Protein AF-0000000072339204 (afdb_homodimer)

Secondary structure (DSSP, 8-state):
---PPPHHHHHHS-HHHHHHHHHHS-EEEEEEEGGG-S-HHHHHHHHHHHSPSSSPPPHHHHHHHH---S--S-HHHHHHHTHHHHHHHTT-HHHHHHHHHHHHHHHHHTTEEEEEEEE-HHHHHHHHT--HHHHHHHHHHHHHHHHHH--SS-EEEEEEEEEES-TTT--HHHHHHHHHHTGGG-SEEEEEES---SGGGHHHHHHHHHTT--EEEEESSSTTS-HHHHHHHHHHT-SEEEE-GGGGG-HHHHHHHHHTTPEEEE-HHHHHHH-TT--GGG-THHHHHHTT--EEE--B-HHHH---HHHHHHHHHHHH---HHHHHHHHHHHHHH--S-HHHHHHHHHHH-TT---/---PPPHHHHHHS-HHHHHHHHHHS-EEEEEEEGGG-S-HHHHHHHHHHHSPSSSPPPHHHHHHHH---S--S-HHHHHHHTHHHHHHHTT-HHHHHHHHHHHHHHHHHTTEEEEEEEE-HHHHHHHHT--HHHHHHHHHHHHHHHHHH--SS-EEEEEEEEEES-TTT--HHHHHHHHHHTGGG-SEEEEEES---SGGGHHHHHHHHHTT--EEEEESSSTTS-HHHHHHHHHHT-SEEEE-GGGGG-HHHHHHHHHTTPEEEE-HHHHHHH-TT--GGG-THHHHHHTT--EEE--B-HHHH---HHHHHHHHHHHH---HHHHHHHHHHHHHH--S-HHHHHHHHHHH-TT---

Sequence (716 aa):
MTHHPTDEALRKMGQWERKSIWKKMPKMELHLHGDIACPINKLIDAYYEFSPEGDLFTEQDIIQNIVCNHKLKNLVEFIENCHMICKVYAGSPKILERCSMEAVLAKHREGVVGLEFRFSPSFVADGCGYSFDEVVERVFEGLDQAKRLISTPFEVGAIYIGSVGIDAKFPFEKSVDHFLENRDKFIGFDNAGYPASFAPHVEQFKRLVDAGVNLTLHAGETPPDNIERLAMALDIGAKRIGHGIECIKSPEIMKRLIEQDVILEVCPKSNWITNPSITMDNHPIRKIYDAGVKVCINTDDPMMMTNSLHEEYDLLFTHLGFGYEDFVKMNTWALEKSFLSREAKLRLKHAYFPNAKIMTHHPTDEALRKMGQWERKSIWKKMPKMELHLHGDIACPINKLIDAYYEFSPEGDLFTEQDIIQNIVCNHKLKNLVEFIENCHMICKVYAGSPKILERCSMEAVLAKHREGVVGLEFRFSPSFVADGCGYSFDEVVERVFEGLDQAKRLISTPFEVGAIYIGSVGIDAKFPFEKSVDHFLENRDKFIGFDNAGYPASFAPHVEQFKRLVDAGVNLTLHAGETPPDNIERLAMALDIGAKRIGHGIECIKSPEIMKRLIEQDVILEVCPKSNWITNPSITMDNHPIRKIYDAGVKVCINTDDPMMMTNSLHEEYDLLFTHLGFGYEDFVKMNTWALEKSFLSREAKLRLKHAYFPNAKI

Radius of gyration: 27.37 Å; Cα contacts (8 Å, |Δi|>4): 1352; chains: 2; bounding box: 55×79×63 Å

pLDDT: mean 95.31, std 7.37, range [38.44, 98.94]

InterPro domains:
  IPR001365 Adenosine deaminase domain [PF00962] (26-349)
  IPR006330 Adenosine/adenine deaminase [PTHR11409] (18-349)
  IPR032466 Metal-dependent hydrolase [SSF51556] (21-350)

Organism: Babesia divergens (NCBI:txid32595)

Structure (mmCIF, N/CA/C/O backbone):
data_AF-0000000072339204-model_v1
#
loop_
_entity.id
_entity.type
_entity.pdbx_description
1 polymer 'adenosine deaminase'
#
loop_
_atom_site.group_PDB
_atom_site.id
_atom_site.type_symbol
_atom_site.label_atom_id
_atom_site.label_alt_id
_atom_site.label_comp_id
_atom_site.label_asym_id
_atom_site.label_entity_id
_atom_site.label_seq_id
_atom_site.pdbx_PDB_ins_code
_atom_site.Cartn_x
_atom_site.Cartn_y
_atom_site.Cartn_z
_atom_site.occupancy
_atom_site.B_iso_or_equiv
_atom_site.auth_seq_id
_atom_site.auth_comp_id
_atom_site.auth_asym_id
_atom_site.auth_atom_id
_atom_site.pdbx_PDB_model_num
ATOM 1 N N . MET A 1 1 ? -25.156 -31.859 -5.102 1 38.44 1 MET A N 1
ATOM 2 C CA . MET A 1 1 ? -24.859 -30.875 -6.129 1 38.44 1 MET A CA 1
ATOM 3 C C . MET A 1 1 ? -24.547 -29.516 -5.504 1 38.44 1 MET A C 1
ATOM 5 O O . MET A 1 1 ? -25.391 -28.938 -4.82 1 38.44 1 MET A O 1
ATOM 9 N N . THR A 1 2 ? -23.344 -29.188 -4.992 1 51.94 2 THR A N 1
ATOM 10 C CA . THR A 1 2 ? -23.047 -28.031 -4.152 1 51.94 2 THR A CA 1
ATOM 11 C C . THR A 1 2 ? -23.578 -26.75 -4.789 1 51.94 2 THR A C 1
ATOM 13 O O . THR A 1 2 ? -23.281 -26.469 -5.953 1 51.94 2 THR A O 1
ATOM 16 N N . HIS A 1 3 ? -24.672 -26.234 -4.418 1 69.75 3 HIS A N 1
ATOM 17 C CA . HIS A 1 3 ? -25.469 -25.125 -4.914 1 69.75 3 HIS A CA 1
ATOM 18 C C . HIS A 1 3 ? -24.688 -23.828 -4.91 1 69.75 3 HIS A C 1
ATOM 20 O O . HIS A 1 3 ? -24.219 -23.375 -3.859 1 69.75 3 HIS A O 1
ATOM 26 N N . HIS A 1 4 ? -24 -23.578 -6.113 1 82.62 4 HIS A N 1
ATOM 27 C CA . HIS A 1 4 ? -23.391 -22.266 -6.246 1 82.62 4 HIS A CA 1
ATOM 28 C C . HIS A 1 4 ? -24.344 -21.266 -6.867 1 82.62 4 HIS A C 1
ATOM 30 O O . HIS A 1 4 ? -25.281 -21.641 -7.582 1 82.62 4 HIS A O 1
ATOM 36 N N . PRO A 1 5 ? -24.141 -20 -6.508 1 89.12 5 PRO A N 1
ATOM 37 C CA . PRO A 1 5 ? -25.031 -19 -7.082 1 89.12 5 PRO A CA 1
ATOM 38 C C . PRO A 1 5 ? -24.922 -18.906 -8.602 1 89.12 5 PRO A C 1
ATOM 40 O O . PRO A 1 5 ? -23.859 -19.172 -9.156 1 89.12 5 PRO A O 1
ATOM 43 N N . THR A 1 6 ? -26.062 -18.609 -9.211 1 93.19 6 THR A N 1
ATOM 44 C CA . THR A 1 6 ? -26.031 -18.359 -10.648 1 93.19 6 THR A CA 1
ATOM 45 C C . THR A 1 6 ? -25.312 -17.047 -10.961 1 93.19 6 THR A C 1
ATOM 47 O O . THR A 1 6 ? -25.203 -16.172 -10.102 1 93.19 6 THR A O 1
ATOM 50 N N . ASP A 1 7 ? -24.828 -16.969 -12.164 1 93.62 7 ASP A N 1
ATOM 51 C CA . ASP A 1 7 ? -24.172 -15.727 -12.578 1 93.62 7 ASP A CA 1
ATOM 52 C C . ASP A 1 7 ? -25.141 -14.547 -12.516 1 93.62 7 ASP A C 1
ATOM 54 O O . ASP A 1 7 ? -24.734 -13.422 -12.219 1 93.62 7 ASP A O 1
ATOM 58 N N . GLU A 1 8 ? -26.391 -14.859 -12.812 1 94.69 8 GLU A N 1
ATOM 59 C CA . GLU A 1 8 ? -27.422 -13.82 -12.711 1 94.69 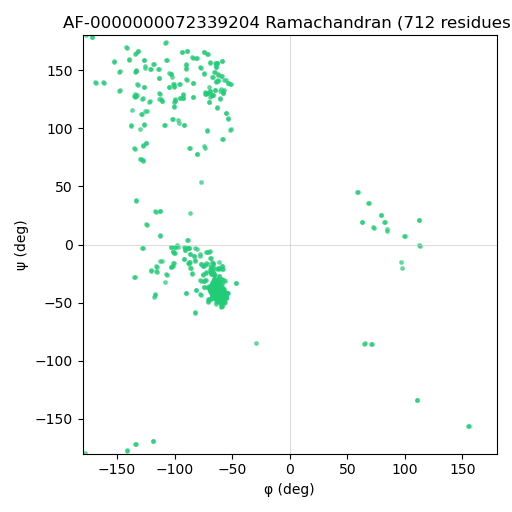8 GLU A CA 1
ATOM 60 C C . GLU A 1 8 ? -27.562 -13.32 -11.281 1 94.69 8 GLU A C 1
ATOM 62 O O . GLU A 1 8 ? -27.672 -12.109 -11.047 1 94.69 8 GLU A O 1
ATOM 67 N N . ALA A 1 9 ? -27.531 -14.203 -10.367 1 95.81 9 ALA A N 1
ATOM 68 C CA . ALA A 1 9 ? -27.609 -13.844 -8.953 1 95.81 9 ALA A CA 1
ATOM 69 C C . ALA A 1 9 ? -26.391 -13.055 -8.516 1 95.81 9 ALA A C 1
ATOM 71 O O . ALA A 1 9 ? -26.5 -12.078 -7.773 1 95.81 9 ALA A O 1
ATOM 72 N N . LEU A 1 10 ? -25.234 -13.477 -8.984 1 97 10 LEU A N 1
ATOM 73 C CA . LEU A 1 10 ? -23.969 -12.812 -8.656 1 97 10 LEU A CA 1
ATOM 74 C C . LEU A 1 10 ? -23.953 -11.383 -9.172 1 97 10 LEU A C 1
ATOM 76 O O . LEU A 1 10 ? -23.438 -10.484 -8.508 1 97 10 LEU A O 1
ATOM 80 N N . ARG A 1 11 ? -24.547 -11.125 -10.289 1 95.88 11 ARG A N 1
ATOM 81 C CA . ARG A 1 11 ? -24.547 -9.805 -10.906 1 95.88 11 ARG A CA 1
ATOM 82 C C . ARG A 1 11 ? -25.391 -8.828 -10.086 1 95.88 11 ARG A C 1
ATOM 84 O O . ARG A 1 11 ? -25.188 -7.613 -10.148 1 95.88 11 ARG A O 1
ATOM 91 N N . LYS A 1 12 ? -26.359 -9.328 -9.25 1 96 12 LYS A N 1
ATOM 92 C CA . LYS A 1 12 ? -27.234 -8.492 -8.43 1 96 12 LYS A CA 1
ATOM 93 C C . LYS A 1 12 ? -26.594 -8.164 -7.09 1 96 12 LYS A C 1
ATOM 95 O O . LYS A 1 12 ? -27.047 -7.27 -6.375 1 96 12 LYS A O 1
ATOM 100 N N . MET A 1 13 ? -25.469 -8.836 -6.859 1 96.56 13 MET A N 1
ATOM 101 C CA . MET A 1 13 ? -24.797 -8.672 -5.57 1 96.56 13 MET A CA 1
ATOM 102 C C . MET A 1 13 ? -23.797 -7.527 -5.617 1 96.56 13 MET A C 1
ATOM 104 O O . MET A 1 13 ? -23.266 -7.191 -6.68 1 96.56 13 MET A O 1
ATOM 108 N N . GLY A 1 14 ? -23.547 -6.965 -4.367 1 95.62 14 GLY A N 1
ATOM 109 C CA . GLY A 1 14 ? -22.438 -6.027 -4.238 1 95.62 14 GLY A CA 1
ATOM 110 C C . GLY A 1 14 ? -21.078 -6.691 -4.34 1 95.62 14 GLY A C 1
ATOM 111 O O . GLY A 1 14 ? -20.969 -7.91 -4.203 1 95.62 14 GLY A O 1
ATOM 112 N N . GLN A 1 15 ? -20.125 -5.934 -4.539 1 95.19 15 GLN A N 1
ATOM 113 C CA . GLN A 1 15 ? -18.766 -6.426 -4.766 1 95.19 15 GLN A CA 1
ATOM 114 C C . GLN A 1 15 ? -18.281 -7.273 -3.588 1 95.19 15 GLN A C 1
ATOM 116 O O . GLN A 1 15 ? -17.688 -8.328 -3.781 1 95.19 15 GLN A O 1
ATOM 121 N N . TRP A 1 16 ? -18.516 -6.82 -2.387 1 95.06 16 TRP A N 1
ATOM 122 C CA . TRP A 1 16 ? -17.984 -7.508 -1.212 1 95.06 16 TRP A CA 1
ATOM 123 C C . TRP A 1 16 ? -18.75 -8.812 -0.959 1 95.06 16 TRP A C 1
ATOM 125 O O . TRP A 1 16 ? -18.172 -9.781 -0.463 1 95.06 16 TRP A O 1
ATOM 135 N N . GLU A 1 17 ? -20.016 -8.828 -1.318 1 95.56 17 GLU A N 1
ATOM 136 C CA . GLU A 1 17 ? -20.781 -10.07 -1.247 1 95.56 17 GLU A CA 1
ATOM 137 C C . GLU A 1 17 ? -20.234 -11.102 -2.23 1 95.56 17 GLU A C 1
ATOM 139 O O . GLU A 1 17 ? -20.062 -12.273 -1.878 1 95.56 17 GLU A O 1
ATOM 144 N N . ARG A 1 18 ? -19.906 -10.672 -3.414 1 96.81 18 ARG A N 1
ATOM 145 C CA . ARG A 1 18 ? -19.344 -11.57 -4.41 1 96.81 18 ARG A CA 1
ATOM 146 C C . ARG A 1 18 ? -17.969 -12.078 -3.971 1 96.81 18 ARG A C 1
ATOM 148 O O . ARG A 1 18 ? -17.688 -13.273 -4.059 1 96.81 18 ARG A O 1
ATOM 155 N N . LYS A 1 19 ? -17.172 -11.188 -3.482 1 96.81 19 LYS A N 1
ATOM 156 C CA . LYS A 1 19 ? -15.828 -11.555 -3.064 1 96.81 19 LYS A CA 1
ATOM 157 C C . LYS A 1 19 ? -15.859 -12.586 -1.938 1 96.81 19 LYS A C 1
ATOM 159 O O . LYS A 1 19 ? -15.008 -13.477 -1.88 1 96.81 19 LYS A O 1
ATOM 164 N N . SER A 1 20 ? -16.859 -12.445 -1.084 1 96.25 20 SER A N 1
ATOM 165 C CA . SER A 1 20 ? -17.031 -13.414 -0.01 1 96.25 20 SER A CA 1
ATOM 166 C C . SER A 1 20 ? -17.312 -14.812 -0.564 1 96.25 20 SER A C 1
ATOM 168 O O . SER A 1 20 ? -16.844 -15.812 -0.013 1 96.25 20 SER A O 1
ATOM 170 N N . ILE A 1 21 ? -18.047 -14.836 -1.625 1 96.38 21 ILE A N 1
ATOM 171 C CA . ILE A 1 21 ? -18.375 -16.109 -2.27 1 96.38 21 ILE A CA 1
ATOM 172 C C . ILE A 1 21 ? -17.125 -16.672 -2.943 1 96.38 21 ILE A C 1
ATOM 174 O O . ILE A 1 21 ? -16.797 -17.859 -2.77 1 96.38 21 ILE A O 1
ATOM 178 N N . TRP A 1 22 ? -16.344 -15.805 -3.725 1 97.38 22 TRP A N 1
ATOM 179 C CA . TRP A 1 22 ? -15.117 -16.25 -4.379 1 97.38 22 TRP A CA 1
ATOM 180 C C . TRP A 1 22 ? -14.109 -16.766 -3.355 1 97.38 22 TRP A C 1
ATOM 182 O O . TRP A 1 22 ? -13.406 -17.75 -3.605 1 97.38 22 TRP A O 1
ATOM 192 N N . LYS A 1 23 ? -14.062 -16.125 -2.213 1 96.81 23 LYS A N 1
ATOM 193 C CA . LYS A 1 23 ? -13.102 -16.438 -1.164 1 96.81 23 LYS A CA 1
ATOM 194 C C . LYS A 1 23 ? -13.305 -17.859 -0.632 1 96.81 23 LYS A C 1
ATOM 196 O O . LYS A 1 23 ? -12.336 -18.531 -0.282 1 96.81 23 LYS A O 1
ATOM 201 N N . LYS A 1 24 ? -14.438 -18.344 -0.632 1 95.12 24 LYS A N 1
ATOM 202 C CA . LYS A 1 24 ? -14.789 -19.625 -0.036 1 95.12 24 LYS A CA 1
ATOM 203 C C . LYS A 1 24 ? -14.586 -20.766 -1.032 1 95.12 24 LYS A C 1
ATOM 205 O O . LYS A 1 24 ? -14.539 -21.938 -0.644 1 95.12 24 LYS A O 1
ATOM 210 N N . MET A 1 25 ? -14.477 -20.438 -2.281 1 96.5 25 MET A N 1
ATOM 211 C CA . MET A 1 25 ? -14.25 -21.438 -3.314 1 96.5 25 MET A CA 1
ATOM 212 C C . MET A 1 25 ? -12.875 -22.078 -3.158 1 96.5 25 MET A C 1
ATOM 214 O O . MET A 1 25 ? -11.875 -21.375 -2.998 1 96.5 25 MET A O 1
ATOM 218 N N . PRO A 1 26 ? -12.828 -23.484 -3.129 1 98.06 26 PRO A N 1
ATOM 219 C CA . PRO A 1 26 ? -11.492 -24.094 -3.16 1 98.06 26 PRO A CA 1
ATOM 220 C C . PRO A 1 26 ? -10.711 -23.734 -4.422 1 98.06 26 PRO A C 1
ATOM 222 O O . PRO A 1 26 ? -11.25 -23.781 -5.527 1 98.06 26 PRO A O 1
ATOM 225 N N . LYS A 1 27 ? -9.461 -23.328 -4.258 1 98.69 27 LYS A N 1
ATOM 226 C CA . LYS A 1 27 ? -8.688 -22.812 -5.387 1 98.69 27 LYS A CA 1
ATOM 227 C C . LYS A 1 27 ? -7.293 -23.438 -5.426 1 98.69 27 LYS A C 1
ATOM 229 O O . LYS A 1 27 ? -6.75 -23.828 -4.387 1 98.69 27 LYS A O 1
ATOM 234 N N . MET A 1 28 ? -6.82 -23.547 -6.594 1 98.94 28 MET A N 1
ATOM 235 C CA . MET A 1 28 ? -5.414 -23.828 -6.863 1 98.94 28 MET A CA 1
ATOM 236 C C . MET A 1 28 ? -4.668 -22.562 -7.25 1 98.94 28 MET A C 1
ATOM 238 O O . MET A 1 28 ? -5.195 -21.719 -7.984 1 98.94 28 MET A O 1
ATOM 242 N N . GLU A 1 29 ? -3.461 -22.375 -6.754 1 98.94 29 GLU A N 1
ATOM 243 C CA . GLU A 1 29 ? -2.594 -21.312 -7.25 1 98.94 29 GLU A CA 1
ATOM 244 C C . GLU A 1 29 ? -1.243 -21.859 -7.695 1 98.94 29 GLU A C 1
ATOM 246 O O . GLU A 1 29 ? -0.445 -22.312 -6.871 1 98.94 29 GLU A O 1
ATOM 251 N N . LEU A 1 30 ? -1.006 -21.734 -8.977 1 98.94 30 LEU A N 1
ATOM 252 C CA . LEU A 1 30 ? 0.175 -22.344 -9.578 1 98.94 30 LEU A CA 1
ATOM 253 C C . LEU A 1 30 ? 1.277 -21.312 -9.789 1 98.94 30 LEU A C 1
ATOM 255 O O . LEU A 1 30 ? 2.436 -21.672 -10.008 1 98.94 30 LEU A O 1
ATOM 259 N N . HIS A 1 31 ? 0.95 -20 -9.734 1 98.94 31 HIS A N 1
ATOM 260 C CA . HIS A 1 31 ? 1.897 -18.922 -10 1 98.94 31 HIS A CA 1
ATOM 261 C C . HIS A 1 31 ? 1.91 -17.906 -8.867 1 98.94 31 HIS A C 1
ATOM 263 O O . HIS A 1 31 ? 1.236 -16.875 -8.945 1 98.94 31 HIS A O 1
ATOM 269 N N . LEU A 1 32 ? 2.709 -18.234 -7.879 1 98.81 32 LEU A N 1
ATOM 270 C CA . LEU A 1 32 ? 2.938 -17.359 -6.738 1 98.81 32 LEU A CA 1
ATOM 271 C C . LEU A 1 32 ? 4.43 -17.156 -6.488 1 98.81 32 LEU A C 1
ATOM 273 O O . LEU A 1 32 ? 5.137 -18.109 -6.16 1 98.81 32 LEU A O 1
ATOM 277 N N . HIS A 1 33 ? 4.863 -15.969 -6.711 1 98.56 33 HIS A N 1
ATOM 278 C CA . HIS A 1 33 ? 6.199 -15.664 -6.223 1 98.56 33 HIS A CA 1
ATOM 279 C C . HIS A 1 33 ? 6.219 -15.555 -4.699 1 98.56 33 HIS A C 1
ATOM 2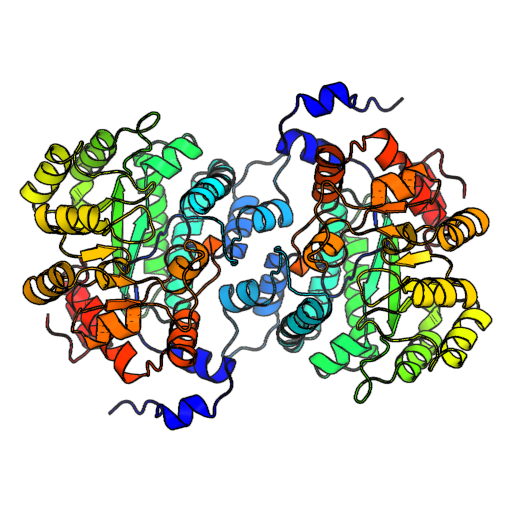81 O O . HIS A 1 33 ? 5.965 -14.477 -4.148 1 98.56 33 HIS A O 1
ATOM 287 N N . GLY A 1 34 ? 6.605 -16.609 -4.098 1 98.12 34 GLY A N 1
ATOM 288 C CA . GLY A 1 34 ? 6.477 -16.734 -2.656 1 98.12 34 GLY A CA 1
ATOM 289 C C . GLY A 1 34 ? 7.355 -15.773 -1.887 1 98.12 34 GLY A C 1
ATOM 290 O O . GLY A 1 34 ? 7 -15.352 -0.784 1 98.12 34 GLY A O 1
ATOM 291 N N . ASP A 1 35 ? 8.523 -15.422 -2.424 1 95.12 35 ASP A N 1
ATOM 292 C CA . ASP A 1 35 ? 9.438 -14.5 -1.761 1 95.12 35 ASP A CA 1
ATOM 293 C C . ASP A 1 35 ? 8.906 -13.07 -1.807 1 95.12 35 ASP A C 1
ATOM 295 O O . ASP A 1 35 ? 9.422 -12.188 -1.126 1 95.12 35 ASP A O 1
ATOM 299 N N . ILE A 1 36 ? 7.801 -12.867 -2.533 1 97.19 36 ILE A N 1
ATOM 300 C CA . ILE A 1 36 ? 7.148 -11.562 -2.633 1 97.19 36 ILE A CA 1
ATOM 301 C C . ILE A 1 36 ? 5.645 -11.719 -2.436 1 97.19 36 ILE A C 1
ATOM 303 O O . ILE A 1 36 ? 4.852 -11.078 -3.127 1 97.19 36 ILE A O 1
ATOM 307 N N . ALA A 1 37 ? 5.266 -12.594 -1.545 1 98.31 37 ALA A N 1
ATOM 308 C CA . ALA A 1 37 ? 3.846 -12.93 -1.459 1 98.31 37 ALA A CA 1
ATOM 309 C C . ALA A 1 37 ? 3.289 -12.617 -0.074 1 98.31 37 ALA A C 1
ATOM 311 O O . ALA A 1 37 ? 2.074 -12.508 0.103 1 98.31 37 ALA A O 1
ATOM 312 N N . CYS A 1 38 ? 4.133 -12.531 0.946 1 98.19 38 CYS A N 1
ATOM 313 C CA . CYS A 1 38 ? 3.699 -12.25 2.311 1 98.19 38 CYS A CA 1
ATOM 314 C C . CYS A 1 38 ? 2.949 -10.93 2.387 1 98.19 38 CYS A C 1
ATOM 316 O O . CYS A 1 38 ? 3.398 -9.922 1.834 1 98.19 38 CYS A O 1
ATOM 318 N N . PRO A 1 39 ? 1.734 -10.938 3.043 1 98.25 39 PRO A N 1
ATOM 319 C CA . PRO A 1 39 ? 1.096 -9.633 3.229 1 98.25 39 PRO A CA 1
ATOM 320 C C . PRO A 1 39 ? 2.016 -8.617 3.902 1 98.25 39 PRO A C 1
ATOM 322 O O . PRO A 1 39 ? 2.736 -8.961 4.844 1 98.25 39 PRO A O 1
ATOM 325 N N . ILE A 1 40 ? 1.995 -7.426 3.461 1 98.19 40 ILE A N 1
ATOM 326 C CA . ILE A 1 40 ? 2.996 -6.43 3.824 1 98.19 40 ILE A CA 1
ATOM 327 C C . ILE A 1 40 ? 2.941 -6.164 5.328 1 98.19 40 ILE A C 1
ATOM 329 O O . ILE A 1 40 ? 3.965 -5.887 5.953 1 98.19 40 ILE A O 1
ATOM 333 N N . ASN A 1 41 ? 1.717 -6.223 5.973 1 98.19 41 ASN A N 1
ATOM 334 C CA . ASN A 1 41 ? 1.623 -6.012 7.414 1 98.19 41 ASN A CA 1
ATOM 335 C C . ASN A 1 41 ? 2.4 -7.07 8.188 1 98.19 41 ASN A C 1
ATOM 337 O O . ASN A 1 41 ? 3.014 -6.77 9.211 1 98.19 41 ASN A O 1
ATOM 341 N N . LYS A 1 42 ? 2.398 -8.289 7.672 1 98.38 42 LYS A N 1
ATOM 342 C CA . LYS A 1 42 ? 3.143 -9.375 8.32 1 98.38 42 LYS A CA 1
ATOM 343 C C . LYS A 1 42 ? 4.641 -9.227 8.078 1 98.38 42 LYS A C 1
ATOM 345 O O . LYS A 1 42 ? 5.453 -9.586 8.93 1 98.38 42 LYS A O 1
ATOM 350 N N . LEU A 1 43 ? 5.027 -8.766 6.875 1 98.56 43 LEU A N 1
ATOM 351 C CA . LEU A 1 43 ? 6.422 -8.438 6.617 1 98.56 43 LEU A CA 1
ATOM 352 C C . LEU A 1 43 ? 6.938 -7.422 7.633 1 98.56 43 LEU A C 1
ATOM 354 O O . LEU A 1 43 ? 8.039 -7.574 8.172 1 98.56 43 LEU A O 1
ATOM 358 N N . ILE A 1 44 ? 6.164 -6.398 7.906 1 98.12 44 ILE A N 1
ATOM 359 C CA . ILE A 1 44 ? 6.539 -5.344 8.844 1 98.12 44 ILE A CA 1
ATOM 360 C C . ILE A 1 44 ? 6.68 -5.93 10.25 1 98.12 44 ILE A C 1
ATOM 362 O O . ILE A 1 44 ? 7.645 -5.633 10.953 1 98.12 44 ILE A O 1
ATOM 366 N N . ASP A 1 45 ? 5.742 -6.812 10.648 1 97.75 45 ASP A N 1
ATOM 367 C CA . ASP A 1 45 ? 5.84 -7.488 11.938 1 97.75 45 ASP A CA 1
ATOM 368 C C . ASP A 1 45 ? 7.152 -8.258 12.062 1 97.75 45 ASP A C 1
ATOM 370 O O . ASP A 1 45 ? 7.852 -8.148 13.07 1 97.75 45 ASP A O 1
ATOM 374 N N . ALA A 1 46 ? 7.426 -9.031 11.055 1 98.44 46 ALA A N 1
ATOM 375 C CA . ALA A 1 46 ? 8.641 -9.836 11.062 1 98.44 46 ALA A CA 1
ATOM 376 C C . ALA A 1 46 ? 9.883 -8.945 11.094 1 98.44 46 ALA A C 1
ATOM 378 O O . ALA A 1 46 ? 10.844 -9.242 11.812 1 98.44 46 ALA A O 1
ATOM 379 N N . TYR A 1 47 ? 9.898 -7.836 10.32 1 98.12 47 TYR A N 1
ATOM 380 C CA . TYR A 1 47 ? 11.016 -6.906 10.25 1 98.12 47 TYR A CA 1
ATOM 381 C C . TYR A 1 47 ? 11.352 -6.352 11.633 1 98.12 47 TYR A C 1
ATOM 383 O O . TYR A 1 47 ? 12.516 -6.355 12.047 1 98.12 47 TYR A O 1
ATOM 391 N N . TYR A 1 48 ? 10.312 -5.945 12.352 1 96.81 48 TYR A N 1
ATOM 392 C CA . TYR A 1 48 ? 10.531 -5.348 13.664 1 96.81 48 TYR A CA 1
ATOM 393 C C . TYR A 1 48 ? 10.898 -6.406 14.695 1 96.81 48 TYR A C 1
ATOM 395 O O . TYR A 1 48 ? 11.633 -6.133 15.641 1 96.81 48 TYR A O 1
ATOM 403 N N . GLU A 1 49 ? 10.398 -7.602 14.555 1 97.56 49 GLU A N 1
ATOM 404 C CA . GLU A 1 49 ? 10.648 -8.688 15.5 1 97.56 49 GLU A CA 1
ATOM 405 C C . GLU A 1 49 ? 12.086 -9.188 15.398 1 97.56 49 GLU A C 1
ATOM 407 O O . GLU A 1 49 ? 12.719 -9.492 16.422 1 97.56 49 GLU A O 1
ATOM 412 N N . PHE A 1 50 ? 12.633 -9.227 14.172 1 98 50 PHE A N 1
ATOM 413 C CA . PHE A 1 50 ? 13.844 -10.023 14.016 1 98 50 PHE A CA 1
ATOM 414 C C . PHE A 1 50 ? 15.023 -9.133 13.633 1 98 50 PHE A C 1
ATOM 416 O O . PHE A 1 50 ? 16.188 -9.555 13.719 1 98 50 PHE A O 1
ATOM 423 N N . SER A 1 51 ? 14.711 -7.875 13.125 1 96.31 51 SER A N 1
ATOM 424 C CA . SER A 1 51 ? 15.82 -7 12.758 1 96.31 51 SER A CA 1
ATOM 425 C C . SER A 1 51 ? 16.609 -6.566 13.984 1 96.31 51 SER A C 1
ATOM 427 O O . SER A 1 51 ? 16.031 -6.34 15.055 1 96.31 51 SER A O 1
ATOM 429 N N . PRO A 1 52 ? 17.906 -6.434 13.859 1 93.31 52 PRO A N 1
ATOM 430 C CA . PRO A 1 52 ? 18.688 -5.898 14.969 1 93.31 52 PRO A CA 1
ATOM 431 C C . PRO A 1 52 ? 18.328 -4.457 15.312 1 93.31 52 PRO A C 1
ATOM 433 O O . PRO A 1 52 ? 17.859 -3.709 14.445 1 93.31 52 PRO A O 1
ATOM 436 N N . GLU A 1 53 ? 18.547 -4.145 16.531 1 89.5 53 GLU A N 1
ATOM 437 C CA . GLU A 1 53 ? 18.281 -2.775 16.969 1 89.5 53 GLU A CA 1
ATOM 438 C C . GLU A 1 53 ? 19.109 -1.773 16.172 1 89.5 53 GLU A C 1
ATOM 440 O O . GLU A 1 53 ? 20.234 -2.082 15.75 1 89.5 53 GLU A O 1
ATOM 445 N N . GLY A 1 54 ? 18.562 -0.568 15.883 1 89.56 54 GLY A N 1
ATOM 446 C CA . GLY A 1 54 ? 19.234 0.485 15.133 1 89.56 54 GLY A CA 1
ATOM 447 C C . GLY A 1 54 ? 18.266 1.43 14.438 1 89.56 54 GLY A C 1
ATOM 448 O O . GLY A 1 54 ? 17.172 1.691 14.945 1 89.56 54 GLY A O 1
ATOM 449 N N . ASP A 1 55 ? 18.797 2.059 13.391 1 91.12 55 ASP A N 1
ATOM 450 C CA . ASP A 1 55 ? 17.984 2.973 12.594 1 91.12 55 ASP A CA 1
ATOM 451 C C . ASP A 1 55 ? 17.109 2.209 11.602 1 91.12 55 ASP A C 1
ATOM 453 O O . ASP A 1 55 ? 17.391 2.203 10.398 1 91.12 55 ASP A O 1
ATOM 457 N N . LEU A 1 56 ? 16.047 1.66 12.086 1 94.56 56 LEU A N 1
ATOM 458 C CA . LEU A 1 56 ? 15.164 0.812 11.305 1 94.56 56 LEU A CA 1
ATOM 459 C C . LEU A 1 56 ? 14.258 1.652 10.406 1 94.56 56 LEU A C 1
ATOM 461 O O . LEU A 1 56 ? 13.969 2.809 10.727 1 94.56 56 LEU A O 1
ATOM 465 N N . PHE A 1 57 ? 13.852 1.039 9.32 1 95.44 57 PHE A N 1
ATOM 466 C CA . PHE A 1 57 ? 12.82 1.644 8.477 1 95.44 57 PHE A CA 1
ATOM 467 C C . PHE A 1 57 ? 11.516 1.783 9.25 1 95.44 57 PHE A C 1
ATOM 469 O O . PHE A 1 57 ? 11.156 0.912 10.047 1 95.44 57 PHE A O 1
ATOM 476 N N . THR A 1 58 ? 10.844 2.902 9.016 1 96.25 58 THR A N 1
ATOM 477 C CA . THR A 1 58 ? 9.492 3.012 9.555 1 96.25 58 THR A CA 1
ATOM 478 C C . THR A 1 58 ? 8.516 2.154 8.758 1 96.25 58 THR A C 1
ATOM 480 O O . THR A 1 58 ? 8.852 1.675 7.668 1 96.25 58 THR A O 1
ATOM 483 N N . GLU A 1 59 ? 7.316 1.932 9.305 1 96.62 59 GLU A N 1
ATOM 484 C CA . GLU A 1 59 ? 6.262 1.242 8.562 1 96.62 59 GLU A CA 1
ATOM 485 C C . GLU A 1 59 ? 6 1.919 7.219 1 96.62 59 GLU A C 1
ATOM 487 O O . GLU A 1 59 ? 5.879 1.246 6.191 1 96.62 59 GLU A O 1
ATOM 492 N N . GLN A 1 60 ? 5.984 3.246 7.238 1 97 60 GLN A N 1
ATOM 493 C CA . GLN A 1 60 ? 5.691 4.02 6.035 1 97 60 GLN A CA 1
ATOM 494 C C . GLN A 1 60 ? 6.801 3.865 5 1 97 60 GLN A C 1
ATOM 496 O O . GLN A 1 60 ? 6.535 3.824 3.795 1 97 60 GLN A O 1
ATOM 501 N N . ASP A 1 61 ? 8.078 3.783 5.52 1 96.94 61 ASP A N 1
ATOM 502 C CA . ASP A 1 61 ? 9.195 3.518 4.621 1 96.94 61 ASP A CA 1
ATOM 503 C C . ASP A 1 61 ? 8.977 2.225 3.838 1 96.94 61 ASP A C 1
ATOM 505 O O . ASP A 1 61 ? 9.18 2.186 2.623 1 96.94 61 ASP A O 1
ATOM 509 N N . ILE A 1 62 ? 8.57 1.229 4.551 1 97.38 62 ILE A N 1
ATOM 510 C CA . ILE A 1 62 ? 8.422 -0.099 3.963 1 97.38 62 ILE A CA 1
ATOM 511 C C . ILE A 1 62 ? 7.223 -0.114 3.018 1 97.38 62 ILE A C 1
ATOM 513 O O . ILE A 1 62 ? 7.34 -0.525 1.861 1 97.38 62 ILE A O 1
ATOM 517 N N . ILE A 1 63 ? 6.094 0.352 3.416 1 97.5 63 ILE A N 1
ATOM 518 C CA . ILE A 1 63 ? 4.863 0.312 2.635 1 97.5 63 ILE A CA 1
ATOM 519 C C . ILE A 1 63 ? 5.031 1.142 1.363 1 97.5 63 ILE A C 1
ATOM 521 O O . ILE A 1 63 ? 4.727 0.673 0.264 1 97.5 63 ILE A O 1
ATOM 525 N N . GLN A 1 64 ? 5.574 2.348 1.475 1 96.12 64 GLN A N 1
ATOM 526 C CA . GLN A 1 64 ? 5.727 3.295 0.375 1 96.12 64 GLN A CA 1
ATOM 527 C C . GLN A 1 64 ? 6.617 2.723 -0.726 1 96.12 64 GLN A C 1
ATOM 529 O O . GLN A 1 64 ? 6.422 3.021 -1.906 1 96.12 64 GLN A O 1
ATOM 534 N N . ASN A 1 65 ? 7.562 1.936 -0.317 1 96.44 65 ASN A N 1
ATOM 535 C CA . ASN A 1 65 ? 8.586 1.527 -1.271 1 96.44 65 ASN A CA 1
ATOM 536 C C . ASN A 1 65 ? 8.367 0.097 -1.753 1 96.44 65 ASN A C 1
ATOM 538 O O . ASN A 1 65 ? 9.102 -0.393 -2.613 1 96.44 65 ASN A O 1
ATOM 542 N N . ILE A 1 66 ? 7.367 -0.573 -1.236 1 97.31 66 ILE A N 1
ATOM 543 C CA . ILE A 1 66 ? 7.152 -1.962 -1.633 1 97.31 66 ILE A CA 1
ATOM 544 C C . ILE A 1 66 ? 5.801 -2.1 -2.326 1 97.31 66 ILE A C 1
ATOM 546 O O . ILE A 1 66 ? 5.688 -2.771 -3.354 1 97.31 66 ILE A O 1
ATOM 550 N N . VAL A 1 67 ? 4.785 -1.474 -1.797 1 97.5 67 VAL A N 1
ATOM 551 C CA . VAL A 1 67 ? 3.441 -1.632 -2.344 1 97.5 67 VAL A CA 1
ATOM 552 C C . VAL A 1 67 ? 3.354 -0.944 -3.705 1 97.5 67 VAL A C 1
ATOM 554 O O . VAL A 1 67 ? 3.646 0.247 -3.826 1 97.5 67 VAL A O 1
ATOM 557 N N . CYS A 1 68 ? 3.008 -1.687 -4.664 1 95.94 68 CYS A N 1
ATOM 558 C CA . CYS A 1 68 ? 2.846 -1.255 -6.047 1 95.94 68 CYS A CA 1
ATOM 559 C C . CYS A 1 68 ? 1.557 -1.81 -6.645 1 95.94 68 CYS A C 1
ATOM 561 O O . CYS A 1 68 ? 1.59 -2.762 -7.426 1 95.94 68 CYS A O 1
ATOM 563 N N . ASN A 1 69 ? 0.444 -1.127 -6.363 1 95.69 69 ASN A N 1
ATOM 564 C CA . ASN A 1 69 ? -0.845 -1.655 -6.797 1 95.69 69 ASN A CA 1
ATOM 565 C C . ASN A 1 69 ? -1.481 -0.772 -7.867 1 95.69 69 ASN A C 1
ATOM 567 O O . ASN A 1 69 ? -2.707 -0.665 -7.941 1 95.69 69 ASN A O 1
ATOM 571 N N . HIS A 1 70 ? -0.665 -0.074 -8.68 1 95.19 70 HIS A N 1
ATOM 572 C CA . HIS A 1 70 ? -1.073 0.808 -9.766 1 95.19 70 HIS A CA 1
ATOM 573 C C . HIS A 1 70 ? -0.285 0.514 -11.039 1 95.19 70 HIS A C 1
ATOM 575 O O . HIS A 1 70 ? 0.734 -0.179 -10.992 1 95.19 70 HIS A O 1
ATOM 581 N N . LYS A 1 71 ? -0.787 1.07 -12.109 1 95 71 LYS A N 1
ATOM 582 C CA . LYS A 1 71 ? -0.159 0.822 -13.406 1 95 71 LYS A CA 1
ATOM 583 C C . LYS A 1 71 ? 1.249 1.408 -13.453 1 95 71 LYS A C 1
ATOM 585 O O . LYS A 1 71 ? 1.466 2.553 -13.055 1 95 71 LYS A O 1
ATOM 590 N N . LEU A 1 72 ? 2.186 0.639 -13.922 1 95.5 72 LEU A N 1
ATOM 591 C CA . LEU A 1 72 ? 3.574 1.053 -14.086 1 95.5 72 LEU A CA 1
ATOM 592 C C . LEU A 1 72 ? 3.916 1.241 -15.562 1 95.5 72 LEU A C 1
ATOM 594 O O . LEU A 1 72 ? 3.096 0.948 -16.438 1 95.5 72 LEU A O 1
ATOM 598 N N . LYS A 1 73 ? 5.152 1.747 -15.797 1 92.5 73 LYS A N 1
ATOM 599 C CA . LYS A 1 73 ? 5.625 1.952 -17.172 1 92.5 73 LYS A CA 1
ATOM 600 C C . LYS A 1 73 ? 5.871 0.619 -17.859 1 92.5 73 LYS A C 1
ATOM 602 O O . LYS A 1 73 ? 5.613 0.483 -19.062 1 92.5 73 LYS A O 1
ATOM 607 N N . ASN A 1 74 ? 6.445 -0.37 -17.109 1 91.94 74 ASN A N 1
ATOM 608 C CA . ASN A 1 74 ? 6.758 -1.683 -17.672 1 91.94 74 ASN A CA 1
ATOM 609 C C . ASN A 1 74 ? 7.195 -2.66 -16.578 1 91.94 74 ASN A C 1
ATOM 611 O O . ASN A 1 74 ? 7.277 -2.293 -15.406 1 91.94 74 ASN A O 1
ATOM 615 N N . LEU A 1 75 ? 7.457 -3.844 -16.984 1 91.5 75 LEU A N 1
ATOM 616 C CA . LEU A 1 75 ? 7.863 -4.926 -16.094 1 91.5 75 LEU A CA 1
ATOM 617 C C . LEU A 1 75 ? 9.203 -4.613 -15.43 1 91.5 75 LEU A C 1
ATOM 619 O O . LEU A 1 75 ? 9.414 -4.934 -14.258 1 91.5 75 LEU A O 1
ATOM 623 N N . VAL A 1 76 ? 10.117 -4.027 -16.109 1 89.31 76 VAL A N 1
ATOM 624 C CA . VAL A 1 76 ? 11.453 -3.729 -15.609 1 89.31 76 VAL A CA 1
ATOM 625 C C . VAL A 1 76 ? 11.352 -2.797 -14.406 1 89.31 76 VAL A C 1
ATOM 627 O O . VAL A 1 76 ? 12.047 -2.984 -13.406 1 89.31 76 VAL A O 1
ATOM 630 N N . GLU A 1 77 ? 10.5 -1.761 -14.539 1 92.19 77 GLU A N 1
ATOM 631 C CA . GLU A 1 77 ? 10.258 -0.875 -13.398 1 92.19 77 GLU A CA 1
ATOM 632 C C . GLU A 1 77 ? 9.781 -1.657 -12.18 1 92.19 77 GLU A C 1
ATOM 634 O O . GLU A 1 77 ? 10.219 -1.392 -11.055 1 92.19 77 GLU A O 1
ATOM 639 N N . PHE A 1 78 ? 8.906 -2.615 -12.383 1 94.38 78 PHE A N 1
ATOM 640 C CA . PHE A 1 78 ? 8.406 -3.451 -11.297 1 94.38 78 PHE A CA 1
ATOM 641 C C . PHE A 1 78 ? 9.547 -4.223 -10.633 1 94.38 78 PHE A C 1
ATOM 643 O O . PHE A 1 78 ? 9.664 -4.242 -9.406 1 94.38 78 PHE A O 1
ATOM 650 N N . ILE A 1 79 ? 10.359 -4.867 -11.406 1 90.5 79 ILE A N 1
ATOM 651 C CA . ILE A 1 79 ? 11.469 -5.688 -10.922 1 90.5 79 ILE A CA 1
ATOM 652 C C . ILE A 1 79 ? 12.43 -4.824 -10.109 1 90.5 79 ILE A C 1
ATOM 654 O O . ILE A 1 79 ? 12.93 -5.25 -9.07 1 90.5 79 ILE A O 1
ATOM 658 N N . GLU A 1 80 ? 12.688 -3.627 -10.547 1 89.31 80 GLU A N 1
ATOM 659 C CA . GLU A 1 80 ? 13.57 -2.715 -9.828 1 89.31 80 GLU A CA 1
ATOM 660 C C . GLU A 1 80 ? 13 -2.369 -8.453 1 89.31 80 GLU A C 1
ATOM 662 O O . GLU A 1 80 ? 13.75 -2.23 -7.484 1 89.31 80 GLU A O 1
ATOM 667 N N . ASN A 1 81 ? 11.742 -2.242 -8.406 1 90.88 81 ASN A N 1
ATOM 668 C CA . ASN A 1 81 ? 11.086 -1.937 -7.145 1 90.88 81 ASN A CA 1
ATOM 669 C C . ASN A 1 81 ? 11.203 -3.094 -6.156 1 90.88 81 ASN A C 1
ATOM 671 O O . ASN A 1 81 ? 11.164 -2.885 -4.941 1 90.88 81 ASN A O 1
ATOM 675 N N . CYS A 1 82 ? 11.391 -4.273 -6.637 1 92.25 82 CYS A N 1
ATOM 676 C CA . CYS A 1 82 ? 11.484 -5.457 -5.785 1 92.25 82 CYS A CA 1
ATOM 677 C C . CYS A 1 82 ? 12.734 -5.41 -4.914 1 92.25 82 CYS A C 1
ATOM 679 O O . CYS A 1 82 ? 12.805 -6.094 -3.893 1 92.25 82 CYS A O 1
ATOM 681 N N . HIS A 1 83 ? 13.656 -4.605 -5.234 1 90.38 83 HIS A N 1
ATOM 682 C CA . HIS A 1 83 ? 14.922 -4.574 -4.508 1 90.38 83 HIS A CA 1
ATOM 683 C C . HIS A 1 83 ? 14.719 -4.109 -3.07 1 90.38 83 HIS A C 1
ATOM 685 O O . HIS A 1 83 ? 15.453 -4.52 -2.172 1 90.38 83 HIS A O 1
ATOM 691 N N . MET A 1 84 ? 13.719 -3.275 -2.848 1 94.06 84 MET A N 1
ATOM 692 C CA . MET A 1 84 ? 13.422 -2.814 -1.495 1 94.06 84 MET A CA 1
ATOM 693 C C . MET A 1 84 ? 13.117 -3.99 -0.575 1 94.06 84 MET A C 1
ATOM 695 O O . MET A 1 84 ? 13.438 -3.953 0.615 1 94.06 84 MET A O 1
ATOM 699 N N . ILE A 1 85 ? 12.578 -5.039 -1.135 1 96.56 85 ILE A N 1
ATOM 700 C CA . ILE A 1 85 ? 12.211 -6.211 -0.345 1 96.56 85 ILE A CA 1
ATOM 701 C C . ILE A 1 85 ? 13.477 -6.859 0.225 1 96.56 85 ILE A C 1
ATOM 703 O O . ILE A 1 85 ? 13.492 -7.281 1.384 1 96.56 85 ILE A O 1
ATOM 707 N N . CYS A 1 86 ? 14.539 -6.891 -0.548 1 94.88 86 CYS A N 1
ATOM 708 C CA . CYS A 1 86 ? 15.797 -7.48 -0.1 1 94.88 86 CYS A CA 1
ATOM 709 C C . CYS A 1 86 ? 16.422 -6.656 1.021 1 94.88 86 CYS A C 1
ATOM 711 O O . CYS A 1 86 ? 17.047 -7.203 1.924 1 94.88 86 CYS A O 1
ATOM 713 N N . LYS A 1 87 ? 16.219 -5.332 0.963 1 94.19 87 LYS A N 1
ATOM 714 C CA . LYS A 1 87 ? 16.703 -4.488 2.057 1 94.19 87 LYS A CA 1
ATOM 715 C C . LYS A 1 87 ? 16.016 -4.863 3.373 1 94.19 87 LYS A C 1
ATOM 717 O O . LYS A 1 87 ? 16.625 -4.742 4.441 1 94.19 87 LYS A O 1
ATOM 722 N N . VAL A 1 88 ? 14.781 -5.258 3.283 1 97.12 88 VAL A N 1
ATOM 723 C CA . VAL A 1 88 ? 14.031 -5.645 4.473 1 97.12 88 VAL A CA 1
ATOM 724 C C . VAL A 1 88 ? 14.445 -7.043 4.914 1 97.12 88 VAL A C 1
ATOM 726 O O . VAL A 1 88 ? 14.758 -7.262 6.09 1 97.12 88 VAL A O 1
ATOM 729 N N . TYR A 1 89 ? 14.602 -7.992 3.959 1 97.56 89 TYR A N 1
ATOM 730 C CA . TYR A 1 89 ? 14.977 -9.375 4.25 1 97.56 89 TYR A CA 1
ATOM 731 C C . TYR A 1 89 ? 16.391 -9.445 4.812 1 97.56 89 TYR A C 1
ATOM 733 O O . TYR A 1 89 ? 16.734 -10.383 5.535 1 97.56 89 TYR A O 1
ATOM 741 N N . ALA A 1 90 ? 17.219 -8.461 4.469 1 96.19 90 ALA A N 1
ATOM 742 C CA . ALA A 1 90 ? 18.641 -8.484 4.832 1 96.19 90 ALA A CA 1
ATOM 743 C C . ALA A 1 90 ? 18.812 -8.359 6.34 1 96.19 90 ALA A C 1
ATOM 745 O O . ALA A 1 90 ? 19.875 -8.68 6.871 1 96.19 90 ALA A O 1
ATOM 746 N N . GLY A 1 91 ? 17.781 -7.934 7.023 1 93.69 91 GLY A N 1
ATOM 747 C CA . GLY A 1 91 ? 17.891 -7.73 8.461 1 93.69 91 GLY A CA 1
ATOM 748 C C . GLY A 1 91 ? 18.156 -9.016 9.227 1 93.69 91 GLY A C 1
ATOM 749 O O . GLY A 1 91 ? 18.844 -9.008 10.242 1 93.69 91 GLY A O 1
ATOM 750 N N . SER A 1 92 ? 17.531 -10.078 8.789 1 96.56 92 SER A N 1
ATOM 751 C CA . SER A 1 92 ? 17.656 -11.398 9.398 1 96.56 92 SER A CA 1
ATOM 752 C C . SER A 1 92 ? 17.047 -12.477 8.516 1 96.56 92 SER A C 1
ATOM 754 O O . SER A 1 92 ? 15.953 -12.297 7.969 1 96.56 92 SER A O 1
ATOM 756 N N . PRO A 1 93 ? 17.719 -13.625 8.414 1 96.81 93 PRO A N 1
ATOM 757 C CA . PRO A 1 93 ? 17.125 -14.719 7.648 1 96.81 93 PRO A CA 1
ATOM 758 C C . PRO A 1 93 ? 15.797 -15.188 8.219 1 96.81 93 PRO A C 1
ATOM 760 O O . PRO A 1 93 ? 14.984 -15.781 7.504 1 96.81 93 PRO A O 1
ATOM 763 N N . LYS A 1 94 ? 15.547 -14.891 9.469 1 98.38 94 LYS A N 1
ATOM 764 C CA . LYS A 1 94 ? 14.297 -15.273 10.125 1 98.38 94 LYS A CA 1
ATOM 765 C C . LYS A 1 94 ? 13.109 -14.523 9.531 1 98.38 94 LYS A C 1
ATOM 767 O O . LYS A 1 94 ? 11.969 -14.984 9.609 1 98.38 94 LYS A O 1
ATOM 772 N N . ILE A 1 95 ? 13.414 -13.336 8.969 1 98.56 95 ILE A N 1
ATOM 773 C CA . ILE A 1 95 ? 12.344 -12.578 8.328 1 98.56 95 ILE A CA 1
ATOM 774 C C . ILE A 1 95 ? 11.82 -13.344 7.117 1 98.56 95 ILE A C 1
ATOM 776 O O . ILE A 1 95 ? 10.609 -13.492 6.945 1 98.56 95 ILE A O 1
ATOM 780 N N . LEU A 1 96 ? 12.773 -13.891 6.316 1 98.62 96 LEU A N 1
ATOM 781 C CA . LEU A 1 96 ? 12.391 -14.68 5.152 1 98.62 96 LEU A CA 1
ATOM 782 C C . LEU A 1 96 ? 11.594 -15.914 5.57 1 98.62 96 LEU A C 1
ATOM 784 O O . LEU A 1 96 ? 10.594 -16.25 4.938 1 98.62 96 LEU A O 1
ATOM 788 N N . GLU A 1 97 ? 12.008 -16.562 6.621 1 98.81 97 GLU A N 1
ATOM 789 C CA . GLU A 1 97 ? 11.344 -17.734 7.164 1 98.81 97 GLU A CA 1
ATOM 790 C C . GLU A 1 97 ? 9.906 -17.406 7.574 1 98.81 97 GLU A C 1
ATOM 792 O O . GLU A 1 97 ? 8.969 -18.078 7.133 1 98.81 97 GLU A O 1
ATOM 797 N N . ARG A 1 98 ? 9.758 -16.391 8.383 1 98.81 98 ARG A N 1
ATOM 798 C CA . ARG A 1 98 ? 8.438 -15.969 8.859 1 98.81 98 ARG A CA 1
ATOM 799 C C . ARG A 1 98 ? 7.543 -15.539 7.703 1 98.81 98 ARG A C 1
ATOM 801 O O . ARG A 1 98 ? 6.359 -15.875 7.672 1 98.81 98 ARG A O 1
ATOM 808 N N . CYS A 1 99 ? 8.086 -14.812 6.801 1 98.75 99 CYS A N 1
ATOM 809 C CA . CYS A 1 99 ? 7.305 -14.32 5.672 1 98.75 99 CYS A CA 1
ATOM 810 C C . CYS A 1 99 ? 6.84 -15.461 4.781 1 98.75 99 CYS A C 1
ATOM 812 O O . CYS A 1 99 ? 5.75 -15.414 4.215 1 98.75 99 CYS A O 1
ATOM 814 N N . SER A 1 100 ? 7.672 -16.484 4.605 1 98.88 100 SER A N 1
ATOM 815 C CA . SER A 1 100 ? 7.262 -17.656 3.834 1 98.88 100 SER A CA 1
ATOM 816 C C . SER A 1 100 ? 6.078 -18.359 4.488 1 98.88 100 SER A C 1
ATOM 818 O O . SER A 1 100 ? 5.129 -18.75 3.809 1 98.88 100 SER A O 1
ATOM 820 N N . MET A 1 101 ? 6.164 -18.516 5.789 1 98.88 101 MET A N 1
ATOM 821 C CA . MET A 1 101 ? 5.055 -19.109 6.535 1 98.88 101 MET A CA 1
ATOM 822 C C . MET A 1 101 ? 3.779 -18.297 6.355 1 98.88 101 MET A C 1
ATOM 824 O O . MET A 1 101 ? 2.727 -18.844 6.027 1 98.88 101 MET A O 1
ATOM 828 N N . GLU A 1 102 ? 3.873 -16.984 6.508 1 98.75 102 GLU A N 1
ATOM 829 C CA . GLU A 1 102 ? 2.717 -16.094 6.457 1 98.75 102 GLU A CA 1
ATOM 830 C C . GLU A 1 102 ? 2.111 -16.062 5.059 1 98.75 102 GLU A C 1
ATOM 832 O O . GLU A 1 102 ? 0.895 -15.914 4.906 1 98.75 102 GLU A O 1
ATOM 837 N N . ALA A 1 103 ? 2.961 -16.141 4.062 1 98.81 103 ALA A N 1
ATOM 838 C CA . ALA A 1 103 ? 2.463 -16.172 2.691 1 98.81 103 ALA A CA 1
ATOM 839 C C . ALA A 1 103 ? 1.545 -17.375 2.465 1 98.81 103 ALA A C 1
ATOM 841 O O . ALA A 1 103 ? 0.468 -17.234 1.881 1 98.81 103 ALA A O 1
ATOM 842 N N . VAL A 1 104 ? 1.965 -18.516 2.959 1 98.88 104 VAL A N 1
ATOM 843 C CA . VAL A 1 104 ? 1.175 -19.719 2.795 1 98.88 104 VAL A CA 1
ATOM 844 C C . VAL A 1 104 ? -0.133 -19.594 3.572 1 98.88 104 VAL A C 1
ATOM 846 O O . VAL A 1 104 ? -1.206 -19.906 3.049 1 98.88 104 VAL A O 1
ATOM 849 N N . LEU A 1 105 ? -0.055 -19.125 4.773 1 98.56 105 LEU A N 1
ATOM 850 C CA . LEU A 1 105 ? -1.243 -18.984 5.609 1 98.56 105 LEU A CA 1
ATOM 851 C C . LEU A 1 105 ? -2.227 -17.984 4.996 1 98.56 105 LEU A C 1
ATOM 853 O O . LEU A 1 105 ? -3.441 -18.203 5.051 1 98.56 105 LEU A O 1
ATOM 857 N N . ALA A 1 106 ? -1.697 -16.938 4.457 1 98.12 106 ALA A N 1
ATOM 858 C CA . ALA A 1 106 ? -2.557 -15.953 3.809 1 98.12 106 ALA A CA 1
ATOM 859 C C . ALA A 1 106 ? -3.316 -16.562 2.639 1 98.12 106 ALA A C 1
ATOM 861 O O . ALA A 1 106 ? -4.512 -16.312 2.461 1 98.12 106 ALA A O 1
ATOM 862 N N . LYS A 1 107 ? -2.619 -17.359 1.808 1 98.56 107 LYS A N 1
ATOM 863 C CA . LYS A 1 107 ? -3.264 -18.016 0.672 1 98.56 107 LYS A CA 1
ATOM 864 C C . LYS A 1 107 ? -4.312 -19.016 1.139 1 98.56 107 LYS A C 1
ATOM 866 O O . LYS A 1 107 ? -5.375 -19.141 0.525 1 98.56 107 LYS A O 1
ATOM 871 N N . HIS A 1 108 ? -3.984 -19.688 2.213 1 98.19 108 HIS A N 1
ATOM 872 C CA . HIS A 1 108 ? -4.965 -20.609 2.781 1 98.19 108 HIS A CA 1
ATOM 873 C C . HIS A 1 108 ? -6.227 -19.875 3.213 1 98.19 108 HIS A C 1
ATOM 875 O O . HIS A 1 108 ? -7.34 -20.359 3.01 1 98.19 108 HIS A O 1
ATOM 881 N N . ARG A 1 109 ? -6.086 -18.703 3.758 1 94.5 109 ARG A N 1
ATOM 882 C CA . ARG A 1 109 ? -7.219 -17.906 4.215 1 94.5 109 ARG A CA 1
ATOM 883 C C . ARG A 1 109 ? -8.062 -17.422 3.039 1 94.5 109 ARG A C 1
ATOM 885 O O . ARG A 1 109 ? -9.242 -17.094 3.203 1 94.5 109 ARG A O 1
ATOM 892 N N . GLU A 1 110 ? -7.504 -17.422 1.851 1 95.69 110 GLU A N 1
ATOM 893 C CA . GLU A 1 110 ? -8.211 -17.016 0.64 1 95.69 110 GLU A CA 1
ATOM 894 C C . GLU A 1 110 ? -8.93 -18.203 -0.004 1 95.69 110 GLU A C 1
ATOM 896 O O . GLU A 1 110 ? -9.523 -18.062 -1.077 1 95.69 110 GLU A O 1
ATOM 901 N N . GLY A 1 111 ? -8.773 -19.375 0.566 1 97.25 111 GLY A N 1
ATOM 902 C CA . GLY A 1 111 ? -9.438 -20.547 0.036 1 97.25 111 GLY A CA 1
ATOM 903 C C . GLY A 1 111 ? -8.523 -21.406 -0.821 1 97.25 111 GLY A C 1
ATOM 904 O O . GLY A 1 111 ? -8.977 -22.375 -1.444 1 97.25 111 GLY A O 1
ATOM 905 N N . VAL A 1 112 ? -7.273 -21.125 -0.885 1 98.75 112 VAL A N 1
ATOM 906 C CA . VAL A 1 112 ? -6.332 -21.938 -1.648 1 98.75 112 VAL A CA 1
ATOM 907 C C . VAL A 1 112 ? -6.102 -23.266 -0.938 1 98.75 112 VAL A C 1
ATOM 909 O O . VAL A 1 112 ? -5.832 -23.297 0.265 1 98.75 112 VAL A O 1
ATOM 912 N N . VAL A 1 113 ? -6.211 -24.344 -1.651 1 98.88 113 VAL A N 1
ATOM 913 C CA . VAL A 1 113 ? -6.055 -25.672 -1.063 1 98.88 113 VAL A CA 1
ATOM 914 C C . VAL A 1 113 ? -4.832 -26.359 -1.66 1 98.88 113 VAL A C 1
ATOM 916 O O . VAL A 1 113 ? -4.277 -27.281 -1.06 1 98.88 113 VAL A O 1
ATOM 919 N N . GLY A 1 114 ? -4.402 -26 -2.809 1 98.88 114 GLY A N 1
ATOM 920 C CA . GLY A 1 114 ? -3.178 -26.406 -3.475 1 98.88 114 GLY A CA 1
ATOM 921 C C . GLY A 1 114 ? -2.334 -25.25 -3.951 1 98.88 114 GLY A C 1
ATOM 922 O O . GLY A 1 114 ? -2.826 -24.359 -4.656 1 98.88 114 GLY A O 1
ATOM 923 N N . LEU A 1 115 ? -1.08 -25.219 -3.562 1 98.94 115 LEU A N 1
ATOM 924 C CA . LEU A 1 115 ? -0.235 -24.047 -3.791 1 98.94 115 LEU A CA 1
ATOM 925 C C . LEU A 1 115 ? 1.132 -24.469 -4.324 1 98.94 115 LEU A C 1
ATOM 927 O O . LEU A 1 115 ? 1.759 -25.391 -3.793 1 98.94 115 LEU A O 1
ATOM 931 N N . GLU A 1 116 ? 1.531 -23.906 -5.398 1 98.94 116 GLU A N 1
ATOM 932 C CA . GLU A 1 116 ? 2.926 -23.969 -5.828 1 98.94 116 GLU A CA 1
ATOM 933 C C . GLU A 1 116 ? 3.664 -22.672 -5.512 1 98.94 116 GLU A C 1
ATOM 935 O O . GLU A 1 116 ? 3.398 -21.641 -6.129 1 98.94 116 GLU A O 1
ATOM 940 N N . PHE A 1 117 ? 4.531 -22.75 -4.531 1 98.88 117 PHE A N 1
ATOM 941 C CA . PHE A 1 117 ? 5.289 -21.656 -3.961 1 98.88 117 PHE A CA 1
ATOM 942 C C . PHE A 1 117 ? 6.637 -21.5 -4.656 1 98.88 117 PHE A C 1
ATOM 944 O O . PHE A 1 117 ? 7.543 -22.312 -4.438 1 98.88 117 PHE A O 1
ATOM 951 N N . ARG A 1 118 ? 6.777 -20.516 -5.543 1 98.81 118 ARG A N 1
ATOM 952 C CA . ARG A 1 118 ? 8.062 -20.391 -6.23 1 98.81 118 ARG A CA 1
ATOM 953 C C . ARG A 1 118 ? 8.883 -19.25 -5.641 1 98.81 118 ARG A C 1
ATOM 955 O O . ARG A 1 118 ? 8.328 -18.281 -5.129 1 98.81 118 ARG A O 1
ATOM 962 N N . PHE A 1 119 ? 10.188 -19.359 -5.609 1 98.06 119 PHE A N 1
ATOM 963 C CA . PHE A 1 119 ? 11.094 -18.328 -5.133 1 98.06 119 PHE A CA 1
ATOM 964 C C . PHE A 1 119 ? 12.461 -18.453 -5.809 1 98.06 119 PHE A C 1
ATOM 966 O O . PHE A 1 119 ? 12.773 -19.469 -6.406 1 98.06 119 PHE A O 1
ATOM 973 N N . SER A 1 120 ? 13.188 -17.328 -5.816 1 95.94 120 SER A N 1
ATOM 974 C CA . SER A 1 120 ? 14.508 -17.266 -6.434 1 95.94 120 SER A CA 1
ATOM 975 C C . SER A 1 120 ? 15.609 -17.172 -5.383 1 95.94 120 SER A C 1
ATOM 977 O O . SER A 1 120 ? 15.883 -16.078 -4.863 1 95.94 120 SER A O 1
ATOM 979 N N . PRO A 1 121 ? 16.281 -18.297 -5.141 1 95.81 121 PRO A N 1
ATOM 980 C CA . PRO A 1 121 ? 17.391 -18.219 -4.191 1 95.81 121 PRO A CA 1
ATOM 981 C C . PRO A 1 121 ? 18.438 -17.188 -4.602 1 95.81 121 PRO A C 1
ATOM 983 O O . PRO A 1 121 ? 18.969 -16.469 -3.75 1 95.81 121 PRO A O 1
ATOM 986 N N . SER A 1 122 ? 18.719 -17.094 -5.891 1 93.19 122 SER A N 1
ATOM 987 C CA . SER A 1 122 ? 19.75 -16.188 -6.367 1 93.19 122 SER A CA 1
ATOM 988 C C . SER A 1 122 ? 19.359 -14.734 -6.133 1 93.19 122 SER A C 1
ATOM 990 O O . SER A 1 122 ? 20.188 -13.914 -5.723 1 93.19 122 SER A O 1
ATOM 992 N N . PHE A 1 123 ? 18.156 -14.406 -6.332 1 92.12 123 PHE A N 1
ATOM 993 C CA . PHE A 1 123 ? 17.672 -13.039 -6.145 1 92.12 123 PHE A CA 1
ATOM 994 C C . PHE A 1 123 ? 17.797 -12.625 -4.684 1 92.12 123 PHE A C 1
ATOM 996 O O . PHE A 1 123 ? 18.344 -11.57 -4.379 1 92.12 123 PHE A O 1
ATOM 1003 N N . VAL A 1 124 ? 17.281 -13.461 -3.764 1 94.06 124 VAL A N 1
ATOM 1004 C CA . VAL A 1 124 ? 17.297 -13.148 -2.338 1 94.06 124 VAL A CA 1
ATOM 1005 C C . VAL A 1 124 ? 18.734 -13.133 -1.825 1 94.06 124 VAL A C 1
ATOM 1007 O O . VAL A 1 124 ? 19.125 -12.242 -1.074 1 94.06 124 VAL A O 1
ATOM 1010 N N . ALA A 1 125 ? 19.484 -14.117 -2.285 1 93.25 125 ALA A N 1
ATOM 1011 C CA . ALA A 1 125 ? 20.875 -14.219 -1.854 1 93.25 125 ALA A CA 1
ATOM 1012 C C . ALA A 1 125 ? 21.656 -12.977 -2.25 1 93.25 125 ALA A C 1
ATOM 1014 O O . ALA A 1 125 ? 22.391 -12.406 -1.431 1 93.25 125 ALA A O 1
ATOM 1015 N N . ASP A 1 126 ? 21.531 -12.562 -3.443 1 89.19 126 ASP A N 1
ATOM 1016 C CA . ASP A 1 126 ? 22.266 -11.398 -3.949 1 89.19 126 ASP A CA 1
ATOM 1017 C C . ASP A 1 126 ? 21.844 -10.133 -3.207 1 89.19 126 ASP A C 1
ATOM 1019 O O . ASP A 1 126 ? 22.688 -9.32 -2.83 1 89.19 126 ASP A O 1
ATOM 1023 N N . GLY A 1 127 ? 20.625 -10 -2.99 1 89.5 127 GLY A N 1
ATOM 1024 C CA . GLY A 1 127 ? 20.125 -8.789 -2.375 1 89.5 127 GLY A CA 1
ATOM 1025 C C . GLY A 1 127 ? 20.391 -8.711 -0.884 1 89.5 127 GLY A C 1
ATOM 1026 O O . GLY A 1 127 ? 20.484 -7.621 -0.317 1 89.5 127 GLY A O 1
ATOM 1027 N N . CYS A 1 128 ? 20.531 -9.867 -0.209 1 93.25 128 CYS A N 1
ATOM 1028 C CA . CYS A 1 128 ? 20.594 -9.891 1.248 1 93.25 128 CYS A CA 1
ATOM 1029 C C . CYS A 1 128 ? 21.984 -10.289 1.733 1 93.25 128 CYS A C 1
ATOM 1031 O O . CYS A 1 128 ? 22.297 -10.164 2.92 1 93.25 128 CYS A O 1
ATOM 1033 N N . GLY A 1 129 ? 22.812 -10.812 0.87 1 92.5 129 GLY A N 1
ATOM 1034 C CA . GLY A 1 129 ? 24.109 -11.328 1.262 1 92.5 129 GLY A CA 1
ATOM 1035 C C . GLY A 1 129 ? 24.047 -12.703 1.891 1 92.5 129 GLY A C 1
ATOM 1036 O O . GLY A 1 129 ? 24.875 -13.047 2.742 1 92.5 129 GLY A O 1
ATOM 1037 N N . TYR A 1 130 ? 23.016 -13.484 1.578 1 95.81 130 TYR A N 1
ATOM 1038 C CA . TYR A 1 130 ? 22.859 -14.859 2.055 1 95.81 130 TYR A CA 1
ATOM 1039 C C . TYR A 1 130 ? 23.438 -15.844 1.047 1 95.81 130 TYR A C 1
ATOM 1041 O O . TYR A 1 130 ? 23.797 -15.469 -0.072 1 95.81 130 TYR A O 1
ATOM 1049 N N . SER A 1 131 ? 23.625 -17.047 1.449 1 96 131 SER A N 1
ATOM 1050 C CA . SER A 1 131 ? 23.906 -18.125 0.501 1 96 131 SER A CA 1
ATOM 1051 C C . SER A 1 131 ? 22.625 -18.703 -0.075 1 96 131 SER A C 1
ATOM 1053 O O . SER A 1 131 ? 21.547 -18.562 0.51 1 96 131 SER A O 1
ATOM 1055 N N . PHE A 1 132 ? 22.75 -19.406 -1.218 1 96.56 132 PHE A N 1
ATOM 1056 C CA . PHE A 1 132 ? 21.594 -20.094 -1.786 1 96.56 132 PHE A CA 1
ATOM 1057 C C . PHE A 1 132 ? 21 -21.078 -0.783 1 96.56 132 PHE A C 1
ATOM 1059 O O . PHE A 1 132 ? 19.781 -21.141 -0.61 1 96.56 132 PHE A O 1
ATOM 1066 N N . ASP A 1 133 ? 21.906 -21.781 -0.095 1 97.81 133 ASP A N 1
ATOM 1067 C CA . ASP A 1 133 ? 21.484 -22.797 0.87 1 97.81 133 ASP A CA 1
ATOM 1068 C C . ASP A 1 133 ? 20.703 -22.172 2.018 1 97.81 133 ASP A C 1
ATOM 1070 O O . ASP A 1 133 ? 19.688 -22.719 2.451 1 97.81 133 ASP A O 1
ATOM 1074 N N . GLU A 1 134 ? 21.188 -21.062 2.459 1 97.69 134 GLU A N 1
ATOM 1075 C CA . GLU A 1 134 ? 20.5 -20.375 3.551 1 97.69 134 GLU A CA 1
ATOM 1076 C C . GLU A 1 134 ? 19.094 -19.953 3.143 1 97.69 134 GLU A C 1
ATOM 1078 O O . GLU A 1 134 ? 18.141 -20.109 3.916 1 97.69 134 GLU A O 1
ATOM 1083 N N . VAL A 1 135 ? 18.969 -19.422 1.977 1 97.94 135 VAL A N 1
ATOM 1084 C CA . VAL A 1 135 ? 17.672 -18.984 1.465 1 97.94 135 VAL A CA 1
ATOM 1085 C C . VAL A 1 135 ? 16.719 -20.188 1.392 1 97.94 135 VAL A C 1
ATOM 1087 O O . VAL A 1 135 ? 15.594 -20.125 1.905 1 97.94 135 VAL A O 1
ATOM 1090 N N . VAL A 1 136 ? 17.188 -21.266 0.795 1 98.62 136 VAL A N 1
ATOM 1091 C CA . VAL A 1 136 ? 16.359 -22.469 0.616 1 98.62 136 VAL A CA 1
ATOM 1092 C C . VAL A 1 136 ? 15.953 -23.016 1.979 1 98.62 136 VAL A C 1
ATOM 1094 O O . VAL A 1 136 ? 14.781 -23.328 2.197 1 98.62 136 VAL A O 1
ATOM 1097 N N . GLU A 1 137 ? 16.875 -23.094 2.877 1 98.62 137 GLU A N 1
ATOM 1098 C CA . GLU A 1 137 ? 16.609 -23.625 4.207 1 98.62 137 GLU A CA 1
ATOM 1099 C C . GLU A 1 137 ? 15.531 -22.812 4.926 1 98.62 137 GLU A C 1
ATOM 1101 O O . GLU A 1 137 ? 14.602 -23.375 5.508 1 98.62 137 GLU A O 1
ATOM 1106 N N . ARG A 1 138 ? 15.625 -21.484 4.891 1 98.62 138 ARG A N 1
ATOM 1107 C CA . ARG A 1 138 ? 14.695 -20.609 5.609 1 98.62 138 ARG A CA 1
ATOM 1108 C C . ARG A 1 138 ? 13.297 -20.672 4.996 1 98.62 138 ARG A C 1
ATOM 1110 O O . ARG A 1 138 ? 12.297 -20.688 5.719 1 98.62 138 ARG A O 1
ATOM 1117 N N . VAL A 1 139 ? 13.234 -20.703 3.688 1 98.81 139 VAL A N 1
ATOM 1118 C CA . VAL A 1 139 ? 11.945 -20.781 3.014 1 98.81 139 VAL A CA 1
ATOM 1119 C C . VAL A 1 139 ? 11.258 -22.094 3.377 1 98.81 139 VAL A C 1
ATOM 1121 O O . VAL A 1 139 ? 10.078 -22.109 3.748 1 98.81 139 VAL A O 1
ATOM 1124 N N . PHE A 1 140 ? 11.977 -23.188 3.361 1 98.88 140 PHE A N 1
ATOM 1125 C CA . PHE A 1 140 ? 11.375 -24.484 3.627 1 98.88 140 PHE A CA 1
ATOM 1126 C C . PHE A 1 140 ? 10.961 -24.609 5.09 1 98.88 140 PHE A C 1
ATOM 1128 O O . PHE A 1 140 ? 9.961 -25.25 5.41 1 98.88 140 PHE A O 1
ATOM 1135 N N . GLU A 1 141 ? 11.789 -24 5.965 1 98.81 141 GLU A N 1
ATOM 1136 C CA . GLU A 1 141 ? 11.352 -23.953 7.355 1 98.81 141 GLU A CA 1
ATOM 1137 C C . GLU A 1 141 ? 10.008 -23.25 7.488 1 98.81 141 GLU A C 1
ATOM 1139 O O . GLU A 1 141 ? 9.133 -23.703 8.227 1 98.81 141 GLU A O 1
ATOM 1144 N N . GLY A 1 142 ? 9.844 -22.125 6.777 1 98.81 142 GLY A N 1
ATOM 1145 C CA . GLY A 1 142 ? 8.578 -21.422 6.777 1 98.81 142 GLY A CA 1
ATOM 1146 C C . GLY A 1 142 ? 7.434 -22.234 6.211 1 98.81 142 GLY A C 1
ATOM 1147 O O . GLY A 1 142 ? 6.336 -22.25 6.773 1 98.81 142 GLY A O 1
ATOM 1148 N N . LEU A 1 143 ? 7.688 -22.953 5.113 1 98.81 143 LEU A N 1
ATOM 1149 C CA . LEU A 1 143 ? 6.676 -23.812 4.5 1 98.81 143 LEU A CA 1
ATOM 1150 C C . LEU A 1 143 ? 6.23 -24.906 5.461 1 98.81 143 LEU A C 1
ATOM 1152 O O . LEU A 1 143 ? 5.035 -25.172 5.594 1 98.81 143 LEU A O 1
ATOM 1156 N N . ASP A 1 144 ? 7.172 -25.5 6.113 1 98.69 144 ASP A N 1
ATOM 1157 C CA . ASP A 1 144 ? 6.879 -26.578 7.055 1 98.69 144 ASP A CA 1
ATOM 1158 C C . ASP A 1 144 ? 6.047 -26.078 8.227 1 98.69 144 ASP A C 1
ATOM 1160 O O . ASP A 1 144 ? 5.113 -26.75 8.672 1 98.69 144 ASP A O 1
ATOM 1164 N N . GLN A 1 145 ? 6.402 -24.922 8.742 1 98.75 145 GLN A N 1
ATOM 1165 C CA . GLN A 1 145 ? 5.645 -24.328 9.836 1 98.75 145 GLN A CA 1
ATOM 1166 C C . GLN A 1 145 ? 4.195 -24.062 9.422 1 98.75 145 GLN A C 1
ATOM 1168 O O . GLN A 1 145 ? 3.27 -24.344 10.188 1 98.75 145 GLN A O 1
ATOM 1173 N N . ALA A 1 146 ? 3.994 -23.516 8.227 1 98.75 146 ALA A N 1
ATOM 1174 C CA . ALA A 1 146 ? 2.645 -23.234 7.746 1 98.75 146 ALA A CA 1
ATOM 1175 C C . ALA A 1 146 ? 1.824 -24.516 7.633 1 98.75 146 ALA A C 1
ATOM 1177 O O . ALA A 1 146 ? 0.66 -24.562 8.039 1 98.75 146 ALA A O 1
ATOM 1178 N N . LYS A 1 147 ? 2.443 -25.547 7.062 1 98 147 LYS A N 1
ATOM 1179 C CA . LYS A 1 147 ? 1.755 -26.828 6.879 1 98 147 LYS A CA 1
ATOM 1180 C C . LYS A 1 147 ? 1.282 -27.391 8.219 1 98 147 LYS A C 1
ATOM 1182 O O . LYS A 1 147 ? 0.196 -27.969 8.305 1 98 147 LYS A O 1
ATOM 1187 N N . ARG A 1 148 ? 2.059 -27.234 9.258 1 98.06 148 ARG A N 1
ATOM 1188 C CA . ARG A 1 148 ? 1.722 -27.75 10.578 1 98.06 148 ARG A CA 1
ATOM 1189 C C . ARG A 1 148 ? 0.533 -27 11.172 1 98.06 148 ARG A C 1
ATOM 1191 O O . ARG A 1 148 ? -0.198 -27.531 12 1 98.06 148 ARG A O 1
ATOM 1198 N N . LEU A 1 149 ? 0.323 -25.812 10.711 1 98.25 149 LEU A N 1
ATOM 1199 C CA . LEU A 1 149 ? -0.728 -24.969 11.273 1 98.25 149 LEU A CA 1
ATOM 1200 C C . LEU A 1 149 ? -2.037 -25.156 10.508 1 98.25 149 LEU A C 1
ATOM 1202 O O . LEU A 1 149 ? -3.09 -24.688 10.961 1 98.25 149 LEU A O 1
ATOM 1206 N N . ILE A 1 150 ? -1.986 -25.797 9.359 1 98.12 150 ILE A N 1
ATOM 1207 C CA . ILE A 1 150 ? -3.17 -26 8.531 1 98.12 150 ILE A CA 1
ATOM 1208 C C . ILE A 1 150 ? -3.715 -27.422 8.758 1 98.12 150 ILE A C 1
ATOM 1210 O O . ILE A 1 150 ? -3.021 -28.406 8.508 1 98.12 150 ILE A O 1
ATOM 1214 N N . SER A 1 151 ? -4.961 -27.484 9.148 1 97.19 151 SER A N 1
ATOM 1215 C CA . SER A 1 151 ? -5.527 -28.766 9.523 1 97.19 151 SER A CA 1
ATOM 1216 C C . SER A 1 151 ? -6.41 -29.328 8.422 1 97.19 151 SER A C 1
ATOM 1218 O O . SER A 1 151 ? -6.746 -30.516 8.422 1 97.19 151 SER A O 1
ATOM 1220 N N . THR A 1 152 ? -6.844 -28.531 7.508 1 97.25 152 THR A N 1
ATOM 1221 C CA . THR A 1 152 ? -7.66 -28.984 6.387 1 97.25 152 THR A CA 1
ATOM 1222 C C . THR A 1 152 ? -6.785 -29.594 5.289 1 97.25 152 THR A C 1
ATOM 1224 O O . THR A 1 152 ? -5.566 -29.391 5.277 1 97.25 152 THR A O 1
ATOM 1227 N N . PRO A 1 153 ? -7.359 -30.391 4.391 1 98.12 153 PRO A N 1
ATOM 1228 C CA . PRO A 1 153 ? -6.555 -30.875 3.268 1 98.12 153 PRO A CA 1
ATOM 1229 C C . PRO A 1 153 ? -5.91 -29.734 2.471 1 98.12 153 PRO A C 1
ATOM 1231 O O . PRO A 1 153 ? -6.609 -28.875 1.949 1 98.12 153 PRO A O 1
ATOM 1234 N N . PHE A 1 154 ? -4.629 -29.656 2.518 1 98.75 154 PHE A N 1
ATOM 1235 C CA . PHE A 1 154 ? -3.826 -28.609 1.906 1 98.75 154 PHE A CA 1
ATOM 1236 C C . PHE A 1 154 ? -2.479 -29.141 1.448 1 98.75 154 PHE A C 1
ATOM 1238 O O . PHE A 1 154 ? -1.861 -29.953 2.143 1 98.75 154 PHE A O 1
ATOM 1245 N N . GLU A 1 155 ? -2.121 -28.797 0.225 1 98.75 155 GLU A N 1
ATOM 1246 C CA . GLU A 1 155 ? -0.835 -29.219 -0.325 1 98.75 155 GLU A CA 1
ATOM 1247 C C . GLU A 1 155 ? -0.041 -28.016 -0.841 1 98.75 155 GLU A C 1
ATOM 1249 O O . GLU A 1 155 ? -0.608 -27.094 -1.44 1 98.75 155 GLU A O 1
ATOM 1254 N N . VAL A 1 156 ? 1.248 -28 -0.519 1 98.81 156 VAL A N 1
ATOM 1255 C CA . VAL A 1 156 ? 2.141 -26.953 -1.018 1 98.81 156 VAL A CA 1
ATOM 1256 C C . VAL A 1 156 ? 3.434 -27.578 -1.529 1 98.81 156 VAL A C 1
ATOM 1258 O O . VAL A 1 156 ? 3.949 -28.531 -0.933 1 98.81 156 VAL A O 1
ATOM 1261 N N . GLY A 1 157 ? 3.848 -27.25 -2.715 1 98.75 157 GLY A N 1
ATOM 1262 C CA . GLY A 1 157 ? 5.137 -27.609 -3.287 1 98.75 157 GLY A CA 1
ATOM 1263 C C . GLY A 1 157 ? 5.961 -26.406 -3.697 1 98.75 157 GLY A C 1
ATOM 1264 O O . GLY A 1 157 ? 5.41 -25.359 -4.047 1 98.75 157 GLY A O 1
ATOM 1265 N N . ALA A 1 158 ? 7.281 -26.531 -3.66 1 98.88 158 ALA A N 1
ATOM 1266 C CA . ALA A 1 158 ? 8.18 -25.422 -3.969 1 98.88 158 ALA A CA 1
ATOM 1267 C C . ALA A 1 158 ? 8.719 -25.531 -5.391 1 98.88 158 ALA A C 1
ATOM 1269 O O . ALA A 1 158 ? 9.039 -26.625 -5.859 1 98.88 158 ALA A O 1
ATOM 1270 N N . ILE A 1 159 ? 8.734 -24.422 -6.09 1 98.88 159 ILE A N 1
ATOM 1271 C CA . ILE A 1 159 ? 9.336 -24.312 -7.41 1 98.88 159 ILE A CA 1
ATOM 1272 C C . ILE A 1 159 ? 10.547 -23.375 -7.348 1 98.88 159 ILE A C 1
ATOM 1274 O O . ILE A 1 159 ? 10.477 -22.297 -6.762 1 98.88 159 ILE A O 1
ATOM 1278 N N . TYR A 1 160 ? 11.68 -23.844 -7.902 1 98.69 160 TYR A N 1
ATOM 1279 C CA . TYR A 1 160 ? 12.922 -23.078 -7.934 1 98.69 160 TYR A CA 1
ATOM 1280 C C . TYR A 1 160 ? 12.945 -22.125 -9.125 1 98.69 160 TYR A C 1
ATOM 1282 O O . TYR A 1 160 ? 12.727 -22.547 -10.266 1 98.69 160 TYR A O 1
ATOM 1290 N N . ILE A 1 161 ? 13.203 -20.844 -8.852 1 97.38 161 ILE A N 1
ATOM 1291 C CA . ILE A 1 161 ? 13.328 -19.891 -9.953 1 97.38 161 ILE A CA 1
ATOM 1292 C C . ILE A 1 161 ? 14.797 -19.625 -10.25 1 97.38 161 ILE A C 1
ATOM 1294 O O . ILE A 1 161 ? 15.547 -19.188 -9.375 1 97.38 161 ILE A O 1
ATOM 1298 N N . GLY A 1 162 ? 15.203 -19.938 -11.43 1 94.62 162 GLY A N 1
ATOM 1299 C CA . GLY A 1 162 ? 16.453 -19.438 -11.984 1 94.62 162 GLY A CA 1
ATOM 1300 C C . GLY A 1 162 ? 16.25 -18.266 -12.93 1 94.62 162 GLY A C 1
ATOM 1301 O O . GLY A 1 162 ? 15.508 -18.359 -13.906 1 94.62 162 GLY A O 1
ATOM 1302 N N . SER A 1 163 ? 16.938 -17.109 -12.648 1 88.69 163 SER A N 1
ATOM 1303 C CA . SER A 1 163 ? 16.734 -15.898 -13.438 1 88.69 163 SER A CA 1
ATOM 1304 C C . SER A 1 163 ? 17.781 -15.766 -14.531 1 88.69 163 SER A C 1
ATOM 1306 O O . SER A 1 163 ? 18.969 -16.078 -14.312 1 88.69 163 SER A O 1
ATOM 1308 N N . VAL A 1 164 ? 17.266 -15.352 -15.688 1 78.69 164 VAL A N 1
ATOM 1309 C CA . VAL A 1 164 ? 18.156 -15.047 -16.797 1 78.69 164 VAL A CA 1
ATOM 1310 C C . VAL A 1 164 ? 18.328 -13.531 -16.938 1 78.69 164 VAL A C 1
ATOM 1312 O O . VAL A 1 164 ? 17.375 -12.781 -16.719 1 78.69 164 VAL A O 1
ATOM 1315 N N . GLY A 1 165 ? 19.469 -12.977 -17.297 1 62.34 165 GLY A N 1
ATOM 1316 C CA . GLY A 1 165 ? 19.688 -11.562 -17.547 1 62.34 165 GLY A CA 1
ATOM 1317 C C . GLY A 1 165 ? 20.266 -10.828 -16.359 1 62.34 165 GLY A C 1
ATOM 1318 O O . GLY A 1 165 ? 20.594 -9.641 -16.453 1 62.34 165 GLY A O 1
ATOM 1319 N N . ILE A 1 166 ? 20.188 -11.469 -15.281 1 60.06 166 ILE A N 1
ATOM 1320 C CA . ILE A 1 166 ? 20.797 -10.852 -14.109 1 60.06 166 ILE A CA 1
ATOM 1321 C C . ILE A 1 166 ? 22.281 -11.234 -14.047 1 60.06 166 ILE A C 1
ATOM 1323 O O . ILE A 1 166 ? 22.906 -11.117 -12.992 1 60.06 166 ILE A O 1
ATOM 1327 N N . ASP A 1 167 ? 22.906 -11.531 -15.227 1 57.78 167 ASP A N 1
ATOM 1328 C CA . ASP A 1 167 ? 24.156 -12.258 -15.414 1 57.78 167 ASP A CA 1
ATOM 1329 C C . ASP A 1 167 ? 25.266 -11.633 -14.578 1 57.78 167 ASP A C 1
ATOM 1331 O O . ASP A 1 167 ? 26.125 -12.344 -14.039 1 57.78 167 ASP A O 1
ATOM 1335 N N . ALA A 1 168 ? 25.359 -10.375 -14.508 1 53.38 168 ALA A N 1
ATOM 1336 C CA . ALA A 1 168 ? 26.547 -9.797 -13.891 1 53.38 168 ALA A CA 1
ATOM 1337 C C . ALA A 1 168 ? 26.672 -10.219 -12.43 1 53.38 168 ALA A C 1
ATOM 1339 O O . ALA A 1 168 ? 27.766 -10.219 -11.867 1 53.38 168 ALA A O 1
ATOM 1340 N N . LYS A 1 169 ? 25.594 -10.727 -11.945 1 56.78 169 LYS A N 1
ATOM 1341 C CA . LYS A 1 169 ? 25.688 -10.992 -10.508 1 56.78 169 LYS A CA 1
ATOM 1342 C C . LYS A 1 169 ? 25.531 -12.484 -10.219 1 56.78 169 LYS A C 1
ATOM 1344 O O . LYS A 1 169 ? 26.359 -13.062 -9.5 1 56.78 169 LYS A O 1
ATOM 1349 N N . PHE A 1 170 ? 24.5 -13.148 -10.891 1 64.88 170 PHE A N 1
ATOM 1350 C CA . PHE A 1 170 ? 24.344 -14.578 -10.703 1 64.88 170 PHE A CA 1
ATOM 1351 C C . PHE A 1 170 ? 24.062 -15.281 -12.023 1 64.88 170 PHE A C 1
ATOM 1353 O O . PHE A 1 170 ? 23 -15.07 -12.633 1 64.88 170 PHE A O 1
ATOM 1360 N N . PRO A 1 171 ? 25.031 -16.109 -12.352 1 79.56 171 PRO A N 1
ATOM 1361 C CA . PRO A 1 171 ? 24.812 -16.812 -13.617 1 79.56 171 PRO A CA 1
ATOM 1362 C C . PRO A 1 171 ? 23.688 -17.844 -13.531 1 79.56 171 PRO A C 1
ATOM 1364 O O . PRO A 1 171 ? 23.578 -18.547 -12.523 1 79.56 171 PRO A O 1
ATOM 1367 N N . PHE A 1 172 ? 22.828 -17.938 -14.438 1 91.75 172 PHE A N 1
ATOM 1368 C CA . PHE A 1 172 ? 21.75 -18.906 -14.57 1 91.75 172 PHE A CA 1
ATOM 1369 C C . PHE A 1 172 ? 22.266 -20.328 -14.305 1 91.75 172 PHE A C 1
ATOM 1371 O O . PHE A 1 172 ? 21.562 -21.141 -13.688 1 91.75 172 PHE A O 1
ATOM 1378 N N . GLU A 1 173 ? 23.516 -20.578 -14.664 1 92.38 173 GLU A N 1
ATOM 1379 C CA . GLU A 1 173 ? 24.141 -21.891 -14.492 1 92.38 173 GLU A CA 1
ATOM 1380 C C . GLU A 1 173 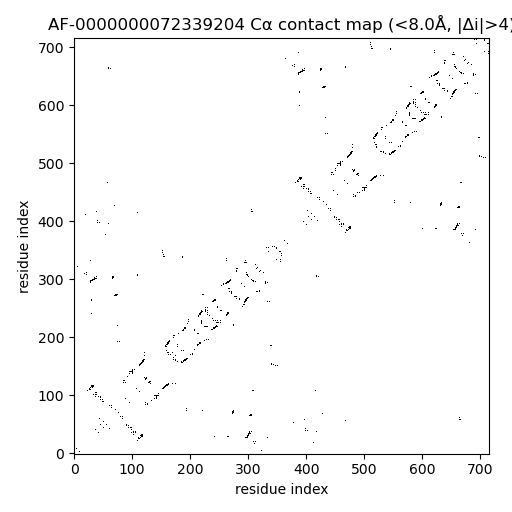? 24.25 -22.25 -13.016 1 92.38 173 GLU A C 1
ATOM 1382 O O . GLU A 1 173 ? 24.078 -23.422 -12.648 1 92.38 173 GLU A O 1
ATOM 1387 N N . LYS A 1 174 ? 24.531 -21.281 -12.203 1 93.5 174 LYS A N 1
ATOM 1388 C CA . LYS A 1 174 ? 24.656 -21.531 -10.773 1 93.5 174 LYS A CA 1
ATOM 1389 C C . LYS A 1 174 ? 23.312 -21.938 -10.172 1 93.5 174 LYS A C 1
ATOM 1391 O O . LYS A 1 174 ? 23.25 -22.781 -9.273 1 93.5 174 LYS A O 1
ATOM 1396 N N . SER A 1 175 ? 22.25 -21.328 -10.633 1 95.69 175 SER A N 1
ATOM 1397 C CA . SER A 1 175 ? 20.922 -21.688 -10.172 1 95.69 175 SER A CA 1
ATOM 1398 C C . SER A 1 175 ? 20.547 -23.109 -10.578 1 95.69 175 SER A C 1
ATOM 1400 O O . SER A 1 175 ? 19.984 -23.859 -9.789 1 95.69 175 SER A O 1
ATOM 1402 N N . VAL A 1 176 ? 20.906 -23.469 -11.812 1 97.25 176 VAL A N 1
ATOM 1403 C CA . VAL A 1 176 ? 20.609 -24.812 -12.305 1 97.25 176 VAL A CA 1
ATOM 1404 C C . VAL A 1 176 ? 21.391 -25.844 -11.5 1 97.25 176 VAL A C 1
ATOM 1406 O O . VAL A 1 176 ? 20.828 -26.859 -11.078 1 97.25 176 VAL A O 1
ATOM 1409 N N . ASP A 1 177 ? 22.703 -25.547 -11.266 1 96.75 177 ASP A N 1
ATOM 1410 C CA . ASP A 1 177 ? 23.516 -26.453 -10.477 1 96.75 177 ASP A CA 1
ATOM 1411 C C . ASP A 1 177 ? 22.953 -26.625 -9.07 1 96.75 177 ASP A C 1
ATOM 1413 O O . ASP A 1 177 ? 22.812 -27.75 -8.594 1 96.75 177 ASP A O 1
ATOM 1417 N N . HIS A 1 178 ? 22.641 -25.531 -8.469 1 97.56 178 HIS A N 1
ATOM 1418 C CA . HIS A 1 178 ? 22.141 -25.562 -7.102 1 97.56 178 HIS A CA 1
ATOM 1419 C C . HIS A 1 178 ? 20.797 -26.297 -7.031 1 97.56 178 HIS A C 1
ATOM 1421 O O . HIS A 1 178 ? 20.562 -27.062 -6.094 1 97.56 178 HIS A O 1
ATOM 1427 N N . PHE A 1 179 ? 19.922 -26.078 -7.977 1 98.38 179 PHE A N 1
ATOM 1428 C CA . PHE A 1 179 ? 18.656 -26.781 -8.047 1 98.38 179 PHE A CA 1
ATOM 1429 C C . PHE A 1 179 ? 18.875 -28.281 -8.148 1 98.38 179 PHE A C 1
ATOM 1431 O O . PHE A 1 179 ? 18.25 -29.062 -7.406 1 98.38 179 PHE A O 1
ATOM 1438 N N . LEU A 1 180 ? 19.734 -28.703 -9.07 1 98.25 180 LEU A N 1
ATOM 1439 C CA . LEU A 1 180 ? 19.953 -30.125 -9.297 1 98.25 180 LEU A CA 1
ATOM 1440 C C . LEU A 1 180 ? 20.547 -30.797 -8.062 1 98.25 180 LEU A C 1
ATOM 1442 O O . LEU A 1 180 ? 20.25 -31.969 -7.781 1 98.25 180 LEU A O 1
ATOM 1446 N N . GLU A 1 181 ? 21.375 -30.047 -7.309 1 97.94 181 GLU A N 1
ATOM 1447 C CA . GLU A 1 181 ? 21.938 -30.547 -6.059 1 97.94 181 GLU A CA 1
ATOM 1448 C C . GLU A 1 181 ? 20.844 -30.703 -4.996 1 97.94 181 GLU A C 1
ATOM 1450 O O . GLU A 1 181 ? 21 -31.484 -4.051 1 97.94 181 GLU A O 1
ATOM 1455 N N . ASN A 1 182 ? 19.766 -29.938 -5.129 1 98.19 182 ASN A N 1
ATOM 1456 C CA . ASN A 1 182 ? 18.656 -29.953 -4.164 1 98.19 182 ASN A CA 1
ATOM 1457 C C . ASN A 1 182 ? 17.359 -30.453 -4.801 1 98.19 182 ASN A C 1
ATOM 1459 O O . ASN A 1 182 ? 16.281 -30.094 -4.355 1 98.19 182 ASN A O 1
ATOM 1463 N N . ARG A 1 183 ? 17.438 -31.25 -5.758 1 97.19 183 ARG A N 1
ATOM 1464 C CA . ARG A 1 183 ? 16.344 -31.625 -6.645 1 97.19 183 ARG A CA 1
ATOM 1465 C C . ARG A 1 183 ? 15.195 -32.25 -5.855 1 97.19 183 ARG A C 1
ATOM 1467 O O . ARG A 1 183 ? 14.031 -32.062 -6.211 1 97.19 183 ARG A O 1
ATOM 1474 N N . ASP A 1 184 ? 15.453 -32.969 -4.812 1 97.06 184 ASP A N 1
ATOM 1475 C CA . ASP A 1 184 ? 14.453 -33.719 -4.07 1 97.06 184 ASP A CA 1
ATOM 1476 C C . ASP A 1 184 ? 13.531 -32.781 -3.279 1 97.06 184 ASP A C 1
ATOM 1478 O O . ASP A 1 184 ? 12.453 -33.188 -2.852 1 97.06 184 ASP A O 1
ATOM 1482 N N . LYS A 1 185 ? 13.961 -31.531 -3.102 1 98.12 185 LYS A N 1
ATOM 1483 C CA . LYS A 1 185 ? 13.18 -30.578 -2.312 1 98.12 185 LYS A CA 1
ATOM 1484 C C . LYS A 1 185 ? 12.125 -29.891 -3.168 1 98.12 185 LYS A C 1
ATOM 1486 O O . LYS A 1 185 ? 11.164 -29.328 -2.643 1 98.12 185 LYS A O 1
ATOM 1491 N N . PHE A 1 186 ? 12.328 -29.922 -4.457 1 98.81 186 PHE A N 1
ATOM 1492 C CA . PHE A 1 186 ? 11.523 -29.094 -5.344 1 98.81 186 PHE A CA 1
ATOM 1493 C C . PHE A 1 186 ? 10.648 -29.953 -6.25 1 98.81 186 PHE A C 1
ATOM 1495 O O . PHE A 1 186 ? 11.031 -31.062 -6.625 1 98.81 186 PHE A O 1
ATOM 1502 N N . ILE A 1 187 ? 9.5 -29.359 -6.613 1 98.81 187 ILE A N 1
ATOM 1503 C CA . ILE A 1 187 ? 8.578 -30.094 -7.477 1 98.81 187 ILE A CA 1
ATOM 1504 C C . ILE A 1 187 ? 8.734 -29.625 -8.922 1 98.81 187 ILE A C 1
ATOM 1506 O O . ILE A 1 187 ? 8.148 -30.203 -9.836 1 98.81 187 ILE A O 1
ATOM 1510 N N . GLY A 1 188 ? 9.523 -28.562 -9.141 1 98.75 188 GLY A N 1
ATOM 1511 C CA . GLY A 1 188 ? 9.75 -28.047 -10.484 1 98.75 188 GLY A CA 1
ATOM 1512 C C . GLY A 1 188 ? 10.719 -26.891 -10.531 1 98.75 188 GLY A C 1
ATOM 1513 O O . GLY A 1 188 ? 11.32 -26.531 -9.516 1 98.75 188 GLY A O 1
ATOM 1514 N N . PHE A 1 189 ? 10.961 -26.391 -11.711 1 98.69 189 PHE 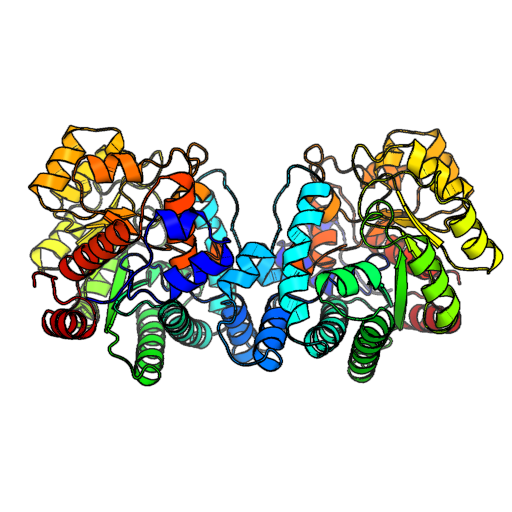A N 1
ATOM 1515 C CA . PHE A 1 189 ? 11.867 -25.281 -11.992 1 98.69 189 PHE A CA 1
ATOM 1516 C C . PHE A 1 189 ? 11.203 -24.25 -12.906 1 98.69 189 PHE A C 1
ATOM 1518 O O . PHE A 1 189 ? 10.484 -24.609 -13.836 1 98.69 189 PHE A O 1
ATOM 1525 N N . ASP A 1 190 ? 11.414 -22.984 -12.555 1 98.19 190 ASP A N 1
ATOM 1526 C CA . ASP A 1 190 ? 10.883 -21.875 -13.344 1 98.19 190 ASP A CA 1
ATOM 1527 C C . ASP A 1 190 ? 11.992 -20.906 -13.742 1 98.19 190 ASP A C 1
ATOM 1529 O O . ASP A 1 190 ? 13.062 -20.891 -13.125 1 98.19 190 ASP A O 1
ATOM 1533 N N . ASN A 1 191 ? 11.812 -20.234 -14.836 1 95.38 191 ASN A N 1
ATOM 1534 C CA . ASN A 1 191 ? 12.594 -19.047 -15.164 1 95.38 191 ASN A CA 1
ATOM 1535 C C . ASN A 1 191 ? 11.734 -17.781 -15.141 1 95.38 191 ASN A C 1
ATOM 1537 O O . ASN A 1 191 ? 10.672 -17.734 -15.766 1 95.38 191 ASN A O 1
ATOM 1541 N N . ALA A 1 192 ? 12.164 -16.844 -14.375 1 91.81 192 ALA A N 1
ATOM 1542 C CA . ALA A 1 192 ? 11.5 -15.539 -14.289 1 91.81 192 ALA A CA 1
ATOM 1543 C C . ALA A 1 192 ? 12.523 -14.406 -14.172 1 91.81 192 ALA A C 1
ATOM 1545 O O . ALA A 1 192 ? 13.727 -14.648 -14.242 1 91.81 192 ALA A O 1
ATOM 1546 N N . GLY A 1 193 ? 12.039 -13.211 -14.031 1 86.25 193 GLY A N 1
ATOM 1547 C CA . GLY A 1 193 ? 12.906 -12.039 -13.93 1 86.25 193 GLY A CA 1
ATOM 1548 C C . GLY A 1 193 ? 12.828 -11.133 -15.148 1 86.25 193 GLY A C 1
ATOM 1549 O O . GLY A 1 193 ? 11.734 -10.836 -15.633 1 86.25 193 GLY A O 1
ATOM 1550 N N . TYR A 1 194 ? 14.016 -10.75 -15.602 1 83.06 194 TYR A N 1
ATOM 1551 C CA . TYR A 1 194 ? 14.062 -9.82 -16.719 1 83.06 194 TYR A CA 1
ATOM 1552 C C . TYR A 1 194 ? 13.695 -10.516 -18.031 1 83.06 194 TYR A C 1
ATOM 1554 O O . TYR A 1 194 ? 13.977 -11.703 -18.203 1 83.06 194 TYR A O 1
ATOM 1562 N N . PRO A 1 195 ? 13.094 -9.82 -18.891 1 82.31 195 PRO A N 1
ATOM 1563 C CA . PRO A 1 195 ? 12.719 -10.422 -20.172 1 82.31 195 PRO A CA 1
ATOM 1564 C C . PRO A 1 195 ? 13.914 -10.625 -21.094 1 82.31 195 PRO A C 1
ATOM 1566 O O . PRO A 1 195 ? 14.164 -9.797 -21.969 1 82.31 195 PRO A O 1
ATOM 1569 N N . ALA A 1 196 ? 14.586 -11.688 -20.891 1 84.56 196 ALA A N 1
ATOM 1570 C CA . ALA A 1 196 ? 15.773 -12.016 -21.672 1 84.56 196 ALA A CA 1
ATOM 1571 C C . ALA A 1 196 ? 15.578 -13.32 -22.453 1 84.56 196 ALA A C 1
ATOM 1573 O O . ALA A 1 196 ? 14.773 -14.164 -22.062 1 84.56 196 ALA A O 1
ATOM 1574 N N . SER A 1 197 ? 16.281 -13.461 -23.5 1 88.38 197 SER A N 1
ATOM 1575 C CA . SER A 1 197 ? 16.188 -14.648 -24.359 1 88.38 197 SER A CA 1
ATOM 1576 C C . SER A 1 197 ? 16.672 -15.898 -23.625 1 88.38 197 SER A C 1
ATOM 1578 O O . SER A 1 197 ? 17.609 -15.836 -22.828 1 88.38 197 SER A O 1
ATOM 1580 N N . PHE A 1 198 ? 16.031 -17.078 -24.016 1 92.12 198 PHE A N 1
ATOM 1581 C CA . PHE A 1 198 ? 16.469 -18.359 -23.484 1 92.12 198 PHE A CA 1
ATOM 1582 C C . PHE A 1 198 ? 17.672 -18.875 -24.25 1 92.12 198 PHE A C 1
ATOM 1584 O O . PHE A 1 198 ? 18.375 -19.781 -23.781 1 92.12 198 PHE A O 1
ATOM 1591 N N . ALA A 1 199 ? 17.953 -18.312 -25.391 1 90.88 199 ALA A N 1
ATOM 1592 C CA . ALA A 1 199 ? 18.859 -18.875 -26.391 1 90.88 199 ALA A CA 1
ATOM 1593 C C . ALA A 1 199 ? 20.25 -19.125 -25.781 1 90.88 199 ALA A C 1
ATOM 1595 O O . ALA A 1 199 ? 20.844 -20.188 -26 1 90.88 199 ALA A O 1
ATOM 1596 N N . PRO A 1 200 ? 20.75 -18.172 -25.031 1 91.06 200 PRO A N 1
ATOM 1597 C CA . PRO A 1 200 ? 22.094 -18.406 -24.5 1 91.06 200 PRO A CA 1
ATOM 1598 C C . PRO A 1 200 ? 22.141 -19.516 -23.438 1 91.06 200 PRO A C 1
ATOM 1600 O O . PRO A 1 200 ? 23.219 -19.953 -23.047 1 91.06 200 PRO A O 1
ATOM 1603 N N . HIS A 1 201 ? 21 -20.047 -23.047 1 93.25 201 HIS A N 1
ATOM 1604 C CA . HIS A 1 201 ? 20.969 -20.938 -21.891 1 93.25 201 HIS A CA 1
ATOM 1605 C C . HIS A 1 201 ? 20.328 -22.281 -22.25 1 93.25 201 HIS A C 1
ATOM 1607 O O . HIS A 1 201 ? 19.859 -23.016 -21.375 1 93.25 201 HIS A O 1
ATOM 1613 N N . VAL A 1 202 ? 20.234 -22.594 -23.484 1 93.12 202 VAL A N 1
ATOM 1614 C CA . VAL A 1 202 ? 19.562 -23.781 -23.984 1 93.12 202 VAL A CA 1
ATOM 1615 C C . VAL A 1 202 ? 20.188 -25.031 -23.375 1 93.12 202 VAL A C 1
ATOM 1617 O O . VAL A 1 202 ? 19.484 -26 -23.062 1 93.12 202 VAL A O 1
ATOM 1620 N N . GLU A 1 203 ? 21.516 -25 -23.219 1 94.75 203 GLU A N 1
ATOM 1621 C CA . GLU A 1 203 ? 22.203 -26.156 -22.641 1 94.75 203 GLU A CA 1
ATOM 1622 C C . GLU A 1 203 ? 21.766 -26.406 -21.203 1 94.75 203 GLU A C 1
ATOM 1624 O O . GLU A 1 203 ? 21.625 -27.547 -20.781 1 94.75 203 GLU A O 1
ATOM 1629 N N . GLN A 1 204 ? 21.609 -25.344 -20.438 1 95.62 204 GLN A N 1
ATOM 1630 C CA . GLN A 1 204 ? 21.156 -25.453 -19.062 1 95.62 204 GLN A CA 1
ATOM 1631 C C . GLN A 1 204 ? 19.719 -25.969 -18.984 1 95.62 204 GLN A C 1
ATOM 1633 O O . GLN A 1 204 ? 19.406 -26.812 -18.141 1 95.62 204 GLN A O 1
ATOM 1638 N N . PHE A 1 205 ? 18.906 -25.531 -19.891 1 97 205 PHE A N 1
ATOM 1639 C CA . PHE A 1 205 ? 17.531 -26.016 -19.922 1 97 205 PHE A CA 1
ATOM 1640 C C . PHE A 1 205 ? 17.484 -27.5 -20.328 1 97 205 PHE A C 1
ATOM 1642 O O . PHE A 1 205 ? 16.688 -28.266 -19.797 1 97 205 PHE A O 1
ATOM 1649 N N . LYS A 1 206 ? 18.312 -27.859 -21.25 1 96.69 206 LYS A N 1
ATOM 1650 C CA . LYS A 1 206 ? 18.406 -29.266 -21.656 1 96.69 206 LYS A CA 1
ATOM 1651 C C . LYS A 1 206 ? 18.781 -30.156 -20.469 1 96.69 206 LYS A C 1
ATOM 1653 O O . LYS A 1 206 ? 18.234 -31.25 -20.312 1 96.69 206 LYS A O 1
ATOM 1658 N N . ARG A 1 207 ? 19.719 -29.688 -19.641 1 97.5 207 ARG A N 1
ATOM 1659 C CA . ARG A 1 207 ? 20.094 -30.422 -18.438 1 97.5 207 ARG A CA 1
ATOM 1660 C C . ARG A 1 207 ? 18.875 -30.672 -17.547 1 97.5 207 ARG A C 1
ATOM 1662 O O . ARG A 1 207 ? 18.719 -31.766 -16.984 1 97.5 207 ARG A O 1
ATOM 1669 N N . LEU A 1 208 ? 18.047 -29.703 -17.406 1 98.19 208 LEU A N 1
ATOM 1670 C CA . LEU A 1 208 ? 16.859 -29.812 -16.578 1 98.19 208 LEU A CA 1
ATOM 1671 C C . LEU A 1 208 ? 15.859 -30.797 -17.172 1 98.19 208 LEU A C 1
ATOM 1673 O O . LEU A 1 208 ? 15.336 -31.656 -16.469 1 98.19 208 LEU A O 1
ATOM 1677 N N . VAL A 1 209 ? 15.641 -30.703 -18.469 1 97.31 209 VAL A N 1
ATOM 1678 C CA . VAL A 1 209 ? 14.695 -31.562 -19.172 1 97.31 209 VAL A CA 1
ATOM 1679 C C . VAL A 1 209 ? 15.188 -33 -19.109 1 97.31 209 VAL A C 1
ATOM 1681 O O . VAL A 1 209 ? 14.414 -33.938 -18.812 1 97.31 209 VAL A O 1
ATOM 1684 N N . ASP A 1 210 ? 16.453 -33.188 -19.375 1 97.19 210 ASP A N 1
ATOM 1685 C CA . ASP A 1 210 ? 17.047 -34.531 -19.359 1 97.19 210 ASP A CA 1
ATOM 1686 C C . ASP A 1 210 ? 16.938 -35.156 -17.969 1 97.19 210 ASP A C 1
ATOM 1688 O O . ASP A 1 210 ? 16.844 -36.375 -17.844 1 97.19 210 ASP A O 1
ATOM 1692 N N . ALA A 1 211 ? 16.969 -34.344 -17 1 97.75 211 ALA A N 1
ATOM 1693 C CA . ALA A 1 211 ? 16.875 -34.812 -15.625 1 97.75 211 ALA A CA 1
ATOM 1694 C C . ALA A 1 211 ? 15.43 -35.094 -15.234 1 97.75 211 ALA A C 1
ATOM 1696 O O . ALA A 1 211 ? 15.148 -35.469 -14.102 1 97.75 211 ALA A O 1
ATOM 1697 N N . GLY A 1 212 ? 14.477 -34.812 -16.125 1 97.44 212 GLY A N 1
ATOM 1698 C CA . GLY A 1 212 ? 13.078 -35.094 -15.875 1 97.44 212 GLY A CA 1
ATOM 1699 C C . GLY A 1 212 ? 12.383 -34.031 -15.055 1 97.44 212 GLY A C 1
ATOM 1700 O O . GLY A 1 212 ? 11.367 -34.281 -14.414 1 97.44 212 GLY A O 1
ATOM 1701 N N . VAL A 1 213 ? 12.922 -32.844 -14.977 1 98.19 213 VAL A N 1
ATOM 1702 C CA . VAL A 1 213 ? 12.398 -31.75 -14.156 1 98.19 213 VAL A CA 1
ATOM 1703 C C . VAL A 1 213 ? 11.133 -31.188 -14.797 1 98.19 213 VAL A C 1
ATOM 1705 O O . VAL A 1 213 ? 11.062 -31.031 -16.016 1 98.19 213 VAL A O 1
ATOM 1708 N N . ASN A 1 214 ? 10.039 -31.031 -13.953 1 98.44 214 ASN A N 1
ATOM 1709 C CA . ASN A 1 214 ? 8.898 -30.234 -14.406 1 98.44 214 ASN A CA 1
ATOM 1710 C C . ASN A 1 214 ? 9.273 -28.781 -14.641 1 98.44 214 ASN A C 1
ATOM 1712 O O . ASN A 1 214 ? 9.625 -28.062 -13.695 1 98.44 214 ASN A O 1
ATOM 1716 N N . LEU A 1 215 ? 9.133 -28.359 -15.875 1 98.25 215 LEU A N 1
ATOM 1717 C CA . LEU A 1 215 ? 9.586 -27.031 -16.234 1 98.25 215 LEU A CA 1
ATOM 1718 C C . LEU A 1 215 ? 8.398 -26.125 -16.547 1 98.25 215 LEU A C 1
ATOM 1720 O O . LEU A 1 215 ? 7.508 -26.484 -17.312 1 98.25 215 LEU A O 1
ATOM 1724 N N . THR A 1 216 ? 8.273 -25.031 -15.883 1 98.5 216 THR A N 1
ATOM 1725 C CA . THR A 1 216 ? 7.469 -23.891 -16.297 1 98.5 216 THR A CA 1
ATOM 1726 C C . THR A 1 216 ? 8.352 -22.688 -16.609 1 98.5 216 THR A C 1
ATOM 1728 O O . THR A 1 216 ? 9.43 -22.531 -16.016 1 98.5 216 THR A O 1
ATOM 1731 N N . LEU A 1 217 ? 8.008 -21.922 -17.578 1 97.31 217 LEU A N 1
ATOM 1732 C CA . LEU A 1 217 ? 8.82 -20.797 -18.016 1 97.31 217 LEU A CA 1
ATOM 1733 C C . LEU A 1 217 ? 7.957 -19.562 -18.234 1 97.31 217 LEU A C 1
ATOM 1735 O O . LEU A 1 217 ? 6.922 -19.625 -18.906 1 97.31 217 LEU A O 1
ATOM 1739 N N . HIS A 1 218 ? 8.352 -18.438 -17.594 1 96.81 218 HIS A N 1
ATOM 1740 C CA . HIS A 1 218 ? 7.727 -17.172 -17.984 1 96.81 218 HIS A CA 1
ATOM 1741 C C . HIS A 1 218 ? 7.984 -16.859 -19.453 1 96.81 218 HIS A C 1
ATOM 1743 O O . HIS A 1 218 ? 9.141 -16.766 -19.875 1 96.81 218 HIS A O 1
ATOM 1749 N N . ALA A 1 219 ? 6.961 -16.625 -20.141 1 96.19 219 ALA A N 1
ATOM 1750 C CA . ALA A 1 219 ? 7.082 -16.297 -21.562 1 96.19 219 ALA A CA 1
ATOM 1751 C C . ALA A 1 219 ? 5.809 -15.648 -22.078 1 96.19 219 ALA A C 1
ATOM 1753 O O . ALA A 1 219 ? 4.703 -16.047 -21.719 1 96.19 219 ALA A O 1
ATOM 1754 N N . GLY A 1 220 ? 6.035 -14.648 -22.906 1 95.12 220 GLY A N 1
ATOM 1755 C CA . GLY A 1 220 ? 4.895 -13.992 -23.531 1 95.12 220 GLY A CA 1
ATOM 1756 C C . GLY A 1 220 ? 4.043 -13.211 -22.547 1 95.12 220 GLY A C 1
ATOM 1757 O O . GLY A 1 220 ? 2.814 -13.227 -22.641 1 95.12 220 GLY A O 1
ATOM 1758 N N . GLU A 1 221 ? 4.672 -12.586 -21.531 1 93.62 221 GLU A N 1
ATOM 1759 C CA . GLU A 1 221 ? 3.969 -11.844 -20.5 1 93.62 221 GLU A CA 1
ATOM 1760 C C . GLU A 1 221 ? 3.627 -10.43 -20.953 1 93.62 221 GLU A C 1
ATOM 1762 O O . GLU A 1 221 ? 2.475 -10.008 -20.875 1 93.62 221 GLU A O 1
ATOM 1767 N N . THR A 1 222 ? 4.555 -9.68 -21.312 1 89.5 222 THR A N 1
ATOM 1768 C CA . THR A 1 222 ? 4.469 -8.289 -21.734 1 89.5 222 THR A CA 1
ATOM 1769 C C . THR A 1 222 ? 5.543 -7.973 -22.766 1 89.5 222 THR A C 1
ATOM 1771 O O . THR A 1 222 ? 6.609 -8.594 -22.766 1 89.5 222 THR A O 1
ATOM 1774 N N . PRO A 1 223 ? 5.223 -7.082 -23.641 1 83.69 223 PRO A N 1
ATOM 1775 C CA . PRO A 1 223 ? 6.305 -6.66 -24.531 1 83.69 223 PRO A CA 1
ATOM 1776 C C . PRO A 1 223 ? 7.531 -6.156 -23.781 1 83.69 223 PRO A C 1
ATOM 1778 O O . PRO A 1 223 ? 7.398 -5.535 -22.719 1 83.69 223 PRO A O 1
ATOM 1781 N N . PRO A 1 224 ? 8.734 -6.48 -24.297 1 77.69 224 PRO A N 1
ATOM 1782 C CA . PRO A 1 224 ? 9.07 -7.035 -25.609 1 77.69 224 PRO A CA 1
ATOM 1783 C C . PRO A 1 224 ? 9.094 -8.562 -25.625 1 77.69 224 PRO A C 1
ATOM 1785 O O . PRO A 1 224 ? 9.469 -9.172 -26.625 1 77.69 224 PRO A O 1
ATOM 1788 N N . ASP A 1 225 ? 8.859 -9.055 -24.391 1 72.5 225 ASP A N 1
ATOM 1789 C CA . ASP A 1 225 ? 8.703 -10.508 -24.391 1 72.5 225 ASP A CA 1
ATOM 1790 C C . ASP A 1 225 ? 7.645 -10.953 -25.391 1 72.5 225 ASP A C 1
ATOM 1792 O O . ASP A 1 225 ? 6.453 -10.719 -25.188 1 72.5 225 ASP A O 1
ATOM 1796 N N . ASN A 1 226 ? 8.086 -11.555 -26.453 1 79.12 226 ASN A N 1
ATOM 1797 C CA . ASN A 1 226 ? 7.227 -11.727 -27.625 1 79.12 226 ASN A CA 1
ATOM 1798 C C . ASN A 1 226 ? 7.004 -13.203 -27.938 1 79.12 226 ASN A C 1
ATOM 1800 O O . ASN A 1 226 ? 7.324 -14.07 -27.125 1 79.12 226 ASN A O 1
ATOM 1804 N N . ILE A 1 227 ? 6.465 -13.43 -29.031 1 92.06 227 ILE A N 1
ATOM 1805 C CA . ILE A 1 227 ? 6.031 -14.727 -29.531 1 92.06 227 ILE A CA 1
ATOM 1806 C C . ILE A 1 227 ? 7.234 -15.656 -29.656 1 92.06 227 ILE A C 1
ATOM 1808 O O . ILE A 1 227 ? 7.121 -16.859 -29.422 1 92.06 227 ILE A O 1
ATOM 1812 N N . GLU A 1 228 ? 8.352 -15.086 -29.844 1 92.44 228 GLU A N 1
ATOM 1813 C CA . GLU A 1 228 ? 9.562 -15.891 -30 1 92.44 228 GLU A CA 1
ATOM 1814 C C . GLU A 1 228 ? 9.922 -16.594 -28.703 1 92.44 228 GLU A C 1
ATOM 1816 O O . GLU A 1 228 ? 10.32 -17.766 -28.703 1 92.44 228 GLU A O 1
ATOM 1821 N N . ARG A 1 229 ? 9.82 -15.898 -27.625 1 93.5 229 ARG A N 1
ATOM 1822 C CA . ARG A 1 229 ? 10.125 -16.484 -26.312 1 93.5 229 ARG A CA 1
ATOM 1823 C C . ARG A 1 229 ? 9.133 -17.594 -25.969 1 93.5 229 ARG A C 1
ATOM 1825 O O . ARG A 1 229 ? 9.516 -18.625 -25.406 1 93.5 229 ARG A O 1
ATOM 1832 N N . LEU A 1 230 ? 7.91 -17.406 -26.328 1 96 230 LEU A N 1
ATOM 1833 C CA . LEU A 1 230 ? 6.887 -18.422 -26.125 1 96 230 LEU A CA 1
ATOM 1834 C C . LEU A 1 230 ? 7.211 -19.688 -26.906 1 96 230 LEU A C 1
ATOM 1836 O O . LEU A 1 230 ? 7.125 -20.797 -26.391 1 96 230 LEU A O 1
ATOM 1840 N N . ALA A 1 231 ? 7.566 -19.453 -28.141 1 96.44 231 ALA A N 1
ATOM 1841 C CA . ALA A 1 231 ? 7.918 -20.578 -29.016 1 96.44 231 ALA A CA 1
ATOM 1842 C C . ALA A 1 231 ? 9.109 -21.344 -28.453 1 96.44 231 ALA A C 1
ATOM 1844 O O . ALA A 1 231 ? 9.102 -22.578 -28.422 1 96.44 231 ALA A O 1
ATOM 1845 N N . MET A 1 232 ? 10.07 -20.625 -28.031 1 95.81 232 MET A N 1
ATOM 1846 C CA . MET A 1 232 ? 11.266 -21.25 -27.484 1 95.81 232 MET A CA 1
ATOM 1847 C C . MET A 1 232 ? 10.93 -22.031 -26.219 1 95.81 232 MET A C 1
ATOM 1849 O O . MET A 1 232 ? 11.477 -23.109 -25.984 1 95.81 232 MET A O 1
ATOM 1853 N N . ALA A 1 233 ? 10.094 -21.469 -25.359 1 97 233 ALA A N 1
ATOM 1854 C CA . ALA A 1 233 ? 9.695 -22.156 -24.125 1 97 233 ALA A CA 1
ATOM 1855 C C . ALA A 1 233 ? 9.055 -23.5 -24.453 1 97 233 ALA A C 1
ATOM 1857 O O . ALA A 1 233 ? 9.359 -24.516 -23.797 1 97 233 ALA A O 1
ATOM 1858 N N . LEU A 1 234 ? 8.18 -23.531 -25.438 1 97.56 234 LEU A N 1
ATOM 1859 C CA . LEU A 1 234 ? 7.512 -24.766 -25.859 1 97.56 234 LEU A CA 1
ATOM 1860 C C . LEU A 1 234 ? 8.508 -25.75 -26.453 1 97.56 234 LEU A C 1
ATOM 1862 O O . LEU A 1 234 ? 8.445 -26.953 -26.172 1 97.56 234 LEU A O 1
ATOM 1866 N N . ASP A 1 235 ? 9.43 -25.188 -27.25 1 97.31 235 ASP A N 1
ATOM 1867 C CA . ASP A 1 235 ? 10.445 -26.031 -27.859 1 97.31 235 ASP A CA 1
ATOM 1868 C C . ASP A 1 235 ? 11.352 -26.672 -26.812 1 97.31 235 ASP A C 1
ATOM 1870 O O . ASP A 1 235 ? 11.805 -27.812 -26.984 1 97.31 235 ASP A O 1
ATOM 1874 N N . ILE A 1 236 ? 11.641 -25.938 -25.797 1 96.56 236 ILE A N 1
ATOM 1875 C CA . ILE A 1 236 ? 12.492 -26.406 -24.703 1 96.56 236 ILE A CA 1
ATOM 1876 C C . ILE A 1 236 ? 11.805 -27.547 -23.953 1 96.56 236 ILE A C 1
ATOM 1878 O O . ILE A 1 236 ? 12.461 -28.438 -23.422 1 96.56 236 ILE A O 1
ATOM 1882 N N . GLY A 1 237 ? 10.5 -27.516 -23.922 1 96.06 237 GLY A N 1
ATOM 1883 C CA . GLY A 1 237 ? 9.773 -28.578 -23.25 1 96.06 237 GLY A CA 1
ATOM 1884 C C . GLY A 1 237 ? 9.047 -28.125 -22 1 96.06 237 GLY A C 1
ATOM 1885 O O . GLY A 1 237 ? 8.766 -28.922 -21.109 1 96.06 237 GLY A O 1
ATOM 1886 N N . ALA A 1 238 ? 8.789 -26.844 -21.891 1 97.69 238 ALA A N 1
ATOM 1887 C CA . ALA A 1 238 ? 8 -26.359 -20.766 1 97.69 238 ALA A CA 1
ATOM 1888 C C . ALA A 1 238 ? 6.637 -27.047 -20.703 1 97.69 238 ALA A C 1
ATOM 1890 O O . ALA A 1 238 ? 5.941 -27.141 -21.719 1 97.69 238 ALA A O 1
ATOM 1891 N N . LYS A 1 239 ? 6.281 -27.484 -19.562 1 98.12 239 LYS A N 1
ATOM 1892 C CA . LYS A 1 239 ? 4.988 -28.141 -19.375 1 98.12 239 LYS A CA 1
ATOM 1893 C C . LYS A 1 239 ? 3.885 -27.125 -19.125 1 98.12 239 LYS A C 1
ATOM 1895 O O . LYS A 1 239 ? 2.701 -27.422 -19.297 1 98.12 239 LYS A O 1
ATOM 1900 N N . ARG A 1 240 ? 4.23 -25.984 -18.625 1 98.69 240 ARG A N 1
ATOM 1901 C CA . ARG A 1 240 ? 3.354 -24.844 -18.391 1 98.69 240 ARG A CA 1
ATOM 1902 C C . ARG A 1 240 ? 4.047 -23.547 -18.766 1 98.69 240 ARG A C 1
ATOM 1904 O O . ARG A 1 240 ? 5.273 -23.484 -18.875 1 98.69 240 ARG A O 1
ATOM 1911 N N . ILE A 1 241 ? 3.242 -22.516 -19 1 98.56 241 ILE A N 1
ATOM 1912 C CA . ILE A 1 241 ? 3.779 -21.203 -19.328 1 98.56 241 ILE A CA 1
ATOM 1913 C C . ILE A 1 241 ? 3.293 -20.156 -18.328 1 98.56 241 ILE A C 1
ATOM 1915 O O . ILE A 1 241 ? 2.09 -20.047 -18.078 1 98.56 241 ILE A O 1
ATOM 1919 N N . GLY A 1 242 ? 4.277 -19.484 -17.688 1 98.12 242 GLY A N 1
ATOM 1920 C CA . GLY A 1 242 ? 3.906 -18.344 -16.859 1 98.12 242 GLY A CA 1
ATOM 1921 C C . GLY A 1 242 ? 3.371 -17.172 -17.672 1 98.12 242 GLY A C 1
ATOM 1922 O O . GLY A 1 242 ? 4.023 -16.703 -18.594 1 98.12 242 GLY A O 1
ATOM 1923 N N . HIS A 1 243 ? 2.203 -16.641 -17.297 1 97.69 243 HIS A N 1
ATOM 1924 C CA . HIS A 1 243 ? 1.474 -15.562 -17.938 1 97.69 243 HIS A CA 1
ATOM 1925 C C . HIS A 1 243 ? 1.012 -15.961 -19.344 1 97.69 243 HIS A C 1
ATOM 1927 O O . HIS A 1 243 ? -0.103 -16.453 -19.516 1 97.69 243 HIS A O 1
ATOM 1933 N N . GLY A 1 244 ? 1.855 -15.805 -20.375 1 97.25 244 GLY A N 1
ATOM 1934 C CA . GLY A 1 244 ? 1.691 -16.312 -21.719 1 97.25 244 GLY A CA 1
ATOM 1935 C C . GLY A 1 244 ? 0.634 -15.57 -22.516 1 97.25 244 GLY A C 1
ATOM 1936 O O . GLY A 1 244 ? 0.236 -16.016 -23.594 1 97.25 244 GLY A O 1
ATOM 1937 N N . ILE A 1 245 ? 0.158 -14.383 -22.094 1 96.88 245 ILE A N 1
ATOM 1938 C CA . ILE A 1 245 ? -1.043 -13.766 -22.656 1 96.88 245 ILE A CA 1
ATOM 1939 C C . ILE A 1 245 ? -0.744 -13.211 -24.047 1 96.88 245 ILE A C 1
ATOM 1941 O O . ILE A 1 245 ? -1.66 -12.977 -24.844 1 96.88 245 ILE A O 1
ATOM 1945 N N . GLU A 1 246 ? 0.509 -13.023 -24.391 1 95.81 246 GLU A N 1
ATOM 1946 C CA . GLU A 1 246 ? 0.863 -12.523 -25.719 1 95.81 246 GLU A CA 1
ATOM 1947 C C . GLU A 1 246 ? 0.554 -13.555 -26.797 1 95.81 246 GLU A C 1
ATOM 1949 O O . GLU A 1 246 ? 0.55 -13.234 -27.984 1 95.81 246 GLU A O 1
ATOM 1954 N N . CYS A 1 247 ? 0.261 -14.75 -26.406 1 97.44 247 CYS A N 1
ATOM 1955 C CA . CYS A 1 247 ? -0.075 -15.789 -27.375 1 97.44 247 CYS A CA 1
ATOM 1956 C C . CYS A 1 247 ? -1.272 -15.383 -28.219 1 97.44 247 CYS A C 1
ATOM 1958 O O . CYS A 1 247 ? -1.458 -15.891 -29.328 1 97.44 247 CYS A O 1
ATOM 1960 N N . ILE A 1 248 ? -2.061 -14.445 -27.719 1 96.62 248 ILE A N 1
ATOM 1961 C CA . ILE A 1 248 ? -3.254 -13.977 -28.422 1 96.62 248 ILE A CA 1
ATOM 1962 C C . ILE A 1 248 ? -2.869 -13.414 -29.781 1 96.62 248 ILE A C 1
ATOM 1964 O O . ILE A 1 248 ? -3.699 -13.352 -30.688 1 96.62 248 ILE A O 1
ATOM 1968 N N . LYS A 1 249 ? -1.624 -13.094 -29.953 1 95.44 249 LYS A N 1
ATOM 1969 C CA . LYS A 1 249 ? -1.147 -12.453 -31.172 1 95.44 249 LYS A CA 1
ATOM 1970 C C . LYS A 1 249 ? -0.691 -13.484 -32.219 1 95.44 249 LYS A C 1
ATOM 1972 O O . LYS A 1 249 ? -0.342 -13.125 -33.344 1 95.44 249 LYS A O 1
ATOM 1977 N N . SER A 1 250 ? -0.708 -14.688 -31.859 1 97 250 SER A N 1
ATOM 1978 C CA . SER A 1 250 ? -0.219 -15.719 -32.75 1 97 250 SER A CA 1
ATOM 1979 C C . SER A 1 250 ? -1.126 -16.953 -32.75 1 97 250 SER A C 1
ATOM 1981 O O . SER A 1 250 ? -0.979 -17.828 -31.891 1 97 250 SER A O 1
ATOM 1983 N N . PRO A 1 251 ? -1.93 -17.078 -33.75 1 97.06 251 PRO A N 1
ATOM 1984 C CA . PRO A 1 251 ? -2.773 -18.266 -33.844 1 97.06 251 PRO A CA 1
ATOM 1985 C C . PRO A 1 251 ? -1.965 -19.562 -33.844 1 97.06 251 PRO A C 1
ATOM 1987 O O . PRO A 1 251 ? -2.428 -20.578 -33.312 1 97.06 251 PRO A O 1
ATOM 1990 N N . GLU A 1 252 ? -0.846 -19.484 -34.344 1 97.31 252 GLU A N 1
ATOM 1991 C CA . GLU A 1 252 ? 0.018 -20.656 -34.406 1 97.31 252 GLU A CA 1
ATOM 1992 C C . GLU A 1 252 ? 0.425 -21.094 -32.969 1 97.31 252 GLU A C 1
ATOM 1994 O O . GLU A 1 252 ? 0.394 -22.281 -32.656 1 97.31 252 GLU A O 1
ATOM 1999 N N . ILE A 1 253 ? 0.807 -20.156 -32.188 1 97.88 253 ILE A N 1
ATOM 2000 C CA . ILE A 1 253 ? 1.209 -20.453 -30.828 1 97.88 253 ILE A CA 1
ATOM 2001 C C . ILE A 1 253 ? 0.01 -20.969 -30.031 1 97.88 253 ILE A C 1
ATOM 2003 O O . ILE A 1 253 ? 0.136 -21.922 -29.25 1 97.88 253 ILE A O 1
ATOM 2007 N N . MET A 1 254 ? -1.13 -20.406 -30.203 1 98.06 254 MET A N 1
ATOM 2008 C CA . MET A 1 254 ? -2.334 -20.859 -29.531 1 98.06 254 MET A CA 1
ATOM 2009 C C . MET A 1 254 ? -2.643 -22.312 -29.891 1 98.06 254 MET A C 1
ATOM 2011 O O . MET A 1 254 ? -3.004 -23.109 -29.016 1 98.06 254 MET A O 1
ATOM 2015 N N . LYS A 1 255 ? -2.498 -22.578 -31.141 1 98.25 255 LYS A N 1
ATOM 2016 C CA . LYS A 1 255 ? -2.709 -23.953 -31.594 1 98.25 255 LYS A CA 1
ATOM 2017 C C . LYS A 1 255 ? -1.74 -24.922 -30.922 1 98.25 255 LYS A C 1
ATOM 2019 O O . LYS A 1 255 ? -2.135 -26 -30.5 1 98.25 255 LYS A O 1
ATOM 2024 N N . ARG A 1 256 ? -0.501 -24.531 -30.828 1 98.19 256 ARG A N 1
ATOM 2025 C CA . ARG A 1 256 ? 0.499 -25.359 -30.172 1 98.19 256 ARG A CA 1
ATOM 2026 C C . ARG A 1 256 ? 0.146 -25.578 -28.703 1 98.19 256 ARG A C 1
ATOM 2028 O O . ARG A 1 256 ? 0.292 -26.688 -28.188 1 98.19 256 ARG A O 1
ATOM 2035 N N . LEU A 1 257 ? -0.29 -24.531 -28.062 1 98.69 257 LEU A N 1
ATOM 2036 C CA . LEU A 1 257 ? -0.671 -24.641 -26.656 1 98.69 257 LEU A CA 1
ATOM 2037 C C . LEU A 1 257 ? -1.788 -25.656 -26.469 1 98.69 257 LEU A C 1
ATOM 2039 O O . LEU A 1 257 ? -1.761 -26.438 -25.516 1 98.69 257 LEU A O 1
ATOM 2043 N N . ILE A 1 258 ? -2.756 -25.656 -27.328 1 98.62 258 ILE A N 1
ATOM 2044 C CA . ILE A 1 258 ? -3.904 -26.562 -27.25 1 98.62 258 ILE A CA 1
ATOM 2045 C C . ILE A 1 258 ? -3.457 -27.984 -27.531 1 98.62 258 ILE A C 1
ATOM 2047 O O . ILE A 1 258 ? -3.76 -28.906 -26.766 1 98.62 258 ILE A O 1
ATOM 2051 N N . GLU A 1 259 ? -2.682 -28.125 -28.594 1 98.31 259 GLU A N 1
ATOM 2052 C CA . GLU A 1 259 ? -2.268 -29.453 -29.031 1 98.31 259 GLU A CA 1
ATOM 2053 C C . GLU A 1 259 ? -1.334 -30.109 -28.016 1 98.31 259 GLU A C 1
ATOM 2055 O O . GLU A 1 259 ? -1.399 -31.312 -27.797 1 98.31 259 GLU A O 1
ATOM 2060 N N . GLN A 1 260 ? -0.499 -29.328 -27.469 1 98.06 260 GLN A N 1
ATOM 2061 C CA . GLN A 1 260 ? 0.461 -29.844 -26.5 1 98.06 260 GLN A CA 1
ATOM 2062 C C . GLN A 1 260 ? -0.129 -29.844 -25.094 1 98.06 260 GLN A C 1
ATOM 2064 O O . GLN A 1 260 ? 0.522 -30.281 -24.141 1 98.06 260 GLN A O 1
ATOM 2069 N N . ASP A 1 261 ? -1.336 -29.359 -24.906 1 98.31 261 ASP A N 1
ATOM 2070 C CA . ASP A 1 261 ? -2.076 -29.344 -23.656 1 98.31 261 ASP A CA 1
ATOM 2071 C C . ASP A 1 261 ? -1.305 -28.578 -22.578 1 98.31 261 ASP A C 1
ATOM 2073 O O . ASP A 1 261 ? -1.105 -29.094 -21.469 1 98.31 261 ASP A O 1
ATOM 2077 N N . VAL A 1 262 ? -0.771 -27.422 -22.953 1 98.75 262 VAL A N 1
ATOM 2078 C CA . VAL A 1 262 ? -0.02 -26.547 -22.062 1 98.75 262 VAL A CA 1
ATOM 2079 C C . VAL A 1 262 ? -0.957 -25.516 -21.438 1 98.75 262 VAL A C 1
ATOM 2081 O O . VAL A 1 262 ? -1.697 -24.844 -22.156 1 98.75 262 VAL A O 1
ATOM 2084 N N . ILE A 1 263 ? -0.976 -25.422 -20.109 1 98.88 263 ILE A N 1
ATOM 2085 C CA . ILE A 1 263 ? -1.821 -24.453 -19.422 1 98.88 263 ILE A CA 1
ATOM 2086 C C . ILE A 1 263 ? -1.061 -23.156 -19.234 1 98.88 263 ILE A C 1
ATOM 2088 O O . ILE A 1 263 ? 0.153 -23.156 -19.016 1 98.88 263 ILE A O 1
ATOM 2092 N N . LEU A 1 264 ? -1.745 -22.016 -19.375 1 98.88 264 LEU A N 1
ATOM 2093 C CA . LEU A 1 264 ? -1.188 -20.703 -19.062 1 98.88 264 LEU A CA 1
ATOM 2094 C C . LEU A 1 264 ? -1.518 -20.297 -17.625 1 98.88 264 LEU A C 1
ATOM 2096 O O . LEU A 1 264 ? -2.668 -20.391 -17.203 1 98.88 264 LEU A O 1
ATOM 2100 N N . GLU A 1 265 ? -0.472 -19.891 -16.891 1 98.94 265 GLU A N 1
ATOM 2101 C CA . GLU A 1 265 ? -0.64 -19.344 -15.547 1 98.94 265 GLU A CA 1
ATOM 2102 C C . GLU A 1 265 ? -0.893 -17.844 -15.602 1 98.94 265 GLU A C 1
ATOM 2104 O O . GLU A 1 265 ? 0.014 -17.047 -15.352 1 98.94 265 GLU A O 1
ATOM 2109 N N . VAL A 1 266 ? -2.088 -17.469 -15.82 1 98.81 266 VAL A N 1
ATOM 2110 C CA . VAL A 1 266 ? -2.402 -16.078 -16.094 1 98.81 266 VAL A CA 1
ATOM 2111 C C . VAL A 1 266 ? -2.555 -15.305 -14.789 1 98.81 266 VAL A C 1
ATOM 2113 O O . VAL A 1 266 ? -3.146 -15.812 -13.836 1 98.81 266 VAL A O 1
ATOM 2116 N N . CYS A 1 267 ? -2.051 -14.125 -14.727 1 98.62 267 CYS A N 1
ATOM 2117 C CA . CYS A 1 267 ? -2.123 -13.211 -13.594 1 98.62 267 CYS A CA 1
ATOM 2118 C C . CYS A 1 267 ? -2.713 -11.867 -14.008 1 98.62 267 CYS A C 1
ATOM 2120 O O . CYS A 1 267 ? -1.976 -10.914 -14.258 1 98.62 267 CYS A O 1
ATOM 2122 N N . PRO A 1 268 ? -4.004 -11.727 -13.977 1 98.5 268 PRO A N 1
ATOM 2123 C CA . PRO A 1 268 ? -4.68 -10.594 -14.617 1 98.5 268 PRO A CA 1
ATOM 2124 C C . PRO A 1 268 ? -4.223 -9.242 -14.07 1 98.5 268 PRO A C 1
ATOM 2126 O O . PRO A 1 268 ? -3.854 -8.359 -14.844 1 98.5 268 PRO A O 1
ATOM 2129 N N . LYS A 1 269 ? -4.281 -9.086 -12.766 1 97.88 269 LYS A N 1
ATOM 2130 C CA . LYS A 1 269 ? -3.881 -7.805 -12.195 1 97.88 269 LYS A CA 1
ATOM 2131 C C . LYS A 1 269 ? -2.406 -7.516 -12.461 1 97.88 269 LYS A C 1
ATOM 2133 O O . LYS A 1 269 ? -2.033 -6.371 -12.742 1 97.88 269 LYS A O 1
ATOM 2138 N N . SER A 1 270 ? -1.544 -8.508 -12.289 1 97.88 270 SER A N 1
ATOM 2139 C CA . SER A 1 270 ? -0.129 -8.352 -12.609 1 97.88 270 SER A CA 1
ATOM 2140 C C . SER A 1 270 ? 0.066 -7.898 -14.055 1 97.88 270 SER A C 1
ATOM 2142 O O . SER A 1 270 ? 0.864 -7 -14.328 1 97.88 270 SER A O 1
ATOM 2144 N N . ASN A 1 271 ? -0.664 -8.555 -15 1 97.06 271 ASN A N 1
ATOM 2145 C CA . ASN A 1 271 ? -0.601 -8.164 -16.406 1 97.06 271 ASN A CA 1
ATOM 2146 C C . ASN A 1 271 ? -0.999 -6.703 -16.594 1 97.06 271 ASN A C 1
ATOM 2148 O O . ASN A 1 271 ? -0.373 -5.98 -17.375 1 97.06 271 ASN A O 1
ATOM 2152 N N . TRP A 1 272 ? -2.041 -6.309 -15.883 1 97.31 272 TRP A N 1
ATOM 2153 C CA . TRP A 1 272 ? -2.518 -4.93 -15.953 1 97.31 272 TRP A CA 1
ATOM 2154 C C . TRP A 1 272 ? -1.475 -3.963 -15.406 1 97.31 272 TRP A C 1
ATOM 2156 O O . TRP A 1 272 ? -1.221 -2.912 -15.992 1 97.31 272 TRP A O 1
ATOM 2166 N N . ILE A 1 273 ? -0.853 -4.246 -14.297 1 97.19 273 ILE A N 1
ATOM 2167 C CA . ILE A 1 273 ? 0.101 -3.373 -13.617 1 97.19 273 ILE A CA 1
ATOM 2168 C C . ILE A 1 273 ? 1.339 -3.186 -14.492 1 97.19 273 ILE A C 1
ATOM 2170 O O . ILE A 1 273 ? 1.869 -2.078 -14.602 1 97.19 273 ILE A O 1
ATOM 2174 N N . THR A 1 274 ? 1.806 -4.215 -15.172 1 95.31 274 THR A N 1
ATOM 2175 C CA . THR A 1 274 ? 3.131 -4.203 -15.781 1 95.31 274 THR A CA 1
ATOM 2176 C C . THR A 1 274 ? 3.033 -3.932 -17.281 1 95.31 274 THR A C 1
ATOM 2178 O O . THR A 1 274 ? 4.055 -3.822 -17.969 1 95.31 274 THR A O 1
ATOM 2181 N N . ASN A 1 275 ? 1.831 -3.873 -17.812 1 93.81 275 ASN A N 1
ATOM 2182 C CA . ASN A 1 275 ? 1.604 -3.629 -19.234 1 93.81 275 ASN A CA 1
ATOM 2183 C C . ASN A 1 275 ? 0.641 -2.467 -19.453 1 93.81 275 ASN A C 1
ATOM 2185 O O . ASN A 1 275 ? -0.577 -2.654 -19.453 1 93.81 275 ASN A O 1
ATOM 2189 N N . PRO A 1 276 ? 1.142 -1.312 -19.812 1 90.44 276 PRO A N 1
ATOM 2190 C CA . PRO A 1 276 ? 0.313 -0.109 -19.922 1 90.44 276 PRO A CA 1
ATOM 2191 C C . PRO A 1 276 ? -0.772 -0.238 -20.984 1 90.44 276 PRO A C 1
ATOM 2193 O O . PRO A 1 276 ? -1.772 0.482 -20.953 1 90.44 276 PRO A O 1
ATOM 2196 N N . SER A 1 277 ? -0.62 -1.148 -21.906 1 92.25 277 SER A N 1
ATOM 2197 C CA . SER A 1 277 ? -1.58 -1.272 -23 1 92.25 277 SER A CA 1
ATOM 2198 C C . SER A 1 277 ? -2.789 -2.102 -22.578 1 92.25 277 SER A C 1
ATOM 2200 O O . SER A 1 277 ? -3.809 -2.119 -23.266 1 92.25 277 SER A O 1
ATOM 2202 N N . ILE A 1 278 ? -2.748 -2.727 -21.453 1 94.69 278 ILE A N 1
ATOM 2203 C CA . ILE A 1 278 ? -3.805 -3.633 -21.016 1 94.69 278 ILE A CA 1
ATOM 2204 C C . ILE A 1 278 ? -4.785 -2.889 -20.109 1 94.69 278 ILE A C 1
ATOM 2206 O O . ILE A 1 278 ? -4.371 -2.201 -19.172 1 94.69 278 ILE A O 1
ATOM 2210 N N . THR A 1 279 ? -5.996 -2.949 -20.438 1 96.25 279 THR A N 1
ATOM 2211 C CA . THR A 1 279 ? -7.086 -2.672 -19.516 1 96.25 279 THR A CA 1
ATOM 2212 C C . THR A 1 279 ? -7.801 -3.961 -19.125 1 96.25 279 THR A C 1
ATOM 2214 O O . THR A 1 279 ? -7.715 -4.965 -19.828 1 96.25 279 THR A O 1
ATOM 2217 N N . MET A 1 280 ? -8.5 -3.93 -18 1 96.25 280 MET A N 1
ATOM 2218 C CA . MET A 1 280 ? -9.172 -5.156 -17.562 1 96.25 280 MET A CA 1
ATOM 2219 C C . MET A 1 280 ? -10.25 -5.566 -18.562 1 96.25 280 MET A C 1
ATOM 2221 O O . MET A 1 280 ? -10.445 -6.758 -18.812 1 96.25 280 MET A O 1
ATOM 2225 N N . ASP A 1 281 ? -10.828 -4.625 -19.203 1 97.44 281 ASP A N 1
ATOM 2226 C CA . ASP A 1 281 ? -11.906 -4.906 -20.141 1 97.44 281 ASP A CA 1
ATOM 2227 C C . ASP A 1 281 ? -11.359 -5.547 -21.422 1 97.44 281 ASP A C 1
ATOM 2229 O O . ASP A 1 281 ? -12.07 -6.281 -22.109 1 97.44 281 ASP A O 1
ATOM 2233 N N . ASN A 1 282 ? -10.102 -5.289 -21.672 1 96.5 282 ASN A N 1
ATOM 2234 C CA . ASN A 1 282 ? -9.531 -5.809 -22.922 1 96.5 282 ASN A CA 1
ATOM 2235 C C . ASN A 1 282 ? -8.477 -6.879 -22.641 1 96.5 282 ASN A C 1
ATOM 2237 O O . ASN A 1 282 ? -7.711 -7.238 -23.531 1 96.5 282 ASN A O 1
ATOM 2241 N N . HIS A 1 283 ? -8.367 -7.273 -21.438 1 98 283 HIS A N 1
ATOM 2242 C CA . HIS A 1 283 ? -7.422 -8.344 -21.141 1 98 283 HIS A CA 1
ATOM 2243 C C . HIS A 1 283 ? -7.652 -9.547 -22.047 1 98 283 HIS A C 1
ATOM 2245 O O . HIS A 1 283 ? -8.789 -9.992 -22.234 1 98 283 HIS A O 1
ATOM 2251 N N . PRO A 1 284 ? -6.648 -10.172 -22.562 1 97.38 284 PRO A N 1
ATOM 2252 C CA . PRO A 1 284 ? -6.812 -11.18 -23.609 1 97.38 284 PRO A CA 1
ATOM 2253 C C . PRO A 1 284 ? -7.293 -12.523 -23.078 1 97.38 284 PRO A C 1
ATOM 2255 O O . PRO A 1 284 ? -7.633 -13.414 -23.859 1 97.38 284 PRO A O 1
ATOM 2258 N N . ILE A 1 285 ? -7.352 -12.719 -21.828 1 98.62 285 ILE A N 1
ATOM 2259 C CA . ILE A 1 285 ? -7.582 -14.023 -21.219 1 98.62 285 ILE A CA 1
ATOM 2260 C C . ILE A 1 285 ? -8.906 -14.602 -21.719 1 98.62 285 ILE A C 1
ATOM 2262 O O . ILE A 1 285 ? -9.031 -15.805 -21.922 1 98.62 285 ILE A O 1
ATOM 2266 N N . ARG A 1 286 ? -9.938 -13.805 -21.875 1 98.5 286 ARG A N 1
ATOM 2267 C CA . ARG A 1 286 ? -11.234 -14.312 -22.328 1 98.5 286 ARG A CA 1
ATOM 2268 C C . ARG A 1 286 ? -11.133 -14.93 -23.719 1 98.5 286 ARG A C 1
ATOM 2270 O O . ARG A 1 286 ? -11.609 -16.047 -23.938 1 98.5 286 ARG A O 1
ATOM 2277 N N . LYS A 1 287 ? -10.516 -14.219 -24.594 1 98.25 287 LYS A N 1
ATOM 2278 C CA . LYS A 1 287 ? -10.344 -14.703 -25.969 1 98.25 287 LYS A CA 1
ATOM 2279 C C . LYS A 1 287 ? -9.484 -15.969 -26 1 98.25 287 LYS A C 1
ATOM 2281 O O . LYS A 1 287 ? -9.766 -16.891 -26.766 1 98.25 287 LYS A O 1
ATOM 2286 N N . ILE A 1 288 ? -8.453 -15.977 -25.219 1 98.69 288 ILE A N 1
ATOM 2287 C CA . ILE A 1 288 ? -7.562 -17.125 -25.125 1 98.69 288 ILE A CA 1
ATOM 2288 C C . ILE A 1 288 ? -8.336 -18.344 -24.625 1 98.69 288 ILE A C 1
ATOM 2290 O O . ILE A 1 288 ? -8.25 -19.422 -25.203 1 98.69 288 ILE A O 1
ATOM 2294 N N . TYR A 1 289 ? -9.062 -18.141 -23.594 1 98.81 289 TYR A N 1
ATOM 2295 C CA . TYR A 1 289 ? -9.898 -19.172 -23 1 98.81 289 TYR A CA 1
ATOM 2296 C C . TYR A 1 289 ? -10.922 -19.688 -24 1 98.81 289 TYR A C 1
ATOM 2298 O O . TYR A 1 289 ? -11.094 -20.906 -24.141 1 98.81 289 TYR A O 1
ATOM 2306 N N . ASP A 1 290 ? -11.594 -18.812 -24.688 1 98.31 290 ASP A N 1
ATOM 2307 C CA . ASP A 1 290 ? -12.641 -19.188 -25.641 1 98.31 290 ASP A CA 1
ATOM 2308 C C . ASP A 1 290 ? -12.047 -19.953 -26.828 1 98.31 290 ASP A C 1
ATOM 2310 O O . ASP A 1 290 ? -12.742 -20.734 -27.469 1 98.31 290 ASP A O 1
ATOM 2314 N N . ALA A 1 291 ? -10.789 -19.703 -27.078 1 98.38 291 ALA A N 1
ATOM 2315 C CA . ALA A 1 291 ? -10.109 -20.391 -28.188 1 98.38 291 ALA A CA 1
ATOM 2316 C C . ALA A 1 291 ? -9.758 -21.812 -27.812 1 98.38 291 ALA A C 1
ATOM 2318 O O . ALA A 1 291 ? -9.383 -22.625 -28.672 1 98.38 291 ALA A O 1
ATOM 2319 N N . GLY A 1 292 ? -9.789 -22.094 -26.531 1 98.44 292 GLY A N 1
ATOM 2320 C CA . GLY A 1 292 ? -9.578 -23.469 -26.125 1 98.44 292 GLY A CA 1
ATOM 2321 C C . GLY A 1 292 ? -8.289 -23.688 -25.359 1 98.44 292 GLY A C 1
ATOM 2322 O O . GLY A 1 292 ? -7.98 -24.797 -24.938 1 98.44 292 GLY A O 1
ATOM 2323 N N . VAL A 1 293 ? -7.551 -22.656 -25.188 1 98.81 293 VAL A N 1
ATOM 2324 C CA . VAL A 1 293 ? -6.324 -22.75 -24.406 1 98.81 293 VAL A CA 1
ATOM 2325 C C . VAL A 1 293 ? -6.664 -22.875 -22.922 1 98.81 293 VAL A C 1
ATOM 2327 O O . VAL A 1 293 ? -7.484 -22.109 -22.406 1 98.81 293 VAL A O 1
ATOM 2330 N N . LYS A 1 294 ? -6.098 -23.859 -22.172 1 98.81 294 LYS A N 1
ATOM 2331 C CA . LYS A 1 294 ? -6.297 -23.969 -20.734 1 98.81 294 LYS A CA 1
ATOM 2332 C C . LYS A 1 294 ? -5.605 -22.844 -19.984 1 98.81 294 LYS A C 1
ATOM 2334 O O . LYS A 1 294 ? -4.461 -22.5 -20.297 1 98.81 294 LYS A O 1
ATOM 2339 N N . VAL A 1 295 ? -6.332 -22.25 -19.094 1 98.88 295 VAL A N 1
ATOM 2340 C CA . VAL A 1 295 ? -5.773 -21.156 -18.281 1 98.88 295 VAL A CA 1
ATOM 2341 C C . VAL A 1 295 ? -6.129 -21.375 -16.812 1 98.88 295 VAL A C 1
ATOM 2343 O O . VAL A 1 295 ? -7.137 -22.016 -16.5 1 98.88 295 VAL A O 1
ATOM 2346 N N . CYS A 1 296 ? -5.336 -20.969 -15.906 1 98.81 296 CYS A N 1
ATOM 2347 C CA . CYS A 1 296 ? -5.652 -20.797 -14.5 1 98.81 296 CYS A CA 1
ATOM 2348 C C . CYS A 1 296 ? -5.309 -19.391 -14.023 1 98.81 296 CYS A C 1
ATOM 2350 O O . CYS A 1 296 ? -4.551 -18.672 -14.688 1 98.81 296 CYS A O 1
ATOM 2352 N N . ILE A 1 297 ? -5.914 -18.953 -12.938 1 98.88 297 ILE A N 1
ATOM 2353 C CA . ILE A 1 297 ? -5.785 -17.594 -12.453 1 98.88 297 ILE A CA 1
ATOM 2354 C C . ILE A 1 297 ? -4.871 -17.562 -11.227 1 98.88 297 ILE A C 1
ATOM 2356 O O . ILE A 1 297 ? -4.988 -18.406 -10.336 1 98.88 297 ILE A O 1
ATOM 2360 N N . ASN A 1 298 ? -3.975 -16.625 -11.18 1 98.88 298 ASN A N 1
ATOM 2361 C CA . ASN A 1 298 ? -2.988 -16.516 -10.109 1 98.88 298 ASN A CA 1
ATOM 2362 C C . ASN A 1 298 ? -2.74 -15.062 -9.727 1 98.88 298 ASN A C 1
ATOM 2364 O O . ASN A 1 298 ? -3.174 -14.141 -10.43 1 98.88 298 ASN A O 1
ATOM 2368 N N . THR A 1 299 ? -2.021 -14.836 -8.602 1 98.69 299 THR A N 1
ATOM 2369 C CA . THR A 1 299 ? -1.855 -13.484 -8.086 1 98.69 299 THR A CA 1
ATOM 2370 C C . THR A 1 299 ? -0.468 -12.938 -8.414 1 98.69 299 THR A C 1
ATOM 2372 O O . THR A 1 299 ? -0.236 -11.734 -8.352 1 98.69 299 THR A O 1
ATOM 2375 N N . ASP A 1 300 ? 0.479 -13.805 -8.727 1 98.44 300 ASP A N 1
ATOM 2376 C CA . ASP A 1 300 ? 1.835 -13.414 -9.102 1 98.44 300 ASP A CA 1
ATOM 2377 C C . ASP A 1 300 ? 2.604 -12.867 -7.898 1 98.44 300 ASP A C 1
ATOM 2379 O O . ASP A 1 300 ? 3.168 -13.633 -7.117 1 98.44 300 ASP A O 1
ATOM 2383 N N . ASP A 1 301 ? 2.527 -11.602 -7.535 1 98.12 301 ASP A N 1
ATOM 2384 C CA . ASP A 1 301 ? 3.307 -10.93 -6.496 1 98.12 301 ASP A CA 1
ATOM 2385 C C . ASP A 1 301 ? 2.398 -10.164 -5.539 1 98.12 301 ASP A C 1
ATOM 2387 O O . ASP A 1 301 ? 2.467 -8.938 -5.461 1 98.12 301 ASP A O 1
ATOM 2391 N N . PRO A 1 302 ? 1.663 -10.82 -4.652 1 98.38 302 PRO A N 1
ATOM 2392 C CA . PRO A 1 302 ? 0.61 -10.148 -3.885 1 98.38 302 PRO A CA 1
ATOM 2393 C C . PRO A 1 302 ? 1.164 -9.266 -2.77 1 98.38 302 PRO A C 1
ATOM 2395 O O . PRO A 1 302 ? 0.445 -8.422 -2.232 1 98.38 302 PRO A O 1
ATOM 2398 N N . MET A 1 303 ? 2.438 -9.461 -2.338 1 98.31 303 MET A N 1
ATOM 2399 C CA . MET A 1 303 ? 3.023 -8.531 -1.374 1 98.31 303 MET A CA 1
ATOM 2400 C C . MET A 1 303 ? 3.023 -7.109 -1.921 1 98.31 303 MET A C 1
ATOM 2402 O O . MET A 1 303 ? 2.686 -6.168 -1.204 1 98.31 303 MET A O 1
ATOM 2406 N N . MET A 1 304 ? 3.389 -6.988 -3.123 1 98.19 304 MET A N 1
ATOM 2407 C CA . MET A 1 304 ? 3.541 -5.68 -3.756 1 98.19 304 MET A CA 1
ATOM 2408 C C . MET A 1 304 ? 2.236 -5.238 -4.414 1 98.19 304 MET A C 1
ATOM 2410 O O . MET A 1 304 ? 1.819 -4.09 -4.266 1 98.19 304 MET A O 1
ATOM 2414 N N . MET A 1 305 ? 1.572 -6.164 -5.074 1 98.31 305 MET A N 1
ATOM 2415 C CA . MET A 1 305 ? 0.404 -5.84 -5.887 1 98.31 305 MET A CA 1
ATOM 2416 C C . MET A 1 305 ? -0.866 -5.852 -5.039 1 98.31 305 MET A C 1
ATOM 2418 O O . MET A 1 305 ? -1.911 -5.363 -5.477 1 98.31 305 MET A O 1
ATOM 2422 N N . THR A 1 306 ? -0.821 -6.402 -3.896 1 98.12 306 THR A N 1
ATOM 2423 C CA . THR A 1 306 ? -1.823 -6.387 -2.836 1 98.12 306 THR A CA 1
ATOM 2424 C C . THR A 1 306 ? -3.111 -7.062 -3.297 1 98.12 306 THR A C 1
ATOM 2426 O O . THR A 1 306 ? -4.191 -6.777 -2.771 1 98.12 306 THR A O 1
ATOM 2429 N N . ASN A 1 307 ? -3.033 -7.859 -4.316 1 98.06 307 ASN A N 1
ATOM 2430 C CA . ASN A 1 307 ? -4.207 -8.555 -4.832 1 98.06 307 ASN A CA 1
ATOM 2431 C C . ASN A 1 307 ? -4.402 -9.906 -4.152 1 98.06 307 ASN A C 1
ATOM 2433 O O . ASN A 1 307 ? -3.561 -10.336 -3.361 1 98.06 307 ASN A O 1
ATOM 2437 N N . SER A 1 308 ? -5.551 -10.516 -4.324 1 98.44 308 SER A N 1
ATOM 2438 C CA . SER A 1 308 ? -5.957 -11.859 -3.908 1 98.44 308 SER A CA 1
ATOM 2439 C C . SER A 1 308 ? -6.672 -12.594 -5.035 1 98.44 308 SER A C 1
ATOM 2441 O O . SER A 1 308 ? -7.051 -11.984 -6.039 1 98.44 308 SER A O 1
ATOM 2443 N N . LEU A 1 309 ? -6.777 -13.875 -4.867 1 98.5 309 LEU A N 1
ATOM 2444 C CA . LEU A 1 309 ? -7.445 -14.633 -5.918 1 98.5 309 LEU A CA 1
ATOM 2445 C C . LEU A 1 309 ? -8.922 -14.266 -6.004 1 98.5 309 LEU A C 1
ATOM 2447 O O . LEU A 1 309 ? -9.492 -14.211 -7.094 1 98.5 309 LEU A O 1
ATOM 2451 N N . HIS A 1 310 ? -9.57 -14.055 -4.84 1 98.31 310 HIS A N 1
ATOM 2452 C CA . HIS A 1 310 ? -10.977 -13.672 -4.906 1 98.31 310 HIS A CA 1
ATOM 2453 C C . HIS A 1 310 ? -11.141 -12.305 -5.555 1 98.31 310 HIS A C 1
ATOM 2455 O O . HIS A 1 310 ? -12.156 -12.047 -6.211 1 98.31 310 HIS A O 1
ATOM 2461 N N . GLU A 1 311 ? -10.188 -11.414 -5.371 1 97.81 311 GLU A N 1
ATOM 2462 C CA . GLU A 1 311 ? -10.211 -10.164 -6.117 1 97.81 311 GLU A CA 1
ATOM 2463 C C . GLU A 1 311 ? -10.047 -10.414 -7.617 1 97.81 311 GLU A C 1
ATOM 2465 O O . GLU A 1 311 ? -10.711 -9.766 -8.43 1 97.81 311 GLU A O 1
ATOM 2470 N N . GLU A 1 312 ? -9.055 -11.305 -7.992 1 98.62 312 GLU A N 1
ATOM 2471 C CA . GLU A 1 312 ? -8.852 -11.648 -9.398 1 98.62 312 GLU A CA 1
ATOM 2472 C C . GLU A 1 312 ? -10.141 -12.18 -10.023 1 98.62 312 GLU A C 1
ATOM 2474 O O . GLU A 1 312 ? -10.492 -11.805 -11.148 1 98.62 312 GLU A O 1
ATOM 2479 N N . TYR A 1 313 ? -10.797 -13.039 -9.312 1 98.62 313 TYR A N 1
ATOM 2480 C CA . TYR A 1 313 ? -12.039 -13.625 -9.805 1 98.62 313 TYR A CA 1
ATOM 2481 C C . TYR A 1 313 ? -13.109 -12.555 -9.992 1 98.62 313 TYR A C 1
ATOM 2483 O O . TYR A 1 313 ? -13.812 -12.539 -11.008 1 98.62 313 TYR A O 1
ATOM 2491 N N . ASP A 1 314 ? -13.234 -11.609 -9.031 1 98.44 314 ASP A N 1
ATOM 2492 C CA . ASP A 1 314 ? -14.242 -10.562 -9.141 1 98.44 314 ASP A CA 1
ATOM 2493 C C . ASP A 1 314 ? -13.969 -9.641 -10.32 1 98.44 314 ASP A C 1
ATOM 2495 O O . ASP A 1 314 ? -14.898 -9.203 -11 1 98.44 314 ASP A O 1
ATOM 2499 N N . LEU A 1 315 ? -12.734 -9.375 -10.57 1 98.12 315 LEU A N 1
ATOM 2500 C CA . LEU A 1 315 ? -12.344 -8.57 -11.727 1 98.12 315 LEU A CA 1
ATOM 2501 C C . LEU A 1 315 ? -12.734 -9.258 -13.023 1 98.12 315 LEU A C 1
ATOM 2503 O O . LEU A 1 315 ? -13.297 -8.633 -13.922 1 98.12 315 LEU A O 1
ATOM 2507 N N . LEU A 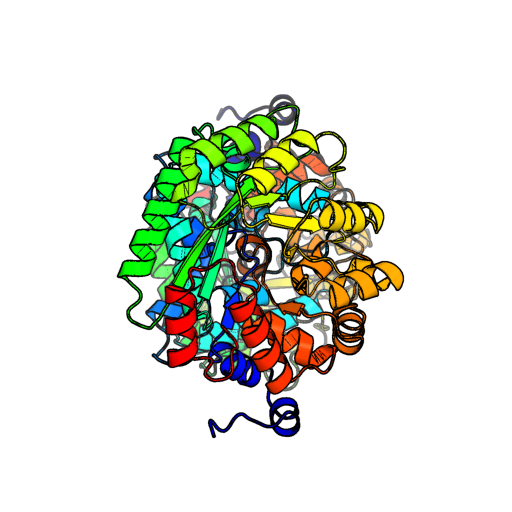1 316 ? -12.383 -10.508 -13.102 1 98.69 316 LEU A N 1
ATOM 2508 C CA . LEU A 1 316 ? -12.664 -11.258 -14.32 1 98.69 316 LEU A CA 1
ATOM 2509 C C . LEU A 1 316 ? -14.164 -11.422 -14.531 1 98.69 316 LEU A C 1
ATOM 2511 O O . LEU A 1 316 ? -14.641 -11.414 -15.672 1 98.69 316 LEU A O 1
ATOM 2515 N N . PHE A 1 317 ? -14.922 -11.602 -13.453 1 98.5 317 PHE A N 1
ATOM 2516 C CA . PHE A 1 317 ? -16.375 -11.672 -13.508 1 98.5 317 PHE A CA 1
ATOM 2517 C C . PHE A 1 317 ? -16.969 -10.367 -14.008 1 98.5 317 PHE A C 1
ATOM 2519 O O . PHE A 1 317 ? -17.812 -10.359 -14.906 1 98.5 317 PHE A O 1
ATOM 2526 N N . THR A 1 318 ? -16.531 -9.234 -13.492 1 97.94 318 THR A N 1
ATOM 2527 C CA . THR A 1 318 ? -17.125 -7.918 -13.727 1 97.94 318 THR A CA 1
ATOM 2528 C C . THR A 1 318 ? -16.719 -7.383 -15.102 1 97.94 318 THR A C 1
ATOM 2530 O O . THR A 1 318 ? -17.531 -6.727 -15.773 1 97.94 318 THR A O 1
ATOM 2533 N N . HIS A 1 319 ? -15.539 -7.734 -15.586 1 98 319 HIS A N 1
ATOM 2534 C CA . HIS A 1 319 ? -15.031 -7.062 -16.781 1 98 319 HIS A CA 1
ATOM 2535 C C . HIS A 1 319 ? -15.078 -7.984 -17.984 1 98 319 HIS A C 1
ATOM 2537 O O . HIS A 1 319 ? -15.141 -7.516 -19.125 1 98 319 HIS A O 1
ATOM 2543 N N . LEU A 1 320 ? -15.031 -9.312 -17.734 1 98.31 320 LEU A N 1
ATOM 2544 C CA . LEU A 1 320 ? -14.812 -10.188 -18.875 1 98.31 320 LEU A CA 1
ATOM 2545 C C . LEU A 1 320 ? -15.867 -11.281 -18.938 1 98.31 320 LEU A C 1
ATOM 2547 O O . LEU A 1 320 ? -15.805 -12.172 -19.797 1 98.31 320 LEU A O 1
ATOM 2551 N N . GLY A 1 321 ? -16.734 -11.328 -17.984 1 97 321 GLY A N 1
ATOM 2552 C CA . GLY A 1 321 ? -17.922 -12.18 -18.062 1 97 321 GLY A CA 1
ATOM 2553 C C . GLY A 1 321 ? -17.656 -13.609 -17.625 1 97 321 GLY A C 1
ATOM 2554 O O . GLY A 1 321 ? -18.438 -14.508 -17.922 1 97 321 GLY A O 1
ATOM 2555 N N . PHE A 1 322 ? -16.531 -13.852 -17 1 98.19 322 PHE A N 1
ATOM 2556 C CA . PHE A 1 322 ? -16.328 -15.164 -16.406 1 98.19 322 PHE A CA 1
ATOM 2557 C C . PHE A 1 322 ? -17.328 -15.406 -15.281 1 98.19 322 PHE A C 1
ATOM 2559 O O . PHE A 1 322 ? -17.844 -14.461 -14.688 1 98.19 322 PHE A O 1
ATOM 2566 N N . GLY A 1 323 ? -17.594 -16.656 -14.992 1 96.56 323 GLY A N 1
ATOM 2567 C CA . GLY A 1 323 ? -18.531 -17 -13.93 1 96.56 323 GLY A CA 1
ATOM 2568 C C . GLY A 1 323 ? -18 -18.094 -13.016 1 96.56 323 GLY A C 1
ATOM 2569 O O . GLY A 1 323 ? -16.844 -18.484 -13.109 1 96.56 323 GLY A O 1
ATOM 2570 N N . TYR A 1 324 ? -18.875 -18.547 -12.164 1 96.75 324 TYR A N 1
ATOM 2571 C CA . TYR A 1 324 ? -18.516 -19.516 -11.141 1 96.75 324 TYR A CA 1
ATOM 2572 C C . TYR A 1 324 ? -18.016 -20.812 -11.773 1 96.75 324 TYR A C 1
ATOM 2574 O O . TYR A 1 324 ? -16.984 -21.344 -11.375 1 96.75 324 TYR A O 1
ATOM 2582 N N . GLU A 1 325 ? -18.719 -21.266 -12.75 1 96.62 325 GLU A N 1
ATOM 2583 C CA . GLU A 1 325 ? -18.375 -22.531 -13.383 1 96.62 325 GLU A CA 1
ATOM 2584 C C . GLU A 1 325 ? -17.031 -22.438 -14.117 1 96.62 325 GLU A C 1
ATOM 2586 O O . GLU A 1 325 ? -16.281 -23.406 -14.18 1 96.62 325 GLU A O 1
ATOM 2591 N N . ASP A 1 326 ? -16.797 -21.281 -14.75 1 98.06 326 ASP A N 1
ATOM 2592 C CA . ASP A 1 326 ? -15.5 -21.062 -15.391 1 98.06 326 ASP A CA 1
ATOM 2593 C C . ASP A 1 326 ? -14.359 -21.219 -14.391 1 98.06 326 ASP A C 1
ATOM 2595 O O . ASP A 1 326 ? -13.352 -21.859 -14.688 1 98.06 326 ASP A O 1
ATOM 2599 N N . PHE A 1 327 ? -14.547 -20.656 -13.234 1 98.38 327 PHE A N 1
ATOM 2600 C CA . PHE A 1 327 ? -13.5 -20.688 -12.227 1 98.38 327 PHE A CA 1
ATOM 2601 C C . PHE A 1 327 ? -13.305 -22.094 -11.68 1 98.38 327 PHE A C 1
ATOM 2603 O O . PHE A 1 327 ? -12.18 -22.516 -11.406 1 98.38 327 PHE A O 1
ATOM 2610 N N . VAL A 1 328 ? -14.359 -22.828 -11.508 1 97.5 328 VAL A N 1
ATOM 2611 C CA . VAL A 1 328 ? -14.25 -24.234 -11.094 1 97.5 328 VAL A CA 1
ATOM 2612 C C . VAL A 1 328 ? -13.445 -25.016 -12.117 1 97.5 328 VAL A C 1
ATOM 2614 O O . VAL A 1 328 ? -12.555 -25.797 -11.758 1 97.5 328 VAL A O 1
ATOM 2617 N N . LYS A 1 329 ? -13.758 -24.797 -13.352 1 98.12 329 LYS A N 1
ATOM 2618 C CA . LYS A 1 329 ? -13.055 -25.469 -14.438 1 98.12 329 LYS A CA 1
ATOM 2619 C C . LYS A 1 329 ? -11.57 -25.125 -14.43 1 98.12 329 LYS A C 1
ATOM 2621 O O . LYS A 1 329 ? -10.719 -26 -14.555 1 98.12 329 LYS A O 1
ATOM 2626 N N . MET A 1 330 ? -11.281 -23.875 -14.273 1 98.75 330 MET A N 1
ATOM 2627 C CA . MET A 1 330 ? -9.898 -23.422 -14.25 1 98.75 330 MET A CA 1
ATOM 2628 C C . MET A 1 330 ? -9.141 -24.031 -13.078 1 98.75 330 MET A C 1
ATOM 2630 O O . MET A 1 330 ? -7.973 -24.406 -13.219 1 98.75 330 MET A O 1
ATOM 2634 N N . ASN A 1 331 ? -9.789 -24.094 -11.953 1 98.81 331 ASN A N 1
ATOM 2635 C CA . ASN A 1 331 ? -9.156 -24.719 -10.797 1 98.81 331 ASN A CA 1
ATOM 2636 C C . ASN A 1 331 ? -8.945 -26.203 -11 1 98.81 331 ASN A C 1
ATOM 2638 O O . ASN A 1 331 ? -7.949 -26.766 -10.539 1 98.81 331 ASN A O 1
ATOM 2642 N N . THR A 1 332 ? -9.867 -26.844 -11.648 1 98.81 332 THR A N 1
ATOM 2643 C CA . THR A 1 332 ? -9.727 -28.266 -11.961 1 98.81 332 THR A CA 1
ATOM 2644 C C . THR A 1 332 ? -8.547 -28.5 -12.891 1 98.81 332 THR A C 1
ATOM 2646 O O . THR A 1 332 ? -7.719 -29.375 -12.656 1 98.81 332 THR A O 1
ATOM 2649 N N . TRP A 1 333 ? -8.469 -27.656 -13.953 1 98.88 333 TRP A N 1
ATOM 2650 C CA . TRP A 1 333 ? -7.32 -27.719 -14.852 1 98.88 333 TRP A CA 1
ATOM 2651 C C . TRP A 1 333 ? -6.02 -27.5 -14.086 1 98.88 333 TRP A C 1
ATOM 2653 O O . TRP A 1 333 ? -5.016 -28.172 -14.336 1 98.88 333 TRP A O 1
ATOM 2663 N N . ALA A 1 334 ? -6.047 -26.531 -13.18 1 98.94 334 ALA A N 1
ATOM 2664 C CA . ALA A 1 334 ? -4.852 -26.203 -12.406 1 98.94 334 ALA A CA 1
ATOM 2665 C C . ALA A 1 334 ? -4.383 -27.406 -11.578 1 98.94 334 ALA A C 1
ATOM 2667 O O . ALA A 1 334 ? -3.184 -27.688 -11.516 1 98.94 334 ALA A O 1
ATOM 2668 N N . LEU A 1 335 ? -5.312 -28.062 -10.938 1 98.88 335 LEU A N 1
ATOM 2669 C CA . LEU A 1 335 ? -4.945 -29.25 -10.195 1 98.88 335 LEU A CA 1
ATOM 2670 C C . LEU A 1 335 ? -4.348 -30.312 -11.117 1 98.88 335 LEU A C 1
ATOM 2672 O O . LEU A 1 335 ? -3.291 -30.875 -10.82 1 98.88 335 LEU A O 1
ATOM 2676 N N . GLU A 1 336 ? -4.98 -30.531 -12.242 1 98.88 336 GLU A N 1
ATOM 2677 C CA . GLU A 1 336 ? -4.543 -31.562 -13.188 1 98.88 336 GLU A CA 1
ATOM 2678 C C . GLU A 1 336 ? -3.143 -31.266 -13.711 1 98.88 336 GLU A C 1
ATOM 2680 O O . GLU A 1 336 ? -2.344 -32.188 -13.922 1 98.88 336 GLU A O 1
ATOM 2685 N N . LYS A 1 337 ? -2.842 -29.969 -13.859 1 98.81 337 LYS A N 1
ATOM 2686 C CA . LYS A 1 337 ? -1.594 -29.578 -14.508 1 98.81 337 LYS A CA 1
ATOM 2687 C C . LYS A 1 337 ? -0.538 -29.203 -13.469 1 98.81 337 LYS A C 1
ATOM 2689 O O . LYS A 1 337 ? 0.606 -28.906 -13.82 1 98.81 337 LYS A O 1
ATOM 2694 N N . SER A 1 338 ? -0.897 -29.234 -12.164 1 98.88 338 SER A N 1
ATOM 2695 C CA . SER A 1 338 ? 0.057 -28.891 -11.109 1 98.88 338 SER A CA 1
ATOM 2696 C C . SER A 1 338 ? 1.225 -29.875 -11.094 1 98.88 338 SER A C 1
ATOM 2698 O O . SER A 1 338 ? 1.104 -31 -11.578 1 98.88 338 SER A O 1
ATOM 2700 N N . PHE A 1 339 ? 2.334 -29.438 -10.578 1 98.88 339 PHE A N 1
ATOM 2701 C CA . PHE A 1 339 ? 3.52 -30.281 -10.461 1 98.88 339 PHE A CA 1
ATOM 2702 C C . PHE A 1 339 ? 3.514 -31.047 -9.141 1 98.88 339 PHE A C 1
ATOM 2704 O O . PHE A 1 339 ? 4.488 -31.734 -8.805 1 98.88 339 PHE A O 1
ATOM 2711 N N . LEU A 1 340 ? 2.441 -30.922 -8.336 1 98.75 340 LEU A N 1
ATOM 2712 C CA . LEU A 1 340 ? 2.322 -31.672 -7.086 1 98.75 340 LEU A CA 1
ATOM 2713 C C . LEU A 1 340 ? 2.377 -33.188 -7.34 1 98.75 340 LEU A C 1
ATOM 2715 O O . LEU A 1 340 ? 2.09 -33.625 -8.445 1 98.75 340 LEU A O 1
ATOM 2719 N N . SER A 1 341 ? 2.732 -33.938 -6.293 1 98.38 341 SER A N 1
ATOM 2720 C CA . SER A 1 341 ? 2.781 -35.375 -6.422 1 98.38 341 SER A CA 1
ATOM 2721 C C . SER A 1 341 ? 1.4 -35.969 -6.711 1 98.38 341 SER A C 1
ATOM 2723 O O . SER A 1 341 ? 0.383 -35.312 -6.414 1 98.38 341 SER A O 1
ATOM 2725 N N . ARG A 1 342 ? 1.42 -37.125 -7.34 1 98.38 342 ARG A N 1
ATOM 2726 C CA . ARG A 1 342 ? 0.157 -37.781 -7.613 1 98.38 342 ARG A CA 1
ATOM 2727 C C . ARG A 1 342 ? -0.65 -37.969 -6.332 1 98.38 342 ARG A C 1
ATOM 2729 O O . ARG A 1 342 ? -1.87 -37.812 -6.328 1 98.38 342 ARG A O 1
ATOM 2736 N N . GLU A 1 343 ? -0.004 -38.344 -5.277 1 98.38 343 GLU A N 1
ATOM 2737 C CA . GLU A 1 343 ? -0.676 -38.531 -3.994 1 98.38 343 GLU A CA 1
ATOM 2738 C C . GLU A 1 343 ? -1.328 -37.25 -3.514 1 98.38 343 GLU A C 1
ATOM 2740 O O . GLU A 1 343 ? -2.473 -37.25 -3.055 1 98.38 343 GLU A O 1
ATOM 2745 N N . ALA A 1 344 ? -0.579 -36.188 -3.605 1 98.62 344 ALA A N 1
ATOM 2746 C CA . ALA A 1 344 ? -1.107 -34.906 -3.211 1 98.62 344 ALA A CA 1
ATOM 2747 C C . ALA A 1 344 ? -2.312 -34.5 -4.062 1 98.62 344 ALA A C 1
ATOM 2749 O O . ALA A 1 344 ? -3.322 -34.031 -3.539 1 98.62 344 ALA A O 1
ATOM 2750 N N . LYS A 1 345 ? -2.211 -34.719 -5.352 1 98.75 345 LYS A N 1
ATOM 2751 C CA . LYS A 1 345 ? -3.303 -34.406 -6.266 1 98.75 345 LYS A CA 1
ATOM 2752 C C . LYS A 1 345 ? -4.547 -35.219 -5.945 1 98.75 345 LYS A C 1
ATOM 2754 O O . LYS A 1 345 ? -5.664 -34.719 -5.98 1 98.75 345 LYS A O 1
ATOM 2759 N N . LEU A 1 346 ? -4.367 -36.438 -5.672 1 98.69 346 LEU A N 1
ATOM 2760 C CA . LEU A 1 346 ? -5.496 -37.281 -5.355 1 98.69 346 LEU A CA 1
ATOM 2761 C C . LEU A 1 346 ? -6.172 -36.844 -4.059 1 98.69 346 LEU A C 1
ATOM 2763 O O . LEU A 1 346 ? -7.398 -36.906 -3.945 1 98.69 346 LEU A O 1
ATOM 2767 N N . ARG A 1 347 ? -5.379 -36.5 -3.104 1 98.38 347 ARG A N 1
ATOM 2768 C CA . ARG A 1 347 ? -5.934 -36 -1.852 1 98.38 347 ARG A CA 1
ATOM 2769 C C . ARG A 1 347 ? -6.82 -34.781 -2.098 1 98.38 347 ARG A C 1
ATOM 2771 O O . ARG A 1 347 ? -7.918 -34.688 -1.545 1 98.38 347 ARG A O 1
ATOM 2778 N N . LEU A 1 348 ? -6.32 -33.875 -2.902 1 98.75 348 LEU A N 1
ATOM 2779 C CA . LEU A 1 348 ? -7.074 -32.656 -3.191 1 98.75 348 LEU A CA 1
ATOM 2780 C C . LEU A 1 348 ? -8.297 -32.969 -4.051 1 98.75 348 LEU A C 1
ATOM 2782 O O . LEU A 1 348 ? -9.352 -32.375 -3.885 1 98.75 348 LEU A O 1
ATOM 2786 N N . LYS A 1 349 ? -8.094 -33.938 -5.004 1 98.69 349 LYS A N 1
ATOM 2787 C CA . LYS A 1 349 ? -9.219 -34.375 -5.824 1 98.69 349 LYS A CA 1
ATOM 2788 C C . LYS A 1 349 ? -10.359 -34.906 -4.957 1 98.69 349 LYS A C 1
ATOM 2790 O O . LYS A 1 349 ? -11.516 -34.5 -5.125 1 98.69 349 LYS A O 1
ATOM 2795 N N . HIS A 1 350 ? -10.086 -35.719 -4.062 1 98.31 350 HIS A N 1
ATOM 2796 C CA . HIS A 1 350 ? -11.086 -36.344 -3.209 1 98.31 350 HIS A CA 1
ATOM 2797 C C . HIS A 1 350 ? -11.75 -35.312 -2.297 1 98.31 350 HIS A C 1
ATOM 2799 O O . HIS A 1 350 ? -12.953 -35.406 -2.037 1 98.31 350 HIS A O 1
ATOM 2805 N N . ALA A 1 351 ? -10.984 -34.406 -1.905 1 98.25 351 ALA A N 1
ATOM 2806 C CA . ALA A 1 351 ? -11.492 -33.438 -0.934 1 98.25 351 ALA A CA 1
ATOM 2807 C C . ALA A 1 351 ? -12.305 -32.344 -1.621 1 98.25 351 ALA A C 1
ATOM 2809 O O . ALA A 1 351 ? -13.297 -31.844 -1.073 1 98.25 351 ALA A O 1
ATOM 2810 N N . TYR A 1 352 ? -11.812 -31.875 -2.869 1 98 352 TYR A N 1
ATOM 2811 C CA . TYR A 1 352 ? -12.352 -30.594 -3.334 1 98 352 TYR A CA 1
ATOM 2812 C C . TYR A 1 352 ? -12.727 -30.672 -4.809 1 98 352 TYR A C 1
ATOM 2814 O O . TYR A 1 352 ? -13.531 -29.859 -5.289 1 98 352 TYR A O 1
ATOM 2822 N N . PHE A 1 353 ? -12.047 -31.547 -5.555 1 97.94 353 PHE A N 1
ATOM 2823 C CA . PHE A 1 353 ? -12.188 -31.531 -7.008 1 97.94 353 PHE A CA 1
ATOM 2824 C C . PHE A 1 353 ? -12.539 -32.906 -7.527 1 97.94 353 PHE A C 1
ATOM 2826 O O . PHE A 1 353 ? -11.781 -33.5 -8.297 1 97.94 353 PHE A O 1
ATOM 2833 N N . PRO A 1 354 ? -13.688 -33.406 -7.34 1 96.56 354 PRO A N 1
ATOM 2834 C CA . PRO A 1 354 ? -14.039 -34.812 -7.637 1 96.56 354 PRO A CA 1
ATOM 2835 C C . PRO A 1 354 ? -13.984 -35.125 -9.133 1 96.56 354 PRO A C 1
ATOM 2837 O O . PRO A 1 354 ? -13.781 -36.281 -9.516 1 96.56 354 PRO A O 1
ATOM 2840 N N . ASN A 1 355 ? -14.047 -34.094 -9.977 1 96 355 ASN A N 1
ATOM 2841 C CA . ASN A 1 355 ? -14.117 -34.344 -11.406 1 96 355 ASN A CA 1
ATOM 2842 C C . ASN A 1 355 ? -12.742 -34.25 -12.062 1 96 355 ASN A C 1
ATOM 2844 O O . ASN A 1 355 ? -12.617 -34.406 -13.281 1 96 355 ASN A O 1
ATOM 2848 N N . ALA A 1 356 ? -11.734 -33.938 -11.305 1 98.31 356 ALA A N 1
ATOM 2849 C CA . ALA A 1 356 ? -10.391 -33.812 -11.867 1 98.31 356 ALA A CA 1
ATOM 2850 C C . ALA A 1 356 ? -9.883 -35.125 -12.406 1 98.31 356 ALA A C 1
ATOM 2852 O O . ALA A 1 356 ? -10.109 -36.188 -11.805 1 98.31 356 ALA A O 1
ATOM 2853 N N . LYS A 1 357 ? -9.234 -35.062 -13.508 1 97.06 357 LYS A N 1
ATOM 2854 C CA . LYS A 1 357 ? -8.625 -36.25 -14.109 1 97.06 357 LYS A CA 1
ATOM 2855 C C . LYS A 1 357 ? -7.145 -36.344 -13.742 1 97.06 357 LYS A C 1
ATOM 2857 O O . LYS A 1 357 ? -6.305 -35.656 -14.312 1 97.06 357 LYS A O 1
ATOM 2862 N N . ILE A 1 358 ? -6.887 -37.281 -12.867 1 96.31 358 ILE A N 1
ATOM 2863 C CA . ILE A 1 358 ? -5.527 -37.438 -12.367 1 96.31 358 ILE A CA 1
ATOM 2864 C C . ILE A 1 358 ? -4.984 -38.812 -12.82 1 96.31 358 ILE A C 1
ATOM 2866 O O . ILE A 1 358 ? -5.695 -39.812 -12.766 1 96.31 358 ILE A O 1
ATOM 2870 N N . MET B 1 1 ? 26.156 24.781 18.953 1 38.78 1 MET B N 1
ATOM 2871 C CA . MET B 1 1 ? 25.672 24.969 17.594 1 38.78 1 MET B CA 1
ATOM 2872 C C . MET B 1 1 ? 25.359 23.625 16.938 1 38.78 1 MET B C 1
ATOM 2874 O O . MET B 1 1 ? 26.25 22.797 16.781 1 38.78 1 MET B O 1
ATOM 2878 N N . THR B 1 2 ? 24.219 22.938 17.109 1 52.38 2 THR B N 1
ATOM 2879 C CA . THR B 1 2 ? 23.969 21.547 16.734 1 52.38 2 THR B CA 1
ATOM 2880 C C . THR B 1 2 ? 24.344 21.312 15.273 1 52.38 2 THR B C 1
ATOM 2882 O O . THR B 1 2 ? 23.891 22.047 14.383 1 52.38 2 THR B O 1
ATOM 2885 N N . HIS B 1 3 ? 25.453 20.797 14.961 1 70.25 3 HIS B N 1
ATOM 2886 C CA . HIS B 1 3 ? 26.141 20.562 13.695 1 70.25 3 HIS B CA 1
ATOM 2887 C C . HIS B 1 3 ? 25.297 19.703 12.758 1 70.25 3 HIS B C 1
ATOM 2889 O O . HIS B 1 3 ? 24.953 18.578 13.086 1 70.25 3 HIS B O 1
ATOM 2895 N N . HIS B 1 4 ? 24.469 20.438 11.906 1 82.88 4 HIS B N 1
ATOM 2896 C CA . HIS B 1 4 ? 23.766 19.703 10.859 1 82.88 4 HIS B CA 1
ATOM 2897 C C . HIS B 1 4 ? 24.609 19.641 9.578 1 82.88 4 HIS B C 1
ATOM 2899 O O . HIS B 1 4 ? 25.469 20.484 9.359 1 82.88 4 HIS B O 1
ATOM 2905 N N . PRO B 1 5 ? 24.391 18.578 8.828 1 89.25 5 PRO B N 1
ATOM 2906 C CA . PRO B 1 5 ? 25.141 18.469 7.582 1 89.25 5 PRO B CA 1
ATOM 2907 C C . PRO B 1 5 ? 24.844 19.594 6.602 1 89.25 5 PRO B C 1
ATOM 2909 O O . PRO B 1 5 ? 23.719 20.141 6.605 1 89.25 5 PRO B O 1
ATOM 2912 N N . THR B 1 6 ? 25.859 19.969 5.863 1 93.31 6 THR B N 1
ATOM 2913 C CA . THR B 1 6 ? 25.656 20.953 4.801 1 93.31 6 THR B CA 1
ATOM 2914 C C . THR B 1 6 ? 24.828 20.344 3.67 1 93.31 6 THR B C 1
ATOM 2916 O O . THR B 1 6 ? 24.766 19.125 3.516 1 93.31 6 THR B O 1
ATOM 2919 N N . ASP B 1 7 ? 24.188 21.203 2.93 1 93.75 7 ASP B N 1
ATOM 2920 C CA . ASP B 1 7 ? 23.422 20.734 1.779 1 93.75 7 ASP B CA 1
ATOM 2921 C C . ASP B 1 7 ? 24.328 20 0.781 1 93.75 7 ASP B C 1
ATOM 2923 O O . ASP B 1 7 ? 23.891 19.062 0.121 1 93.75 7 ASP B O 1
ATOM 2927 N N . GLU B 1 8 ? 25.547 20.516 0.7 1 94.75 8 GLU B N 1
ATOM 2928 C CA . GLU B 1 8 ? 26.5 19.859 -0.179 1 94.75 8 GLU B CA 1
ATOM 2929 C C . GLU B 1 8 ? 26.797 18.422 0.281 1 94.75 8 GLU B C 1
ATOM 2931 O O . GLU B 1 8 ? 26.875 17.516 -0.539 1 94.75 8 GLU B O 1
ATOM 2936 N N . ALA B 1 9 ? 26.922 18.266 1.525 1 95.88 9 ALA B N 1
ATOM 2937 C CA . ALA B 1 9 ? 27.156 16.938 2.09 1 95.88 9 ALA B CA 1
ATOM 2938 C C . ALA B 1 9 ? 25.953 16.031 1.875 1 95.88 9 ALA B C 1
ATOM 2940 O O . ALA B 1 9 ? 26.094 14.844 1.549 1 95.88 9 ALA B O 1
ATOM 2941 N N . LEU B 1 10 ? 24.781 16.578 2.064 1 97 10 LEU B N 1
ATOM 2942 C CA . LEU B 1 10 ? 23.531 15.836 1.894 1 97 10 LEU B CA 1
ATOM 2943 C C . LEU B 1 10 ? 23.375 15.359 0.453 1 97 10 LEU B C 1
ATOM 2945 O O . LEU B 1 10 ? 22.891 14.258 0.21 1 97 10 LEU B O 1
ATOM 2949 N N . ARG B 1 11 ? 23.812 16.125 -0.5 1 95.88 11 ARG B N 1
ATOM 2950 C CA . ARG B 1 11 ? 23.672 15.797 -1.913 1 95.88 11 ARG B CA 1
ATOM 2951 C C . ARG B 1 11 ? 24.547 14.602 -2.283 1 95.88 11 ARG B C 1
ATOM 2953 O O . ARG B 1 11 ? 24.266 13.891 -3.246 1 95.88 11 ARG B O 1
ATOM 2960 N N . LYS B 1 12 ? 25.641 14.305 -1.495 1 96.06 12 LYS B N 1
ATOM 2961 C CA . LYS B 1 12 ? 26.562 13.203 -1.757 1 96.06 12 LYS B CA 1
ATOM 2962 C C . LYS B 1 12 ? 26.062 11.906 -1.12 1 96.06 12 LYS B C 1
ATOM 2964 O O . LYS B 1 12 ? 26.547 10.82 -1.446 1 96.06 12 LYS B O 1
ATOM 2969 N N . MET B 1 13 ? 25 12.078 -0.324 1 96.62 13 MET B N 1
ATOM 2970 C CA . MET B 1 13 ? 24.484 10.93 0.415 1 96.62 13 MET B CA 1
ATOM 2971 C C . MET B 1 13 ? 23.422 10.195 -0.394 1 96.62 13 MET B C 1
ATOM 2973 O O . MET B 1 13 ? 22.766 10.789 -1.249 1 96.62 13 MET B O 1
ATOM 2977 N N . GLY B 1 14 ? 23.281 8.852 -0.038 1 95.62 14 GLY B N 1
ATOM 2978 C CA . GLY B 1 14 ? 22.156 8.109 -0.567 1 95.62 14 GLY B CA 1
ATOM 2979 C C . GLY B 1 14 ? 20.828 8.516 0.045 1 95.62 14 GLY B C 1
ATOM 2980 O O . GLY B 1 14 ? 20.797 9.164 1.094 1 95.62 14 GLY B O 1
ATOM 2981 N N . GLN B 1 15 ? 19.812 8.148 -0.56 1 95.31 15 GLN B N 1
ATOM 2982 C CA . GLN B 1 15 ? 18.469 8.539 -0.159 1 95.31 15 GLN B CA 1
ATOM 2983 C C . GLN B 1 15 ? 18.172 8.117 1.277 1 95.31 15 GLN B C 1
ATOM 2985 O O . GLN B 1 15 ? 17.625 8.891 2.059 1 95.31 15 GLN B O 1
ATOM 2990 N N . TRP B 1 16 ? 18.516 6.906 1.633 1 95.19 16 TRP B N 1
ATOM 2991 C CA . TRP B 1 16 ? 18.172 6.379 2.949 1 95.19 16 TRP B CA 1
ATOM 2992 C C . TRP B 1 16 ? 19.031 7.027 4.035 1 95.19 16 TRP B C 1
ATOM 2994 O O . TRP B 1 16 ? 18.578 7.203 5.168 1 95.19 16 TRP B O 1
ATOM 3004 N N . GLU B 1 17 ? 20.234 7.395 3.682 1 95.62 17 GLU B N 1
ATOM 3005 C CA . GLU B 1 17 ? 21.078 8.148 4.609 1 95.62 17 GLU B CA 1
ATOM 3006 C C . GLU B 1 17 ? 20.484 9.531 4.891 1 95.62 17 GLU B C 1
ATOM 3008 O O . GLU B 1 17 ? 20.422 9.961 6.043 1 95.62 17 GLU B O 1
ATOM 3013 N N . ARG B 1 18 ? 20 10.172 3.871 1 96.94 18 ARG B N 1
ATOM 3014 C CA . ARG B 1 18 ? 19.359 11.477 4.035 1 96.94 18 ARG B CA 1
ATOM 3015 C C . ARG B 1 18 ? 18.094 11.359 4.859 1 96.94 18 ARG B C 1
ATOM 3017 O O . ARG B 1 18 ? 17.859 12.148 5.781 1 96.94 18 ARG B O 1
ATOM 3024 N N . LYS B 1 19 ? 17.312 10.383 4.555 1 96.88 19 LYS B N 1
ATOM 3025 C CA . LYS B 1 19 ? 16.047 10.195 5.25 1 96.88 19 LYS B CA 1
ATOM 3026 C C . LYS B 1 19 ? 16.266 9.945 6.742 1 96.88 19 LYS B C 1
ATOM 3028 O O . LYS B 1 19 ? 15.477 10.398 7.574 1 96.88 19 LYS B O 1
ATOM 3033 N N . SER B 1 20 ? 17.344 9.258 7.035 1 96.25 20 SER B N 1
ATOM 3034 C CA . SER B 1 20 ? 17.688 9.023 8.438 1 96.25 20 SER B CA 1
ATOM 3035 C C . SER B 1 20 ? 17.984 10.336 9.156 1 96.25 20 SER B C 1
ATOM 3037 O O . SER B 1 20 ? 17.641 10.492 10.328 1 96.25 20 SER B O 1
ATOM 3039 N N . ILE B 1 21 ? 18.594 11.219 8.445 1 96.44 21 ILE B N 1
ATOM 3040 C CA . ILE B 1 21 ? 18.906 12.531 9.008 1 96.44 21 ILE B CA 1
ATOM 3041 C C . ILE B 1 21 ? 17.625 13.336 9.195 1 96.44 21 ILE B C 1
ATOM 3043 O O . ILE B 1 21 ? 17.391 13.906 10.266 1 96.44 21 ILE B O 1
ATOM 3047 N N . TRP B 1 22 ? 16.719 13.367 8.133 1 97.44 22 TRP B N 1
ATOM 3048 C CA . TRP B 1 22 ? 15.445 14.086 8.227 1 97.44 22 TRP B CA 1
ATOM 3049 C C . TRP B 1 22 ? 14.594 13.539 9.367 1 97.44 22 TRP B C 1
ATOM 3051 O O . TRP B 1 22 ? 13.93 14.305 10.07 1 97.44 22 TRP B O 1
ATOM 3061 N N . LYS B 1 23 ? 14.648 12.25 9.57 1 96.88 23 LYS B N 1
ATOM 3062 C CA . LYS B 1 23 ? 13.828 11.562 10.562 1 96.88 23 LYS B CA 1
ATOM 3063 C C . LYS B 1 23 ? 14.172 12.023 11.977 1 96.88 23 LYS B C 1
ATOM 3065 O O . LYS B 1 23 ? 13.289 12.117 12.836 1 96.88 23 LYS B O 1
ATOM 3070 N N . LYS B 1 24 ? 15.328 12.398 12.219 1 95.12 24 LYS B N 1
ATOM 3071 C CA . LYS B 1 24 ? 15.805 12.742 13.547 1 95.12 24 LYS B CA 1
ATOM 3072 C C . LYS B 1 24 ? 15.555 14.219 13.859 1 95.12 24 LYS B C 1
ATOM 3074 O O . LYS B 1 24 ? 15.617 14.633 15.023 1 95.12 24 LYS B O 1
ATOM 3079 N N . MET B 1 25 ? 15.289 14.984 12.867 1 96.5 25 MET B N 1
ATOM 3080 C CA . MET B 1 25 ? 14.992 16.406 13.055 1 96.5 25 MET B CA 1
ATOM 3081 C C . MET B 1 25 ? 13.688 16.594 13.805 1 96.5 25 MET B C 1
ATOM 3083 O O . MET B 1 25 ? 12.672 15.984 13.461 1 96.5 25 MET B O 1
ATOM 3087 N N . PRO B 1 26 ? 13.711 17.422 14.922 1 98.06 26 PRO B N 1
ATOM 3088 C CA . PRO B 1 26 ? 12.422 17.75 15.523 1 98.06 26 PRO B CA 1
ATOM 3089 C C . PRO B 1 26 ? 11.477 18.469 14.562 1 98.06 26 PRO B C 1
ATOM 3091 O O . PRO B 1 26 ? 11.898 19.391 13.859 1 98.06 26 PRO B O 1
ATOM 3094 N N . LYS B 1 27 ? 10.203 18.031 14.508 1 98.69 27 LYS B N 1
ATOM 3095 C CA . LYS B 1 27 ? 9.273 18.547 13.508 1 98.69 27 LYS B CA 1
ATOM 3096 C C . LYS B 1 27 ? 7.93 18.891 14.141 1 98.69 27 LYS B C 1
ATOM 3098 O O . LYS B 1 27 ? 7.547 18.297 15.148 1 98.69 27 LYS B O 1
ATOM 3103 N N . MET B 1 28 ? 7.355 19.859 13.57 1 98.94 28 MET B N 1
ATOM 3104 C CA . MET B 1 28 ? 5.945 20.172 13.797 1 98.94 28 MET B CA 1
ATOM 3105 C C . MET B 1 28 ? 5.086 19.641 12.648 1 98.94 28 MET B C 1
ATOM 3107 O O . MET B 1 28 ? 5.477 19.719 11.484 1 98.94 28 MET B O 1
ATOM 3111 N N . GLU B 1 29 ? 3.949 19.062 12.938 1 98.94 29 GLU B N 1
ATOM 3112 C CA . GLU B 1 29 ? 2.969 18.734 11.906 1 98.94 29 GLU B CA 1
ATOM 3113 C C . GLU B 1 29 ? 1.61 19.359 12.219 1 98.94 29 GLU B C 1
ATOM 3115 O O . GLU B 1 29 ? 0.938 18.938 13.164 1 98.94 29 GLU B O 1
ATOM 3120 N N . LEU B 1 30 ? 1.217 20.266 11.367 1 98.94 30 LEU B N 1
ATOM 3121 C CA . LEU B 1 30 ? 0.012 21.047 11.625 1 98.94 30 LEU B CA 1
ATOM 3122 C C . LEU B 1 30 ? -1.163 20.516 10.812 1 98.94 30 LEU B C 1
ATOM 3124 O O . LEU B 1 30 ? -2.318 20.844 11.086 1 98.94 30 LEU B O 1
ATOM 3128 N N . HIS B 1 31 ? -0.908 19.688 9.781 1 98.94 31 HIS B N 1
ATOM 3129 C CA . HIS B 1 31 ? -1.94 19.172 8.883 1 98.94 31 HIS B CA 1
ATOM 3130 C C . HIS B 1 31 ? -1.876 17.656 8.773 1 98.94 31 HIS B C 1
ATOM 3132 O O . HIS B 1 31 ? -1.271 17.125 7.84 1 98.94 31 HIS B O 1
ATOM 3138 N N . LEU B 1 32 ? -2.537 17.047 9.719 1 98.81 32 LEU B N 1
ATOM 3139 C CA . LEU B 1 32 ? -2.678 15.586 9.75 1 98.81 32 LEU B CA 1
ATOM 3140 C C . LEU B 1 32 ? -4.141 15.188 9.922 1 98.81 32 LEU B C 1
ATOM 3142 O O . LEU B 1 32 ? -4.75 15.477 10.953 1 98.81 32 LEU B O 1
ATOM 3146 N N . HIS B 1 33 ? -4.664 14.602 8.906 1 98.56 33 HIS B N 1
ATOM 3147 C CA . HIS B 1 33 ? -5.949 13.953 9.117 1 98.56 33 HIS B CA 1
ATOM 3148 C C . HIS B 1 33 ? -5.793 12.688 9.953 1 98.56 33 HIS B C 1
ATOM 3150 O O . HIS B 1 33 ? -5.535 11.609 9.414 1 98.56 33 HIS B O 1
ATOM 3156 N N . GLY B 1 34 ? -6.066 12.844 11.195 1 98.12 34 GLY B N 1
ATOM 3157 C CA . GLY B 1 34 ? -5.762 11.797 12.156 1 98.12 34 GLY B CA 1
ATOM 3158 C C . GLY B 1 34 ? -6.594 10.547 11.961 1 98.12 34 GLY B C 1
ATOM 3159 O O . GLY B 1 34 ? -6.137 9.438 12.258 1 98.12 34 GLY B O 1
ATOM 3160 N N . ASP B 1 35 ? -7.828 10.688 11.508 1 95.12 35 ASP B N 1
ATOM 3161 C CA . ASP B 1 35 ? -8.711 9.547 11.289 1 95.12 35 ASP B CA 1
ATOM 3162 C C . ASP B 1 35 ? -8.266 8.734 10.07 1 95.12 35 ASP B C 1
ATOM 3164 O O . ASP B 1 35 ? -8.75 7.621 9.844 1 95.12 35 ASP B O 1
ATOM 3168 N N . ILE B 1 36 ? -7.27 9.234 9.336 1 97.12 36 ILE B N 1
ATOM 3169 C CA . ILE B 1 36 ? -6.711 8.547 8.18 1 97.12 36 ILE B CA 1
ATOM 3170 C C . ILE B 1 36 ? -5.184 8.578 8.25 1 97.12 36 ILE B C 1
ATOM 3172 O O . ILE B 1 36 ? -4.512 8.781 7.238 1 97.12 36 ILE B O 1
ATOM 3176 N N . ALA B 1 37 ? -4.652 8.43 9.438 1 98.31 37 ALA B N 1
ATOM 3177 C CA . ALA B 1 37 ? -3.219 8.656 9.594 1 98.31 37 ALA B CA 1
ATOM 3178 C C . ALA B 1 37 ? -2.523 7.402 10.117 1 98.31 37 ALA B C 1
ATOM 3180 O O . ALA B 1 37 ? -1.304 7.262 9.992 1 98.31 37 ALA B O 1
ATOM 3181 N N . CYS B 1 38 ? -3.246 6.5 10.773 1 98.19 38 CYS B N 1
ATOM 3182 C CA . CYS B 1 38 ? -2.676 5.281 11.336 1 98.19 38 CYS B CA 1
ATOM 3183 C C . CYS B 1 38 ? -1.996 4.445 10.258 1 98.19 38 CYS B C 1
ATOM 3185 O O . CYS B 1 38 ? -2.562 4.23 9.18 1 98.19 38 CYS B O 1
ATOM 3187 N N . PRO B 1 39 ? -0.707 4.008 10.531 1 98.25 39 PRO B N 1
ATOM 3188 C CA . PRO B 1 39 ? -0.124 3.092 9.547 1 98.25 39 PRO B CA 1
ATOM 3189 C C . PRO B 1 39 ? -1.013 1.883 9.266 1 98.25 39 PRO B C 1
ATOM 3191 O O . PRO B 1 39 ? -1.598 1.315 10.195 1 98.25 39 PRO B O 1
ATOM 3194 N N . ILE B 1 40 ? -1.115 1.495 8.062 1 98.19 40 ILE B N 1
ATOM 3195 C CA . ILE B 1 40 ? -2.121 0.538 7.613 1 98.19 40 ILE B CA 1
ATOM 3196 C C . ILE B 1 40 ? -1.907 -0.801 8.32 1 98.19 40 ILE B C 1
ATOM 3198 O O . ILE B 1 40 ? -2.867 -1.522 8.594 1 98.19 40 ILE B O 1
ATOM 3202 N N . ASN B 1 41 ? -0.612 -1.205 8.609 1 98.12 41 ASN B N 1
ATOM 3203 C CA . ASN B 1 41 ? -0.368 -2.461 9.312 1 98.12 41 ASN B CA 1
ATOM 3204 C C . ASN B 1 41 ? -0.988 -2.455 10.703 1 98.12 41 ASN B C 1
ATOM 3206 O O . ASN B 1 41 ? -1.496 -3.479 11.172 1 98.12 41 ASN B O 1
ATOM 3210 N N . LYS B 1 42 ? -0.982 -1.298 11.359 1 98.38 42 LYS B N 1
ATOM 3211 C CA . LYS B 1 42 ? -1.585 -1.176 12.68 1 98.38 42 LYS B CA 1
ATOM 3212 C C . LYS B 1 42 ? -3.107 -1.159 12.594 1 98.38 42 LYS B C 1
ATOM 3214 O O . LYS B 1 42 ? -3.793 -1.653 13.492 1 98.38 42 LYS B O 1
ATOM 3219 N N . LEU B 1 43 ? -3.652 -0.526 11.547 1 98.56 43 LEU B N 1
ATOM 3220 C CA . LEU B 1 43 ? -5.086 -0.606 11.289 1 98.56 43 LEU B CA 1
ATOM 3221 C C . LEU B 1 43 ? -5.535 -2.059 11.172 1 98.56 43 LEU B C 1
ATOM 3223 O O . LEU B 1 43 ? -6.559 -2.443 11.742 1 98.56 43 LEU B O 1
ATOM 3227 N N . ILE B 1 44 ? -4.801 -2.859 10.438 1 98.12 44 ILE B N 1
ATOM 3228 C CA . ILE B 1 44 ? -5.125 -4.266 10.227 1 98.12 44 ILE B CA 1
ATOM 3229 C C . ILE B 1 44 ? -5.066 -5.016 11.555 1 98.12 44 ILE B C 1
ATOM 3231 O O . ILE B 1 44 ? -5.957 -5.812 11.867 1 98.12 44 ILE B O 1
ATOM 3235 N N . ASP B 1 45 ? -4.039 -4.73 12.391 1 97.81 45 ASP B N 1
ATOM 3236 C CA . ASP B 1 45 ? -3.949 -5.328 13.719 1 97.81 45 ASP B CA 1
ATOM 3237 C C . ASP B 1 45 ? -5.199 -5.031 14.539 1 97.81 45 ASP B C 1
ATOM 3239 O O . ASP B 1 45 ? -5.777 -5.93 15.148 1 97.81 45 ASP B O 1
ATOM 3243 N N . ALA B 1 46 ? -5.543 -3.777 14.57 1 98.5 46 ALA B N 1
ATOM 3244 C CA . ALA B 1 46 ? -6.707 -3.354 15.344 1 98.5 46 ALA B CA 1
ATOM 3245 C C . ALA B 1 46 ? -7.98 -4 14.812 1 98.5 46 ALA B C 1
ATOM 3247 O O . ALA B 1 46 ? -8.836 -4.438 15.586 1 98.5 46 ALA B O 1
ATOM 3248 N N . TYR B 1 47 ? -8.141 -4.082 13.469 1 98.12 47 TYR B N 1
ATOM 3249 C CA . TYR B 1 47 ? -9.312 -4.668 12.828 1 98.12 47 TYR B CA 1
ATOM 3250 C C . TYR B 1 47 ? -9.516 -6.113 13.266 1 98.12 47 TYR B C 1
ATOM 3252 O O . TYR B 1 47 ? -10.625 -6.5 13.656 1 98.12 47 TYR B O 1
ATOM 3260 N N . TYR B 1 48 ? -8.422 -6.871 13.266 1 96.81 48 TYR B N 1
ATOM 3261 C CA . TYR B 1 48 ? -8.516 -8.281 13.617 1 96.81 48 TYR B CA 1
ATOM 3262 C C . TYR B 1 48 ? -8.703 -8.461 15.117 1 96.81 48 TYR B C 1
ATOM 3264 O O . TYR B 1 48 ? -9.352 -9.414 15.562 1 96.81 48 TYR B O 1
ATOM 3272 N N . GLU B 1 49 ? -8.164 -7.586 15.914 1 97.62 49 GLU B N 1
ATOM 3273 C CA . GLU B 1 49 ? -8.242 -7.68 17.375 1 97.62 49 GLU B CA 1
ATOM 3274 C C . GLU B 1 49 ? -9.656 -7.367 17.875 1 97.62 49 GLU B C 1
ATOM 3276 O O . GLU B 1 49 ? -10.148 -8.016 18.797 1 97.62 49 GLU B O 1
ATOM 3281 N N . PHE B 1 50 ? -10.336 -6.41 17.219 1 98 50 PHE B N 1
ATOM 3282 C CA . PHE B 1 50 ? -11.508 -5.859 17.875 1 98 50 PHE B CA 1
ATOM 3283 C C . PHE B 1 50 ? -12.773 -6.176 17.094 1 98 50 PHE B C 1
ATOM 3285 O O . PHE B 1 50 ? -13.883 -6.043 17.609 1 98 50 PHE B O 1
ATOM 3292 N N . SER B 1 51 ? -12.594 -6.52 15.758 1 96.31 51 SER B N 1
ATOM 3293 C CA . SER B 1 51 ? -13.781 -6.832 14.977 1 96.31 51 SER B CA 1
ATOM 3294 C C . SER B 1 51 ? -14.453 -8.109 15.477 1 96.31 51 SER B C 1
ATOM 3296 O O . SER B 1 51 ? -13.773 -9.055 15.875 1 96.31 51 SER B O 1
ATOM 3298 N N . PRO B 1 52 ? -15.75 -8.164 15.438 1 93.31 52 PRO B N 1
ATOM 3299 C CA . PRO B 1 52 ? -16.438 -9.414 15.789 1 93.31 52 PRO B CA 1
ATOM 3300 C C . PRO B 1 52 ? -16.109 -10.547 14.82 1 93.31 52 PRO B C 1
ATOM 3302 O O . PRO B 1 52 ? -15.797 -10.297 13.648 1 93.31 52 PRO B O 1
ATOM 3305 N N . GLU B 1 53 ? -16.203 -11.711 15.336 1 89.5 53 GLU B N 1
ATOM 3306 C CA . GLU B 1 53 ? -15.961 -12.875 14.492 1 89.5 53 GLU B CA 1
ATOM 3307 C C . GLU B 1 53 ? -16.938 -12.922 13.32 1 89.5 53 GLU B C 1
ATOM 3309 O O . GLU B 1 53 ? -18.078 -12.469 13.438 1 89.5 53 GLU B O 1
ATOM 3314 N N . GLY B 1 54 ? -16.484 -13.398 12.141 1 89.44 54 GLY B N 1
ATOM 3315 C CA . GLY B 1 54 ? -17.297 -13.5 10.938 1 89.44 54 GLY B CA 1
ATOM 3316 C C . GLY B 1 54 ? -16.484 -13.484 9.664 1 89.44 54 GLY B C 1
ATOM 3317 O O . GLY B 1 54 ? -15.352 -13.977 9.641 1 89.44 54 GLY B O 1
ATOM 3318 N N . ASP B 1 55 ? -17.156 -13.086 8.594 1 91.12 55 ASP B N 1
ATOM 3319 C CA . ASP B 1 55 ? -16.5 -12.984 7.301 1 91.12 55 ASP B CA 1
ATOM 3320 C C . ASP B 1 55 ? -15.703 -11.68 7.191 1 91.12 55 ASP B C 1
ATOM 3322 O O . ASP B 1 55 ? -16.109 -10.758 6.488 1 91.12 55 ASP B O 1
ATOM 3326 N N . LEU B 1 56 ? -14.57 -11.656 7.801 1 94.56 56 LEU B N 1
ATOM 3327 C CA . LEU B 1 56 ? -13.727 -10.469 7.883 1 94.56 56 LEU B CA 1
ATOM 3328 C C . LEU B 1 56 ? -12.977 -10.234 6.574 1 94.56 56 LEU B C 1
ATOM 3330 O O . LEU B 1 56 ? -12.727 -11.18 5.824 1 94.56 56 LEU B O 1
ATOM 3334 N N . PHE B 1 57 ? -12.68 -8.984 6.344 1 95.44 57 PHE B N 1
ATOM 3335 C CA . PHE B 1 57 ? -11.789 -8.648 5.238 1 95.44 57 PHE B CA 1
ATOM 3336 C C . PHE B 1 57 ? -10.414 -9.258 5.441 1 95.44 57 PHE B C 1
ATOM 3338 O O . PHE B 1 57 ? -9.914 -9.32 6.57 1 95.44 57 PHE B O 1
ATOM 3345 N N . THR B 1 58 ? -9.836 -9.727 4.348 1 96.25 58 THR B N 1
ATOM 3346 C CA . THR B 1 58 ? -8.438 -10.141 4.434 1 96.25 58 THR B CA 1
ATOM 3347 C C . THR B 1 58 ? -7.516 -8.93 4.504 1 96.25 58 THR B C 1
ATOM 3349 O O . THR B 1 58 ? -7.945 -7.801 4.25 1 96.25 58 THR B O 1
ATOM 3352 N N . GLU B 1 59 ? -6.254 -9.148 4.875 1 96.62 59 GLU B N 1
ATOM 3353 C CA . GLU B 1 59 ? -5.254 -8.078 4.844 1 96.62 59 GLU B CA 1
ATOM 3354 C C . GLU B 1 59 ? -5.184 -7.43 3.467 1 96.62 59 GLU B C 1
ATOM 3356 O O . GLU B 1 59 ? -5.148 -6.203 3.355 1 96.62 59 GLU B O 1
ATOM 3361 N N . GLN B 1 60 ? -5.242 -8.266 2.432 1 97 60 GLN B N 1
ATOM 3362 C CA . GLN B 1 60 ? -5.133 -7.781 1.061 1 97 60 GLN B CA 1
ATOM 3363 C C . GLN B 1 60 ? -6.344 -6.938 0.674 1 97 60 GLN B C 1
ATOM 3365 O O . GLN B 1 60 ? -6.219 -5.957 -0.062 1 97 60 GLN B O 1
ATOM 3370 N N . ASP B 1 61 ? -7.539 -7.363 1.206 1 96.88 61 ASP B N 1
ATOM 3371 C CA . ASP B 1 61 ? -8.734 -6.555 0.996 1 96.88 61 ASP B CA 1
ATOM 3372 C C . ASP B 1 61 ? -8.539 -5.133 1.511 1 96.88 61 ASP B C 1
ATOM 3374 O O . ASP B 1 61 ? -8.883 -4.164 0.829 1 96.88 61 ASP B O 1
ATOM 3378 N N . ILE B 1 62 ? -7.996 -5.059 2.68 1 97.31 62 ILE B N 1
ATOM 3379 C CA . ILE B 1 62 ? -7.844 -3.771 3.348 1 97.31 62 ILE B CA 1
ATOM 3380 C C . ILE B 1 62 ? -6.762 -2.953 2.646 1 97.31 62 ILE B C 1
ATOM 3382 O O . ILE B 1 62 ? -6.988 -1.797 2.281 1 97.31 62 ILE B O 1
ATOM 3386 N N . ILE B 1 63 ? -5.625 -3.494 2.385 1 97.56 63 ILE B N 1
ATOM 3387 C CA . ILE B 1 63 ? -4.492 -2.785 1.801 1 97.56 63 ILE B CA 1
ATOM 3388 C C . ILE B 1 63 ? -4.852 -2.307 0.396 1 97.56 63 ILE B C 1
ATOM 3390 O O . ILE B 1 63 ? -4.648 -1.137 0.062 1 97.56 63 ILE B O 1
ATOM 3394 N N . GLN B 1 64 ? -5.441 -3.156 -0.418 1 96.12 64 GLN B N 1
ATOM 3395 C CA . GLN B 1 64 ? -5.77 -2.881 -1.812 1 96.12 64 GLN B CA 1
ATOM 3396 C C . GLN B 1 64 ? -6.75 -1.717 -1.928 1 96.12 64 GLN B C 1
ATOM 3398 O O . GLN B 1 64 ? -6.715 -0.962 -2.902 1 96.12 64 GLN B O 1
ATOM 3403 N N . ASN B 1 65 ? -7.598 -1.612 -0.953 1 96.44 65 ASN B N 1
ATOM 3404 C CA . ASN B 1 65 ? -8.703 -0.671 -1.093 1 96.44 65 ASN B CA 1
ATOM 3405 C C . ASN B 1 65 ? -8.461 0.599 -0.281 1 96.44 65 ASN B C 1
ATOM 3407 O O . ASN B 1 65 ? -9.266 1.531 -0.327 1 96.44 65 ASN B O 1
ATOM 3411 N N . ILE B 1 66 ? -7.375 0.665 0.446 1 97.31 66 ILE B N 1
ATOM 3412 C CA . ILE B 1 66 ? -7.129 1.842 1.271 1 97.31 66 ILE B CA 1
ATOM 3413 C C . ILE B 1 66 ? -5.859 2.549 0.801 1 97.31 66 ILE B C 1
ATOM 3415 O O . ILE B 1 66 ? -5.832 3.777 0.69 1 97.31 66 ILE B O 1
ATOM 3419 N N . VAL B 1 67 ? -4.828 1.804 0.51 1 97.5 67 VAL B N 1
ATOM 3420 C CA . VAL B 1 67 ? -3.551 2.406 0.143 1 97.5 67 VAL B CA 1
ATOM 3421 C C . VAL B 1 67 ? -3.662 3.055 -1.235 1 97.5 67 VAL B C 1
ATOM 3423 O O . VAL B 1 67 ? -4.035 2.396 -2.209 1 97.5 67 VAL B O 1
ATOM 3426 N N . CYS B 1 68 ? -3.385 4.285 -1.277 1 96 68 CYS B N 1
ATOM 3427 C CA . CYS B 1 68 ? -3.408 5.113 -2.479 1 96 68 CYS B CA 1
ATOM 3428 C C . CYS B 1 68 ? -2.168 5.996 -2.557 1 96 68 CYS B C 1
ATOM 3430 O O . CYS B 1 68 ? -2.236 7.195 -2.281 1 96 68 CYS B O 1
ATOM 3432 N N . ASN B 1 69 ? -1.073 5.418 -3.057 1 95.69 69 ASN B N 1
ATOM 3433 C CA . ASN B 1 69 ? 0.186 6.156 -3.055 1 95.69 69 ASN B CA 1
ATOM 3434 C C . ASN B 1 69 ? 0.644 6.492 -4.473 1 95.69 69 ASN B C 1
ATOM 3436 O O . ASN B 1 69 ? 1.844 6.555 -4.742 1 95.69 69 ASN B O 1
ATOM 3440 N N . HIS B 1 70 ? -0.297 6.645 -5.41 1 95.19 70 HIS B N 1
ATOM 3441 C CA . HIS B 1 70 ? -0.066 6.977 -6.812 1 95.19 70 HIS B CA 1
ATOM 3442 C C . HIS B 1 70 ? -0.975 8.117 -7.266 1 95.19 70 HIS B C 1
ATOM 3444 O O . HIS B 1 70 ? -1.939 8.453 -6.578 1 95.19 70 HIS B O 1
ATOM 3450 N N . LYS B 1 71 ? -0.636 8.641 -8.414 1 95.06 71 LYS B N 1
ATOM 3451 C CA . LYS B 1 71 ? -1.393 9.773 -8.938 1 95.06 71 LYS B CA 1
ATOM 3452 C C . LYS B 1 71 ? -2.828 9.375 -9.266 1 95.06 71 LYS B C 1
ATOM 3454 O O . LYS B 1 71 ? -3.062 8.344 -9.891 1 95.06 71 LYS B O 1
ATOM 3459 N N . LEU B 1 72 ? -3.766 10.164 -8.844 1 95.44 72 LEU B N 1
ATOM 3460 C CA . LEU B 1 72 ? -5.188 9.961 -9.102 1 95.44 72 LEU B CA 1
ATOM 3461 C C . LEU B 1 72 ? -5.703 10.984 -10.109 1 95.44 72 LEU B C 1
ATOM 3463 O O . LEU B 1 72 ? -4.973 11.898 -10.5 1 95.44 72 LEU B O 1
ATOM 3467 N N . LYS B 1 73 ? -6.98 10.797 -10.516 1 92.62 73 LYS B N 1
ATOM 3468 C CA . LYS B 1 73 ? -7.621 11.711 -11.445 1 92.62 73 LYS B CA 1
ATOM 3469 C C . LYS B 1 73 ? -7.875 13.07 -10.797 1 92.62 73 LYS B C 1
ATOM 3471 O O . LYS B 1 73 ? -7.742 14.109 -11.445 1 92.62 73 LYS B O 1
ATOM 3476 N N . ASN B 1 74 ? -8.297 13.055 -9.492 1 91.56 74 ASN B N 1
ATOM 3477 C CA . ASN B 1 74 ? -8.602 14.281 -8.758 1 91.56 74 ASN B CA 1
ATOM 3478 C C . ASN B 1 74 ? -8.852 14.008 -7.281 1 91.56 74 ASN B C 1
ATOM 3480 O O . ASN B 1 74 ? -8.82 12.852 -6.848 1 91.56 74 ASN B O 1
ATOM 3484 N N . LEU B 1 75 ? -9.094 15.039 -6.574 1 91.19 75 LEU B N 1
ATOM 3485 C CA . LEU B 1 75 ? -9.336 14.984 -5.137 1 91.19 75 LEU B CA 1
ATOM 3486 C C . LEU B 1 75 ? -10.602 14.195 -4.828 1 91.19 75 LEU B C 1
ATOM 3488 O O . LEU B 1 75 ? -10.648 13.453 -3.84 1 91.19 75 LEU B O 1
ATOM 3492 N N . VAL B 1 76 ? -11.617 14.312 -5.59 1 88.88 76 VAL B N 1
ATOM 3493 C CA . VAL B 1 76 ? -12.898 13.656 -5.367 1 88.88 76 VAL B CA 1
ATOM 3494 C C . VAL B 1 76 ? -12.711 12.141 -5.379 1 88.88 76 VAL B C 1
ATOM 3496 O O . VAL B 1 76 ? -13.281 11.43 -4.547 1 88.88 76 VAL B O 1
ATOM 3499 N N . GLU B 1 77 ? -11.945 11.656 -6.371 1 92.06 77 GLU B N 1
ATOM 3500 C CA . GLU B 1 77 ? -11.633 10.234 -6.402 1 92.06 77 GLU B CA 1
ATOM 3501 C C . GLU B 1 77 ? -10.977 9.781 -5.102 1 92.06 77 GLU B C 1
ATOM 3503 O O . GLU B 1 77 ? -11.289 8.711 -4.582 1 92.06 77 GLU B O 1
ATOM 3508 N N . PHE B 1 78 ? -10.07 10.578 -4.562 1 94.19 78 PHE B N 1
ATOM 3509 C CA . PHE B 1 78 ? -9.398 10.273 -3.303 1 94.19 78 PHE B CA 1
ATOM 3510 C C . PHE B 1 78 ? -10.406 10.164 -2.164 1 94.19 78 PHE B C 1
ATOM 3512 O O . PHE B 1 78 ? -10.383 9.211 -1.389 1 94.19 78 PHE B O 1
ATOM 3519 N N . ILE B 1 79 ? -11.273 11.109 -2.039 1 90.19 79 ILE B N 1
ATOM 3520 C CA . ILE B 1 79 ? -12.266 11.172 -0.972 1 90.19 79 ILE B CA 1
ATOM 3521 C C . ILE B 1 79 ? -13.18 9.953 -1.048 1 90.19 79 ILE B C 1
ATOM 3523 O O . ILE B 1 79 ? -13.531 9.367 -0.021 1 90.19 79 ILE B O 1
ATOM 3527 N N . GLU B 1 80 ? -13.555 9.555 -2.221 1 88.94 80 GLU B N 1
ATOM 3528 C CA . GLU B 1 80 ? -14.391 8.375 -2.398 1 88.94 80 GLU B CA 1
ATOM 3529 C C . GLU B 1 80 ? -13.695 7.113 -1.9 1 88.94 80 GLU B C 1
ATOM 3531 O O . GLU B 1 80 ? -14.328 6.227 -1.333 1 88.94 80 GLU B O 1
ATOM 3536 N N . ASN B 1 81 ? -12.445 7.066 -2.121 1 90.81 81 ASN B N 1
ATOM 3537 C CA . ASN B 1 81 ? -11.664 5.918 -1.67 1 90.81 81 ASN B CA 1
ATOM 3538 C C . ASN B 1 81 ? -11.602 5.852 -0.147 1 90.81 81 ASN B C 1
ATOM 3540 O O . ASN B 1 81 ? -11.422 4.773 0.423 1 90.81 81 ASN B O 1
ATOM 3544 N N . CYS B 1 82 ? -11.789 6.949 0.521 1 92.12 82 CYS B N 1
ATOM 3545 C CA . CYS B 1 82 ? -11.711 7.004 1.977 1 92.12 82 CYS B CA 1
ATOM 3546 C C . CYS B 1 82 ? -12.844 6.215 2.617 1 92.12 82 CYS B C 1
ATOM 3548 O O . CYS B 1 82 ? -12.758 5.836 3.785 1 92.12 82 CYS B O 1
ATOM 3550 N N . HIS B 1 83 ? -13.844 5.91 1.896 1 90.19 83 HIS B N 1
ATOM 3551 C CA . HIS B 1 83 ? -15.016 5.25 2.459 1 90.19 83 HIS B CA 1
ATOM 3552 C C . HIS B 1 83 ? -14.672 3.846 2.951 1 90.19 83 HIS B C 1
ATOM 3554 O O . HIS B 1 83 ? -15.281 3.352 3.902 1 90.19 83 HIS B O 1
ATOM 3560 N N . MET B 1 84 ? -13.695 3.217 2.318 1 94 84 MET B N 1
ATOM 3561 C CA . MET B 1 84 ? -13.273 1.889 2.75 1 94 84 MET B CA 1
ATOM 3562 C C . MET B 1 84 ? -12.797 1.915 4.199 1 94 84 MET B C 1
ATOM 3564 O O . MET B 1 84 ? -12.977 0.943 4.934 1 94 84 MET B O 1
ATOM 3568 N N . ILE B 1 85 ? -12.266 3.035 4.613 1 96.5 85 ILE B N 1
ATOM 3569 C CA . ILE B 1 85 ? -11.758 3.166 5.977 1 96.5 85 ILE B CA 1
ATOM 3570 C C . ILE B 1 85 ? -12.906 3.045 6.973 1 96.5 85 ILE B C 1
ATOM 3572 O O . ILE B 1 85 ? -12.766 2.398 8.016 1 96.5 85 ILE B O 1
ATOM 3576 N N . CYS B 1 86 ? -14.055 3.609 6.652 1 94.94 86 CYS B N 1
ATOM 3577 C CA . CYS B 1 86 ? -15.219 3.547 7.527 1 94.94 86 CYS B CA 1
ATOM 3578 C C . CYS B 1 86 ? -15.75 2.121 7.637 1 94.94 86 CYS B C 1
ATOM 3580 O O . CYS B 1 86 ? -16.25 1.716 8.688 1 94.94 86 CYS B O 1
ATOM 3582 N N . LYS B 1 87 ? -15.625 1.362 6.543 1 94.19 87 LYS B N 1
ATOM 3583 C CA . LYS B 1 87 ? -16.016 -0.043 6.605 1 94.19 87 LYS B CA 1
ATOM 3584 C C . LYS B 1 87 ? -15.164 -0.802 7.625 1 94.19 87 LYS B C 1
ATOM 3586 O O . LYS B 1 87 ? -15.641 -1.75 8.25 1 94.19 87 LYS B O 1
ATOM 3591 N N . VAL B 1 88 ? -13.93 -0.424 7.73 1 97.12 88 VAL B N 1
ATOM 3592 C CA . VAL B 1 88 ? -13.016 -1.071 8.672 1 97.12 88 VAL B CA 1
ATOM 3593 C C . VAL B 1 88 ? -13.305 -0.579 10.086 1 97.12 88 VAL B C 1
ATOM 3595 O O . VAL B 1 88 ? -13.461 -1.382 11.008 1 97.12 88 VAL B O 1
ATOM 3598 N N . TYR B 1 89 ? -13.523 0.754 10.258 1 97.56 89 TYR B N 1
ATOM 3599 C CA . TYR B 1 89 ? -13.789 1.357 11.562 1 97.56 89 TYR B CA 1
ATOM 3600 C C . TYR B 1 89 ? -15.117 0.877 12.125 1 97.56 89 TYR B C 1
ATOM 3602 O O . TYR B 1 89 ? -15.32 0.872 13.344 1 97.56 89 TYR B O 1
ATOM 3610 N N . ALA B 1 90 ? -16.031 0.485 11.242 1 96.19 90 ALA B N 1
ATOM 3611 C CA . ALA B 1 90 ? -17.391 0.133 11.648 1 96.19 90 ALA B CA 1
ATOM 3612 C C . ALA B 1 90 ? -17.406 -1.142 12.484 1 96.19 90 ALA B C 1
ATOM 3614 O O . ALA B 1 90 ? -18.391 -1.425 13.18 1 96.19 90 ALA B O 1
ATOM 3615 N N . GLY B 1 91 ? -16.312 -1.881 12.453 1 93.69 91 GLY B N 1
ATOM 3616 C CA . GLY B 1 91 ? -16.266 -3.139 13.18 1 93.69 91 GLY B CA 1
ATOM 3617 C C . GLY B 1 91 ? -16.375 -2.961 14.68 1 93.69 91 GLY B C 1
ATOM 3618 O O . GLY B 1 91 ? -16.938 -3.812 15.375 1 93.69 91 GLY B O 1
ATOM 3619 N N . SER B 1 92 ? -15.75 -1.924 15.18 1 96.56 92 SER B N 1
ATOM 3620 C CA . SER B 1 92 ? -15.742 -1.597 16.609 1 96.56 92 SER B CA 1
ATOM 3621 C C . SER B 1 92 ? -15.172 -0.203 16.844 1 96.56 92 SER B C 1
ATOM 3623 O O . SER B 1 92 ? -14.156 0.172 16.25 1 96.56 92 SER B O 1
ATOM 3625 N N . PRO B 1 93 ? -15.789 0.538 17.766 1 96.69 93 PRO B N 1
ATOM 3626 C CA . PRO B 1 93 ? -15.234 1.851 18.078 1 96.69 93 PRO B CA 1
ATOM 3627 C C . PRO B 1 93 ? -13.812 1.766 18.641 1 96.69 93 PRO B C 1
ATOM 3629 O O . PRO B 1 93 ? -13.062 2.742 18.594 1 96.69 93 PRO B O 1
ATOM 3632 N N . LYS B 1 94 ? -13.438 0.619 19.156 1 98.38 94 LYS B N 1
ATOM 3633 C CA . LYS B 1 94 ? -12.102 0.413 19.703 1 98.38 94 LYS B CA 1
ATOM 3634 C C . LYS B 1 94 ? -11.039 0.489 18.609 1 98.38 94 LYS B C 1
ATOM 3636 O O . LYS B 1 94 ? -9.875 0.782 18.891 1 98.38 94 LYS B O 1
ATOM 3641 N N . ILE B 1 95 ? -11.477 0.178 17.375 1 98.62 95 ILE B N 1
ATOM 3642 C CA . ILE B 1 95 ? -10.539 0.274 16.266 1 98.62 95 ILE B CA 1
ATOM 3643 C C . ILE B 1 95 ? -10.109 1.729 16.078 1 98.62 95 ILE B C 1
ATOM 3645 O O . ILE B 1 95 ? -8.922 2.021 15.945 1 98.62 95 ILE B O 1
ATOM 3649 N N . LEU B 1 96 ? -11.117 2.639 16.125 1 98.62 96 LEU B N 1
ATOM 3650 C CA . LEU B 1 96 ? -10.828 4.062 15.992 1 98.62 96 LEU B CA 1
ATOM 3651 C C . LEU B 1 96 ? -9.922 4.539 17.125 1 98.62 96 LEU B C 1
ATOM 3653 O O . LEU B 1 96 ? -8.984 5.309 16.891 1 98.62 96 LEU B O 1
ATOM 3657 N N . GLU B 1 97 ? -10.172 4.086 18.312 1 98.81 97 GLU B N 1
ATOM 3658 C CA . GLU B 1 97 ? -9.375 4.422 19.484 1 98.81 97 GLU B CA 1
ATOM 3659 C C . GLU B 1 97 ? -7.926 3.984 19.312 1 98.81 97 GLU B C 1
ATOM 3661 O O . GLU B 1 97 ? -7.008 4.793 19.453 1 98.81 97 GLU B O 1
ATOM 3666 N N . ARG B 1 98 ? -7.742 2.729 18.984 1 98.81 98 ARG B N 1
ATOM 3667 C CA . ARG B 1 98 ? -6.41 2.166 18.797 1 98.81 98 ARG B CA 1
ATOM 3668 C C . ARG B 1 98 ? -5.68 2.861 17.641 1 98.81 98 ARG B C 1
ATOM 3670 O O . ARG B 1 98 ? -4.488 3.158 17.75 1 98.81 98 ARG B O 1
ATOM 3677 N N . CYS B 1 99 ? -6.359 3.096 16.594 1 98.75 99 CYS B N 1
ATOM 3678 C CA . CYS B 1 99 ? -5.746 3.719 15.43 1 98.75 99 CYS B CA 1
ATOM 3679 C C . CYS B 1 99 ? -5.324 5.152 15.727 1 98.75 99 CYS B C 1
ATOM 3681 O O . CYS B 1 99 ? -4.312 5.629 15.219 1 98.75 99 CYS B O 1
ATOM 3683 N N . SER B 1 100 ? -6.109 5.871 16.531 1 98.88 100 SER B N 1
ATOM 3684 C CA . SER B 1 100 ? -5.727 7.219 16.938 1 98.88 100 SER B CA 1
ATOM 3685 C C . SER B 1 100 ? -4.438 7.211 17.75 1 98.88 100 SER B C 1
ATOM 3687 O O . SER B 1 100 ? -3.551 8.039 17.516 1 98.88 100 SER B O 1
ATOM 3689 N N . MET B 1 101 ? -4.359 6.277 18.656 1 98.88 101 MET B N 1
ATOM 3690 C CA . MET B 1 101 ? -3.141 6.121 19.453 1 98.88 101 MET B CA 1
ATOM 3691 C C . MET B 1 101 ? -1.942 5.832 18.562 1 98.88 101 MET B C 1
ATOM 3693 O O . MET B 1 101 ? -0.904 6.488 18.672 1 98.88 101 MET B O 1
ATOM 3697 N N . GLU B 1 102 ? -2.09 4.902 17.625 1 98.75 102 GLU B N 1
ATOM 3698 C CA . GLU B 1 102 ? -1 4.457 16.766 1 98.75 102 GLU B CA 1
ATOM 3699 C C . GLU B 1 102 ? -0.562 5.566 15.805 1 98.75 102 GLU B C 1
ATOM 3701 O O . GLU B 1 102 ? 0.617 5.668 15.461 1 98.75 102 GLU B O 1
ATOM 3706 N N . ALA B 1 103 ? -1.518 6.359 15.375 1 98.81 103 ALA B N 1
ATOM 3707 C CA . ALA B 1 103 ? -1.183 7.48 14.5 1 98.81 103 ALA B CA 1
ATOM 3708 C C . ALA B 1 103 ? -0.229 8.453 15.195 1 98.81 103 ALA B C 1
ATOM 3710 O O . ALA B 1 103 ? 0.764 8.883 14.609 1 98.81 103 ALA B O 1
ATOM 3711 N N . VAL B 1 104 ? -0.519 8.734 16.438 1 98.88 104 VAL B N 1
ATOM 3712 C CA . VAL B 1 104 ? 0.314 9.664 17.203 1 98.88 104 VAL B CA 1
ATOM 3713 C C . VAL B 1 104 ? 1.695 9.047 17.438 1 98.88 104 VAL B C 1
ATOM 3715 O O . VAL B 1 104 ? 2.715 9.711 17.234 1 98.88 104 VAL B O 1
ATOM 3718 N N . LEU B 1 105 ? 1.729 7.805 17.797 1 98.56 105 LEU B N 1
ATOM 3719 C CA . LEU B 1 105 ? 2.996 7.129 18.047 1 98.56 105 LEU B CA 1
ATOM 3720 C C . LEU B 1 105 ? 3.844 7.059 16.781 1 98.56 105 LEU B C 1
ATOM 3722 O O . LEU B 1 105 ? 5.066 7.207 16.844 1 98.56 105 LEU B O 1
ATOM 3726 N N . ALA B 1 106 ? 3.201 6.797 15.695 1 98.12 106 ALA B N 1
ATOM 3727 C CA . ALA B 1 106 ? 3.92 6.746 14.422 1 98.12 106 ALA B CA 1
ATOM 3728 C C . ALA B 1 106 ? 4.574 8.086 14.109 1 98.12 106 ALA B C 1
ATOM 3730 O O . ALA B 1 106 ? 5.723 8.141 13.656 1 98.12 106 ALA B O 1
ATOM 3731 N N . LYS B 1 107 ? 3.826 9.195 14.305 1 98.56 107 LYS B N 1
ATOM 3732 C CA . LYS B 1 107 ? 4.371 10.531 14.055 1 98.56 107 LYS B CA 1
ATOM 3733 C C . LYS B 1 107 ? 5.52 10.844 15.008 1 98.56 107 LYS B C 1
ATOM 3735 O O . LYS B 1 107 ? 6.508 11.469 14.609 1 98.56 107 LYS B O 1
ATOM 3740 N N . HIS B 1 108 ? 5.363 10.383 16.234 1 98.25 108 HIS B N 1
ATOM 3741 C CA . HIS B 1 108 ? 6.449 10.562 17.188 1 98.25 108 HIS B CA 1
ATOM 3742 C C . HIS B 1 108 ? 7.711 9.836 16.719 1 98.25 108 HIS B C 1
ATOM 3744 O O . HIS B 1 108 ? 8.82 10.359 16.859 1 98.25 108 HIS B O 1
ATOM 3750 N N . ARG B 1 109 ? 7.57 8.688 16.141 1 94.5 109 ARG B N 1
ATOM 3751 C CA . ARG B 1 109 ? 8.703 7.898 15.664 1 94.5 109 ARG B CA 1
ATOM 3752 C C . ARG B 1 109 ? 9.375 8.578 14.477 1 94.5 109 ARG B C 1
ATOM 3754 O O . ARG B 1 109 ? 10.547 8.32 14.195 1 94.5 109 ARG B O 1
ATOM 3761 N N . GLU B 1 110 ? 8.68 9.477 13.82 1 95.75 110 GLU B N 1
ATOM 3762 C CA . GLU B 1 110 ? 9.219 10.219 12.68 1 95.75 110 GLU B CA 1
ATOM 3763 C C . GLU B 1 110 ? 9.93 11.492 13.141 1 95.75 110 GLU B C 1
ATOM 3765 O O . GLU B 1 110 ? 10.383 12.289 12.312 1 95.75 110 GLU B O 1
ATOM 3770 N N . GLY B 1 111 ? 9.906 11.758 14.422 1 97.25 111 GLY B N 1
ATOM 3771 C CA . GLY B 1 111 ? 10.562 12.945 14.953 1 97.25 111 GLY B CA 1
ATOM 3772 C C . GLY B 1 111 ? 9.609 14.094 15.211 1 97.25 111 GLY B C 1
ATOM 3773 O O . GLY B 1 111 ? 10.047 15.203 15.531 1 97.25 111 GLY B O 1
ATOM 3774 N N . VAL B 1 112 ? 8.344 13.891 15.086 1 98.75 112 VAL B N 1
ATOM 3775 C CA . VAL B 1 112 ? 7.363 14.938 15.367 1 98.75 112 VAL B CA 1
ATOM 3776 C C . VAL B 1 112 ? 7.293 15.188 16.875 1 98.75 112 VAL B C 1
ATOM 3778 O O . VAL B 1 112 ? 7.164 14.25 17.656 1 98.75 112 VAL B O 1
ATOM 3781 N N . VAL B 1 113 ? 7.379 16.422 17.266 1 98.88 113 VAL B N 1
ATOM 3782 C CA . VAL B 1 113 ? 7.367 16.766 18.688 1 98.88 113 VAL B CA 1
ATOM 3783 C C . VAL B 1 113 ? 6.121 17.594 19 1 98.88 113 VAL B C 1
ATOM 3785 O O . VAL B 1 113 ? 5.699 17.656 20.156 1 98.88 113 VAL B O 1
ATOM 3788 N N . GLY B 1 114 ? 5.547 18.234 18.062 1 98.88 114 GLY B N 1
ATOM 3789 C CA . GLY B 1 114 ? 4.281 18.953 18.125 1 98.88 114 GLY B CA 1
ATOM 3790 C C . GLY B 1 114 ? 3.32 18.562 17.016 1 98.88 114 GLY B C 1
ATOM 3791 O O . GLY B 1 114 ? 3.672 18.609 15.844 1 98.88 114 GLY B O 1
ATOM 3792 N N . LEU B 1 115 ? 2.125 18.156 17.391 1 98.94 115 LEU B N 1
ATOM 3793 C CA . LEU B 1 115 ? 1.193 17.578 16.438 1 98.94 115 LEU B CA 1
ATOM 3794 C C . LEU B 1 115 ? -0.201 18.172 16.594 1 98.94 115 LEU B C 1
ATOM 3796 O O . LEU B 1 115 ? -0.709 18.281 17.719 1 98.94 115 LEU B O 1
ATOM 3800 N N . GLU B 1 116 ? -0.756 18.641 15.547 1 98.94 116 GLU B N 1
ATOM 3801 C CA . GLU B 1 116 ? -2.184 18.953 15.5 1 98.94 116 GLU B CA 1
ATOM 3802 C C . GLU B 1 116 ? -2.953 17.859 14.758 1 98.94 116 GLU B C 1
ATOM 3804 O O . GLU B 1 116 ? -2.82 17.719 13.539 1 98.94 116 GLU B O 1
ATOM 3809 N N . PHE B 1 117 ? -3.693 17.094 15.516 1 98.88 117 PHE B N 1
ATOM 3810 C CA . PHE B 1 117 ? -4.441 15.922 15.086 1 98.88 117 PHE B CA 1
ATOM 3811 C C . PHE B 1 117 ? -5.867 16.297 14.703 1 98.88 117 PHE B C 1
ATOM 3813 O O . PHE B 1 117 ? -6.695 16.578 15.57 1 98.88 117 PHE B O 1
ATOM 3820 N N . ARG B 1 118 ? -6.172 16.375 13.406 1 98.81 118 ARG B N 1
ATOM 3821 C CA . ARG B 1 118 ? -7.527 16.766 13.039 1 98.81 118 ARG B CA 1
ATOM 3822 C C . ARG B 1 118 ? -8.336 15.547 12.594 1 98.81 118 ARG B C 1
ATOM 3824 O O . ARG B 1 118 ? -7.781 14.578 12.078 1 98.81 118 ARG B O 1
ATOM 3831 N N . PHE B 1 119 ? -9.625 15.523 12.852 1 98 119 PHE B N 1
ATOM 3832 C CA . PHE B 1 119 ? -10.523 14.453 12.438 1 98 119 PHE B CA 1
ATOM 3833 C C . PHE B 1 119 ? -11.945 14.977 12.273 1 98 119 PHE B C 1
ATOM 3835 O O . PHE B 1 119 ? -12.266 16.078 12.75 1 98 119 PHE B O 1
ATOM 3842 N N . SER B 1 120 ? -12.742 14.258 11.492 1 95.81 120 SER B N 1
ATOM 3843 C CA . SER B 1 120 ? -14.125 14.625 11.211 1 95.81 120 SER B CA 1
ATOM 3844 C C . SER B 1 120 ? -15.102 13.68 11.906 1 95.81 120 SER B C 1
ATOM 3846 O O . SER B 1 120 ? -15.383 12.586 11.406 1 95.81 120 SER B O 1
ATOM 3848 N N . PRO B 1 121 ? -15.68 14.156 13.016 1 95.69 121 PRO B N 1
ATOM 3849 C CA . PRO B 1 121 ? -16.672 13.297 13.656 1 95.69 121 PRO B CA 1
ATOM 3850 C C . PRO B 1 121 ? -17.828 12.93 12.727 1 95.69 121 PRO B C 1
ATOM 3852 O O . PRO B 1 121 ? -18.297 11.789 12.734 1 95.69 121 PRO B O 1
ATOM 3855 N N . SER B 1 122 ? -18.25 13.859 11.906 1 92.75 122 SER B N 1
ATOM 3856 C CA . SER B 1 122 ? -19.375 13.609 11.016 1 92.75 122 SER B CA 1
ATOM 3857 C C . SER B 1 122 ? -19.031 12.547 9.977 1 92.75 122 SER B C 1
ATOM 3859 O O . SER B 1 122 ? -19.859 11.68 9.68 1 92.75 122 SER B O 1
ATOM 3861 N N . PHE B 1 123 ? -17.875 12.578 9.453 1 91.56 123 PHE B N 1
ATOM 3862 C CA . PHE B 1 123 ? -17.453 11.609 8.445 1 91.56 123 PHE B CA 1
ATOM 3863 C C . PHE B 1 123 ? -17.422 10.203 9.023 1 91.56 123 PHE B C 1
ATOM 3865 O O . PHE B 1 123 ? -18 9.281 8.438 1 91.56 123 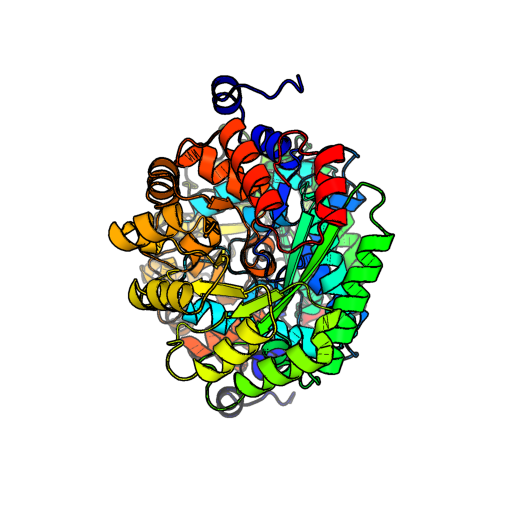PHE B O 1
ATOM 3872 N N . VAL B 1 124 ? -16.781 10.023 10.172 1 94 124 VAL B N 1
ATOM 3873 C CA . VAL B 1 124 ? -16.641 8.711 10.797 1 94 124 VAL B CA 1
ATOM 3874 C C . VAL B 1 124 ? -18.016 8.219 11.266 1 94 124 VAL B C 1
ATOM 3876 O O . VAL B 1 124 ? -18.359 7.059 11.07 1 94 124 VAL B O 1
ATOM 3879 N N . ALA B 1 125 ? -18.75 9.156 11.852 1 93 125 ALA B N 1
ATOM 3880 C CA . ALA B 1 125 ? -20.078 8.797 12.352 1 93 125 ALA B CA 1
ATOM 3881 C C . ALA B 1 125 ? -20.969 8.297 11.227 1 93 125 ALA B C 1
ATOM 3883 O O . ALA B 1 125 ? -21.641 7.262 11.359 1 93 125 ALA B O 1
ATOM 3884 N N . ASP B 1 126 ? -21 8.977 10.164 1 88.62 126 ASP B N 1
ATOM 3885 C CA . ASP B 1 126 ? -21.844 8.609 9.023 1 88.62 126 ASP B CA 1
ATOM 3886 C C . ASP B 1 126 ? -21.422 7.27 8.43 1 88.62 126 ASP B C 1
ATOM 3888 O O . ASP B 1 126 ? -22.266 6.426 8.125 1 88.62 126 ASP B O 1
ATOM 3892 N N . GLY B 1 127 ? -20.203 7.094 8.312 1 89.44 127 GLY B N 1
ATOM 3893 C CA . GLY B 1 127 ? -19.688 5.895 7.676 1 89.44 127 GLY B CA 1
ATOM 3894 C C . GLY B 1 127 ? -19.781 4.66 8.555 1 89.44 127 GLY B C 1
ATOM 3895 O O . GLY B 1 127 ? -19.859 3.539 8.055 1 89.44 127 GLY B O 1
ATOM 3896 N N . CYS B 1 128 ? -19.797 4.832 9.891 1 93.19 128 CYS B N 1
ATOM 3897 C CA . CYS B 1 128 ? -19.672 3.699 10.805 1 93.19 128 CYS B CA 1
ATOM 3898 C C . CYS B 1 128 ? -20.969 3.482 11.578 1 93.19 128 CYS B C 1
ATOM 3900 O O . CYS B 1 128 ? -21.141 2.457 12.234 1 93.19 128 CYS B O 1
ATOM 3902 N N . GLY B 1 129 ? -21.859 4.441 11.562 1 92.62 129 GLY B N 1
ATOM 3903 C CA . GLY B 1 129 ? -23.078 4.371 12.359 1 92.62 129 GLY B CA 1
ATOM 3904 C C . GLY B 1 129 ? -22.859 4.73 13.82 1 92.62 129 GLY B C 1
ATOM 3905 O O . GLY B 1 129 ? -23.562 4.227 14.703 1 92.62 129 GLY B O 1
ATOM 3906 N N . TYR B 1 130 ? -21.828 5.523 14.109 1 95.88 130 TYR B N 1
ATOM 3907 C CA . TYR B 1 130 ? -21.547 6.004 15.461 1 95.88 130 TYR B CA 1
ATOM 3908 C C . TYR B 1 130 ? -22.188 7.371 15.688 1 95.88 130 TYR B C 1
ATOM 3910 O O . TYR B 1 130 ? -22.688 8 14.75 1 95.88 130 TYR B O 1
ATOM 3918 N N . SER B 1 131 ? -22.266 7.789 16.906 1 96.25 131 SER B N 1
ATOM 3919 C CA . SER B 1 131 ? -22.594 9.18 17.219 1 96.25 131 SER B CA 1
ATOM 3920 C C . SER B 1 131 ? -21.359 10.062 17.172 1 96.25 131 SER B C 1
ATOM 3922 O O . SER B 1 131 ? -20.234 9.578 17.281 1 96.25 131 SER B O 1
ATOM 3924 N N . PHE B 1 132 ? -21.562 11.391 17.031 1 96.38 132 PHE B N 1
ATOM 3925 C CA . PHE B 1 132 ? -20.453 12.328 17.094 1 96.38 132 PHE B CA 1
ATOM 3926 C C . PHE B 1 132 ? -19.688 12.18 18.406 1 96.38 132 PHE B C 1
ATOM 3928 O O . PHE B 1 132 ? -18.469 12.156 18.406 1 96.38 132 PHE B O 1
ATOM 3935 N N . ASP B 1 133 ? -20.469 12.023 19.484 1 97.88 133 ASP B N 1
ATOM 3936 C CA . ASP B 1 133 ? -19.875 11.914 20.812 1 97.88 133 ASP B CA 1
ATOM 3937 C C . ASP B 1 133 ? -19 10.672 20.922 1 97.88 133 ASP B C 1
ATOM 3939 O O . ASP B 1 133 ? -17.906 10.727 21.5 1 97.88 133 ASP B O 1
ATOM 3943 N N . GLU B 1 134 ? -19.484 9.617 20.391 1 97.62 134 GLU B N 1
ATOM 3944 C CA . GLU B 1 134 ? -18.719 8.375 20.438 1 97.62 134 GLU B CA 1
ATOM 3945 C C . GLU B 1 134 ? -17.391 8.516 19.688 1 97.62 134 GLU B C 1
ATOM 3947 O O . GLU B 1 134 ? -16.359 8.055 20.156 1 97.62 134 GLU B O 1
ATOM 3952 N N . VAL B 1 135 ? -17.438 9.109 18.547 1 97.88 135 VAL B N 1
ATOM 3953 C CA . VAL B 1 135 ? -16.234 9.32 17.734 1 97.88 135 VAL B CA 1
ATOM 3954 C C . VAL B 1 135 ? -15.242 10.164 18.516 1 97.88 135 VAL B C 1
ATOM 3956 O O . VAL B 1 135 ? -14.07 9.797 18.656 1 97.88 135 VAL B O 1
ATOM 3959 N N . VAL B 1 136 ? -15.703 11.281 19.062 1 98.62 136 VAL B N 1
ATOM 3960 C CA . VAL B 1 136 ? -14.844 12.203 19.812 1 98.62 136 VAL B CA 1
ATOM 3961 C C . VAL B 1 136 ? -14.25 11.5 21.016 1 98.62 136 VAL B C 1
ATOM 3963 O O . VAL B 1 136 ? -13.039 11.594 21.266 1 98.62 136 VAL B O 1
ATOM 3966 N N . GLU B 1 137 ? -15.047 10.781 21.719 1 98.56 137 GLU B N 1
ATOM 3967 C CA . GLU B 1 137 ? -14.602 10.078 22.922 1 98.56 137 GLU B CA 1
ATOM 3968 C C . GLU B 1 137 ? -13.5 9.078 22.594 1 98.56 137 GLU B C 1
ATOM 3970 O O . GLU B 1 137 ? -12.477 9.023 23.281 1 98.56 137 GLU B O 1
ATOM 3975 N N . ARG B 1 138 ? -13.672 8.281 21.547 1 98.62 138 ARG B N 1
ATOM 3976 C CA . ARG B 1 138 ? -12.719 7.234 21.188 1 98.62 138 ARG B CA 1
ATOM 3977 C C . ARG B 1 138 ? -11.406 7.836 20.703 1 98.62 138 ARG B C 1
ATOM 3979 O O . ARG B 1 138 ? -10.328 7.336 21.031 1 98.62 138 ARG B O 1
ATOM 3986 N N . VAL B 1 139 ? -11.484 8.883 19.906 1 98.81 139 VAL B N 1
ATOM 3987 C CA . VAL B 1 139 ? -10.281 9.539 19.422 1 98.81 139 VAL B CA 1
ATOM 3988 C C . VAL B 1 139 ? -9.484 10.102 20.594 1 98.81 139 VAL B C 1
ATOM 3990 O O . VAL B 1 139 ? -8.273 9.883 20.688 1 98.81 139 VAL B O 1
ATOM 3993 N N . PHE B 1 140 ? -10.133 10.742 21.531 1 98.88 140 PHE B N 1
ATOM 3994 C CA . PHE B 1 140 ? -9.43 11.375 22.641 1 98.88 140 PHE B CA 1
ATOM 3995 C C . PHE B 1 140 ? -8.844 10.32 23.578 1 98.88 140 PHE B C 1
ATOM 3997 O O . PHE B 1 140 ? -7.777 10.523 24.156 1 98.88 140 PHE B O 1
ATOM 4004 N N . GLU B 1 141 ? -9.602 9.219 23.719 1 98.81 141 GLU B N 1
ATOM 4005 C CA . GLU B 1 141 ? -9.008 8.117 24.484 1 98.81 141 GLU B CA 1
ATOM 4006 C C . GLU B 1 141 ? -7.699 7.652 23.844 1 98.81 141 GLU B C 1
ATOM 4008 O O . GLU B 1 141 ? -6.719 7.402 24.547 1 98.81 141 GLU B O 1
ATOM 4013 N N . GLY B 1 142 ? -7.688 7.531 22.516 1 98.81 142 GLY B N 1
ATOM 4014 C CA . GLY B 1 142 ? -6.473 7.16 21.812 1 98.81 142 GLY B CA 1
ATOM 4015 C C . GLY B 1 142 ? -5.355 8.172 21.984 1 98.81 142 GLY B C 1
ATOM 4016 O O . GLY B 1 142 ? -4.203 7.805 22.203 1 98.81 142 GLY B O 1
ATOM 4017 N N . LEU B 1 143 ? -5.695 9.477 21.906 1 98.81 143 LEU B N 1
ATOM 4018 C CA . LEU B 1 143 ? -4.711 10.539 22.078 1 98.81 143 LEU B CA 1
ATOM 4019 C C . LEU B 1 143 ? -4.098 10.484 23.484 1 98.81 143 LEU B C 1
ATOM 4021 O O . LEU B 1 143 ? -2.883 10.617 23.625 1 98.81 143 LEU B O 1
ATOM 4025 N N . ASP B 1 144 ? -4.922 10.273 24.453 1 98.69 144 ASP B N 1
ATOM 4026 C CA . ASP B 1 144 ? -4.461 10.219 25.844 1 98.69 144 ASP B CA 1
ATOM 4027 C C . ASP B 1 144 ? -3.527 9.031 26.062 1 98.69 144 ASP B C 1
ATOM 4029 O O . ASP B 1 144 ? -2.514 9.148 26.75 1 98.69 144 ASP B O 1
ATOM 4033 N N . GLN B 1 145 ? -3.891 7.902 25.516 1 98.75 145 GLN B N 1
ATOM 4034 C CA . GLN B 1 145 ? -3.047 6.719 25.625 1 98.75 145 GLN B CA 1
ATOM 4035 C C . GLN B 1 145 ? -1.675 6.961 25 1 98.75 145 GLN B C 1
ATOM 4037 O O . GLN B 1 145 ? -0.651 6.586 25.578 1 98.75 145 GLN B O 1
ATOM 4042 N N . ALA B 1 146 ? -1.64 7.57 23.812 1 98.75 146 ALA B N 1
ATOM 4043 C CA . ALA B 1 146 ? -0.374 7.855 23.141 1 98.75 146 ALA B CA 1
ATOM 4044 C C . ALA B 1 146 ? 0.5 8.781 23.984 1 98.75 146 ALA B C 1
ATOM 4046 O O . ALA B 1 146 ? 1.703 8.547 24.125 1 98.75 146 ALA B O 1
ATOM 4047 N N . LYS B 1 147 ? -0.12 9.836 24.531 1 98 147 LYS B N 1
ATOM 4048 C CA . LYS B 1 147 ? 0.613 10.805 25.344 1 98 147 LYS B CA 1
ATOM 4049 C C . LYS B 1 147 ? 1.27 10.133 26.547 1 98 147 LYS B C 1
ATOM 4051 O O . LYS B 1 147 ? 2.391 10.477 26.922 1 98 147 LYS B O 1
ATOM 4056 N N . ARG B 1 148 ? 0.619 9.164 27.141 1 98.06 148 ARG B N 1
ATOM 4057 C CA . ARG B 1 148 ? 1.135 8.461 28.297 1 98.06 148 ARG B CA 1
ATOM 4058 C C . ARG B 1 148 ? 2.34 7.602 27.938 1 98.06 148 ARG B C 1
ATOM 4060 O O . ARG B 1 148 ? 3.189 7.32 28.781 1 98.06 148 ARG B O 1
ATOM 4067 N N . LEU B 1 149 ? 2.42 7.25 26.703 1 98.25 149 LEU B N 1
ATOM 4068 C CA . LEU B 1 149 ? 3.48 6.348 26.25 1 98.25 149 LEU B CA 1
ATOM 4069 C C . LEU B 1 149 ? 4.699 7.133 25.781 1 98.25 149 LEU B C 1
ATOM 4071 O O . LEU B 1 149 ? 5.77 6.559 25.562 1 98.25 149 LEU B O 1
ATOM 4075 N N . ILE B 1 150 ? 4.555 8.43 25.609 1 98.12 150 ILE B N 1
ATOM 4076 C CA . ILE B 1 150 ? 5.645 9.273 25.125 1 98.12 150 ILE B CA 1
ATOM 4077 C C . ILE B 1 150 ? 6.289 10.008 26.297 1 98.12 150 ILE B C 1
ATOM 4079 O O . ILE B 1 150 ? 5.625 10.773 27 1 98.12 150 ILE B O 1
ATOM 4083 N N . SER B 1 151 ? 7.566 9.805 26.453 1 97.25 151 SER B N 1
ATOM 4084 C CA . SER B 1 151 ? 8.242 10.336 27.625 1 97.25 151 SER B CA 1
ATOM 4085 C C . SER B 1 151 ? 9.023 11.602 27.297 1 97.25 151 SER B C 1
ATOM 4087 O O . SER B 1 151 ? 9.43 12.344 28.188 1 97.25 151 SER B O 1
ATOM 4089 N N . THR B 1 152 ? 9.297 11.844 26.078 1 97.25 152 THR B N 1
ATOM 4090 C CA . THR B 1 152 ? 10.008 13.047 25.641 1 97.25 152 THR B CA 1
ATOM 4091 C C . THR B 1 152 ? 9.047 14.227 25.562 1 97.25 152 THR B C 1
ATOM 4093 O O . THR B 1 152 ? 7.832 14.047 25.531 1 97.25 152 THR B O 1
ATOM 4096 N N . PRO B 1 153 ? 9.57 15.469 25.578 1 98.12 153 PRO B N 1
ATOM 4097 C CA . PRO B 1 153 ? 8.672 16.609 25.375 1 98.12 153 PRO B CA 1
ATOM 4098 C C . PRO B 1 153 ? 7.871 16.5 24.062 1 98.12 153 PRO B C 1
ATOM 4100 O O . PRO B 1 153 ? 8.461 16.422 22.984 1 98.12 153 PRO B O 1
ATOM 4103 N N . PHE B 1 154 ? 6.602 16.344 24.172 1 98.75 154 PHE B N 1
ATOM 4104 C CA . PHE B 1 154 ? 5.676 16.125 23.078 1 98.75 154 PHE B CA 1
ATOM 4105 C C . PHE B 1 154 ? 4.316 16.734 23.375 1 98.75 154 PHE B C 1
ATOM 4107 O O . PHE B 1 154 ? 3.832 16.656 24.516 1 98.75 154 PHE B O 1
ATOM 4114 N N . GLU B 1 155 ? 3.801 17.469 22.391 1 98.75 155 GLU B N 1
ATOM 4115 C CA . GLU B 1 155 ? 2.484 18.078 22.547 1 98.75 155 GLU B CA 1
ATOM 4116 C C . GLU B 1 155 ? 1.57 17.703 21.375 1 98.75 155 GLU B C 1
ATOM 4118 O O . GLU B 1 155 ? 2.012 17.656 20.234 1 98.75 155 GLU B O 1
ATOM 4123 N N . VAL B 1 156 ? 0.32 17.344 21.703 1 98.81 156 VAL B N 1
ATOM 4124 C CA . VAL B 1 156 ? -0.68 17.047 20.688 1 98.81 156 VAL B CA 1
ATOM 4125 C C . VAL B 1 156 ? -1.987 17.766 21.016 1 98.81 156 VAL B C 1
ATOM 4127 O O . VAL B 1 156 ? -2.375 17.859 22.188 1 98.81 156 VAL B O 1
ATOM 4130 N N . GLY B 1 157 ? -2.551 18.484 20.078 1 98.75 157 GLY B N 1
ATOM 4131 C CA . GLY B 1 157 ? -3.875 19.078 20.156 1 98.75 157 GLY B CA 1
ATOM 4132 C C . GLY B 1 157 ? -4.809 18.609 19.062 1 98.75 157 GLY B C 1
ATOM 4133 O O . GLY B 1 157 ? -4.359 18.266 17.969 1 98.75 157 GLY B O 1
ATOM 4134 N N . ALA B 1 158 ? -6.113 18.578 19.328 1 98.88 158 ALA B N 1
ATOM 4135 C CA . ALA B 1 158 ? -7.098 18.078 18.375 1 98.88 158 ALA B CA 1
ATOM 4136 C C . ALA B 1 158 ? -7.793 19.234 17.656 1 98.88 158 ALA B C 1
ATOM 4138 O O . ALA B 1 158 ? -8.102 20.266 18.266 1 98.88 158 ALA B O 1
ATOM 4139 N N . ILE B 1 159 ? -7.949 19.109 16.359 1 98.88 159 ILE B N 1
ATOM 4140 C CA . ILE B 1 159 ? -8.719 20.031 15.539 1 98.88 159 ILE B CA 1
ATOM 4141 C C . ILE B 1 159 ? -9.961 19.344 14.984 1 98.88 159 ILE B C 1
ATOM 4143 O O . ILE B 1 159 ? -9.875 18.219 14.484 1 98.88 159 ILE B O 1
ATOM 4147 N N . TYR B 1 160 ? -11.125 20 15.156 1 98.62 160 TYR B N 1
ATOM 4148 C CA . TYR B 1 160 ? -12.398 19.484 14.688 1 98.62 160 TYR B CA 1
ATOM 4149 C C . TYR B 1 160 ? -12.617 19.828 13.219 1 98.62 160 TYR B C 1
ATOM 4151 O O . TYR B 1 160 ? -12.508 21 12.82 1 98.62 160 TYR B O 1
ATOM 4159 N N . ILE B 1 161 ? -12.914 18.797 12.398 1 97.19 161 ILE B N 1
ATOM 4160 C CA . ILE B 1 161 ? -13.211 19.062 10.992 1 97.19 161 ILE B CA 1
ATOM 4161 C C . ILE B 1 161 ? -14.727 19.047 10.773 1 97.19 161 ILE B C 1
ATOM 4163 O O . ILE B 1 161 ? -15.391 18.047 11.055 1 97.19 161 ILE B O 1
ATOM 4167 N N . GLY B 1 162 ? -15.234 20.172 10.352 1 94.25 162 GLY B N 1
ATOM 4168 C CA . GLY B 1 162 ? -16.562 20.219 9.758 1 94.25 162 GLY B CA 1
ATOM 4169 C C . GLY B 1 162 ? -16.547 20.25 8.242 1 94.25 162 GLY B C 1
ATOM 4170 O O . GLY B 1 162 ? -15.906 21.125 7.648 1 94.25 162 GLY B O 1
ATOM 4171 N N . SER B 1 163 ? -17.266 19.281 7.586 1 87.81 163 SER B N 1
ATOM 4172 C CA . SER B 1 163 ? -17.219 19.188 6.133 1 87.81 163 SER B CA 1
ATOM 4173 C C . SER B 1 163 ? -18.391 19.922 5.488 1 87.81 163 SER B C 1
ATOM 4175 O O . SER B 1 163 ? -19.5 19.875 6.004 1 87.81 163 SER B O 1
ATOM 4177 N N . VAL B 1 164 ? -17.984 20.625 4.391 1 77.5 164 VAL B N 1
ATOM 4178 C CA . VAL B 1 164 ? -19.016 21.281 3.582 1 77.5 164 VAL B CA 1
ATOM 4179 C C . VAL B 1 164 ? -19.234 20.484 2.295 1 77.5 164 VAL B C 1
ATOM 4181 O O . VAL B 1 164 ? -18.297 19.906 1.743 1 77.5 164 VAL B O 1
ATOM 4184 N N . GLY B 1 165 ? -20.484 20.438 1.728 1 60.38 165 GLY B N 1
ATOM 4185 C CA . GLY B 1 165 ? -20.734 19.844 0.422 1 60.38 165 GLY B CA 1
ATOM 4186 C C . GLY B 1 165 ? -21.234 18.406 0.5 1 60.38 165 GLY B C 1
ATOM 4187 O O . GLY B 1 165 ? -21.516 17.797 -0.526 1 60.38 165 GLY B O 1
ATOM 4188 N N . ILE B 1 166 ? -20.953 17.875 1.625 1 58.19 166 ILE B N 1
ATOM 4189 C CA . ILE B 1 166 ? -21.531 16.531 1.757 1 58.19 166 ILE B CA 1
ATOM 4190 C C . ILE B 1 166 ? -23.031 16.641 2.057 1 58.19 166 ILE B C 1
ATOM 4192 O O . ILE B 1 166 ? -23.422 17.031 3.16 1 58.19 166 ILE B O 1
ATOM 4196 N N . ASP B 1 167 ? -23.719 17.438 1.112 1 54.53 167 ASP B N 1
ATOM 4197 C CA . ASP B 1 167 ? -25.031 18.047 1.304 1 54.53 167 ASP B CA 1
ATOM 4198 C C . ASP B 1 167 ? -25.891 17.219 2.254 1 54.53 167 ASP B C 1
ATOM 4200 O O . ASP B 1 167 ? -26.391 17.719 3.262 1 54.53 167 ASP B O 1
ATOM 4204 N N . ALA B 1 168 ? -26.594 16.156 1.664 1 52.34 168 ALA B N 1
ATOM 4205 C CA . ALA B 1 168 ? -27.891 15.664 2.143 1 52.34 168 ALA B CA 1
ATOM 4206 C C . ALA B 1 168 ? -27.734 14.961 3.488 1 52.34 168 ALA B C 1
ATOM 4208 O O . ALA B 1 168 ? -28.703 14.883 4.266 1 52.34 168 ALA B O 1
ATOM 4209 N N . LYS B 1 169 ? -26.516 14.539 3.771 1 53.66 169 LYS B N 1
ATOM 4210 C CA . LYS B 1 169 ? -26.516 13.625 4.906 1 53.66 169 LYS B CA 1
ATOM 4211 C C . LYS B 1 169 ? -25.906 14.281 6.145 1 53.66 169 LYS B C 1
ATOM 4213 O O . LYS B 1 169 ? -26.391 14.078 7.262 1 53.66 169 LYS B O 1
ATOM 4218 N N . PHE B 1 170 ? -24.812 15.273 5.891 1 61.44 170 PHE B N 1
ATOM 4219 C CA . PHE B 1 170 ? -24.219 15.805 7.109 1 61.44 170 PHE B CA 1
ATOM 4220 C C . PHE B 1 170 ? -24.156 17.328 7.062 1 61.44 170 PHE B C 1
ATOM 4222 O O . PHE B 1 170 ? -23.234 17.891 6.469 1 61.44 170 PHE B O 1
ATOM 4229 N N . PRO B 1 171 ? -25.109 17.875 7.699 1 77.44 171 PRO B N 1
ATOM 4230 C CA . PRO B 1 171 ? -25.125 19.328 7.629 1 77.44 171 PRO B CA 1
ATOM 4231 C C . PRO B 1 171 ? -23.969 19.969 8.383 1 77.44 171 PRO B C 1
ATOM 4233 O O . PRO B 1 171 ? -23.672 19.578 9.508 1 77.44 171 PRO B O 1
ATOM 4236 N N . PHE B 1 172 ? -23.203 20.812 7.812 1 90.69 172 PHE B N 1
ATOM 4237 C CA . PHE B 1 172 ? -22.109 21.594 8.375 1 90.69 172 PHE B CA 1
ATOM 4238 C C . PHE B 1 172 ? -22.531 22.234 9.703 1 90.69 172 PHE B C 1
ATOM 4240 O O . PHE B 1 172 ? -21.734 22.297 10.641 1 90.69 172 PHE B O 1
ATOM 4247 N N . GLU B 1 173 ? -23.812 22.594 9.82 1 91.81 173 GLU B N 1
ATOM 4248 C CA . GLU B 1 173 ? -24.344 23.219 11.016 1 91.81 173 GLU B CA 1
ATOM 4249 C C . GLU B 1 173 ? -24.266 22.297 12.227 1 91.81 173 GLU B C 1
ATOM 4251 O O . GLU B 1 173 ? -24 22.734 13.344 1 91.81 173 GLU B O 1
ATOM 4256 N N . LYS B 1 174 ? -24.531 21.047 11.969 1 93 174 LYS B N 1
ATOM 4257 C CA . LYS B 1 174 ? -24.469 20.078 13.062 1 93 174 LYS B CA 1
ATOM 4258 C C . LYS B 1 174 ? -23.047 19.922 13.594 1 93 174 LYS B C 1
ATOM 4260 O O . LYS B 1 174 ? -22.844 19.75 14.797 1 93 174 LYS B O 1
ATOM 4265 N N . SER B 1 175 ? -22.062 19.984 12.727 1 95.38 175 SER B N 1
ATOM 4266 C CA . SER B 1 175 ? -20.672 19.922 13.141 1 95.38 175 SER B CA 1
ATOM 4267 C C . SER B 1 175 ? -20.281 21.141 13.961 1 95.38 175 SER B C 1
ATOM 4269 O O . SER B 1 175 ? -19.578 21.016 14.977 1 95.38 175 SER B O 1
ATOM 4271 N N . VAL B 1 176 ? -20.75 22.297 13.539 1 97.12 176 VAL B N 1
ATOM 4272 C CA . VAL B 1 176 ? -20.438 23.531 14.25 1 97.12 176 VAL B CA 1
ATOM 4273 C C . VAL B 1 176 ? -21.062 23.5 15.648 1 97.12 176 VAL B C 1
ATOM 4275 O O . VAL B 1 176 ? -20.406 23.828 16.641 1 97.12 176 VAL B O 1
ATOM 4278 N N . ASP B 1 177 ? -22.344 23.047 15.711 1 96.69 177 ASP B N 1
ATOM 4279 C CA . ASP B 1 177 ? -23.031 22.938 17 1 96.69 177 ASP B CA 1
ATOM 4280 C C . ASP B 1 177 ? -22.281 21.984 17.922 1 96.69 177 ASP B C 1
ATOM 4282 O O . ASP B 1 177 ? -22.031 22.312 19.078 1 96.69 177 ASP B O 1
ATOM 4286 N N . HIS B 1 178 ? -21.969 20.844 17.391 1 97.5 178 HIS B N 1
ATOM 4287 C CA . HIS B 1 178 ? -21.312 19.828 18.188 1 97.5 178 HIS B CA 1
ATOM 4288 C C . HIS B 1 178 ? -19.938 20.312 18.656 1 97.5 178 HIS B C 1
ATOM 4290 O O . HIS B 1 178 ? -19.547 20.047 19.797 1 97.5 178 HIS B O 1
ATOM 4296 N N . PHE B 1 179 ? -19.188 20.953 17.812 1 98.31 179 PHE B N 1
ATOM 4297 C CA . PHE B 1 179 ? -17.906 21.516 18.172 1 98.31 179 PHE B CA 1
ATOM 4298 C C . PHE B 1 179 ? -18.047 22.516 19.312 1 98.31 179 PHE B C 1
ATOM 4300 O O . PHE B 1 179 ? -17.312 22.438 20.312 1 98.31 179 PHE B O 1
ATOM 4307 N N . LEU B 1 180 ? -18.984 23.453 19.188 1 98.25 180 LEU B N 1
ATOM 4308 C CA . LEU B 1 180 ? -19.141 24.5 20.188 1 98.25 180 LEU B CA 1
ATOM 4309 C C . LEU B 1 180 ? -19.547 23.922 21.531 1 98.25 180 LEU B C 1
ATOM 4311 O O . LEU B 1 180 ? -19.172 24.422 22.594 1 98.25 180 LEU B O 1
ATOM 4315 N N . GLU B 1 181 ? -20.328 22.797 21.5 1 97.88 181 GLU B N 1
ATOM 4316 C CA . GLU B 1 181 ? -20.703 22.094 22.719 1 97.88 181 GLU B CA 1
ATOM 4317 C C . GLU B 1 181 ? -19.5 21.422 23.359 1 97.88 181 GLU B C 1
ATOM 4319 O O . GLU B 1 181 ? -19.516 21.156 24.562 1 97.88 181 GLU B O 1
ATOM 4324 N N . ASN B 1 182 ? -18.484 21.125 22.562 1 98.12 182 ASN B N 1
ATOM 4325 C CA . ASN B 1 182 ? -17.281 20.453 23.047 1 98.12 182 ASN B CA 1
ATOM 4326 C C . ASN B 1 182 ? -16.031 21.328 22.891 1 98.12 182 ASN B C 1
ATOM 4328 O O . ASN B 1 182 ? -14.93 20.812 22.75 1 98.12 182 ASN B O 1
ATOM 4332 N N . ARG B 1 183 ? -16.172 22.562 22.922 1 97.19 183 ARG B N 1
ATOM 4333 C CA . ARG B 1 183 ? -15.164 23.547 22.547 1 97.19 183 ARG B CA 1
ATOM 4334 C C . ARG B 1 183 ? -13.906 23.391 23.391 1 97.19 183 ARG B C 1
ATOM 4336 O O . ARG B 1 183 ? -12.797 23.625 22.906 1 97.19 183 ARG B O 1
ATOM 4343 N N . ASP B 1 184 ? -14 22.984 24.625 1 97.06 184 ASP B N 1
ATOM 4344 C CA . ASP B 1 184 ? -12.883 22.922 25.547 1 97.06 184 ASP B CA 1
ATOM 4345 C C . ASP B 1 184 ? -11.93 21.781 25.203 1 97.06 184 ASP B C 1
ATOM 4347 O O . ASP B 1 184 ? -10.781 21.766 25.656 1 97.06 184 ASP B O 1
ATOM 4351 N N . LYS B 1 185 ? -12.398 20.859 24.375 1 98.12 185 LYS B N 1
ATOM 4352 C CA . LYS B 1 185 ? -11.586 19.688 24.031 1 98.12 185 LYS B CA 1
ATOM 4353 C C . LYS B 1 185 ? -10.672 20 22.844 1 98.12 185 LYS B C 1
ATOM 4355 O O . LYS B 1 185 ? -9.68 19.297 22.609 1 98.12 185 LYS B O 1
ATOM 4360 N N . PHE B 1 186 ? -11.023 21.016 22.094 1 98.81 186 PHE B N 1
ATOM 4361 C CA . PHE B 1 186 ? -10.375 21.234 20.812 1 98.81 186 PHE B CA 1
ATOM 4362 C C . PHE B 1 186 ? -9.562 22.516 20.828 1 98.81 186 PHE B C 1
ATOM 4364 O O . PHE B 1 186 ? -9.93 23.484 21.516 1 98.81 186 PHE B O 1
ATOM 4371 N N . ILE B 1 187 ? -8.492 22.516 20.016 1 98.81 187 ILE B N 1
ATOM 4372 C CA . ILE B 1 187 ? -7.637 23.703 19.969 1 98.81 187 ILE B CA 1
ATOM 4373 C C . ILE B 1 187 ? -7.988 24.531 18.734 1 98.81 187 ILE B C 1
ATOM 4375 O O . ILE B 1 187 ? -7.477 25.641 18.562 1 98.81 187 ILE B O 1
ATOM 4379 N N . GLY B 1 188 ? -8.859 24 17.859 1 98.75 188 GLY B N 1
ATOM 4380 C CA . GLY B 1 188 ? -9.266 24.734 16.672 1 98.75 188 GLY B CA 1
ATOM 4381 C C . GLY B 1 188 ? -10.305 23.984 15.836 1 98.75 188 GLY B C 1
ATOM 4382 O O . GLY B 1 188 ? -10.797 22.938 16.25 1 98.75 188 GLY B O 1
ATOM 4383 N N . PHE B 1 189 ? -10.703 24.594 14.75 1 98.69 189 PHE B N 1
ATOM 4384 C CA . PHE B 1 189 ? -11.703 24.078 13.82 1 98.69 189 PHE B CA 1
ATOM 4385 C C . PHE B 1 189 ? -11.211 24.203 12.383 1 98.69 189 PHE B C 1
ATOM 4387 O O . PHE B 1 189 ? -10.578 25.203 12.016 1 98.69 189 PHE B O 1
ATOM 4394 N N . ASP B 1 190 ? -11.461 23.141 11.617 1 98.06 190 ASP B N 1
ATOM 4395 C CA . ASP B 1 190 ? -11.086 23.109 10.211 1 98.06 190 ASP B CA 1
ATOM 4396 C C . ASP B 1 190 ? -12.289 22.766 9.328 1 98.06 190 ASP B C 1
ATOM 4398 O O . ASP B 1 190 ? -13.273 22.203 9.812 1 98.06 190 ASP B O 1
ATOM 4402 N N . ASN B 1 191 ? -12.266 23.203 8.117 1 95.12 191 ASN B N 1
ATOM 4403 C CA . ASN B 1 191 ? -13.141 22.672 7.074 1 95.12 191 ASN B CA 1
ATOM 4404 C C . ASN B 1 191 ? -12.352 21.938 6 1 95.12 191 ASN B C 1
ATOM 4406 O O . ASN B 1 191 ? -11.359 22.453 5.48 1 95.12 191 ASN B O 1
ATOM 4410 N N . ALA B 1 192 ? -12.742 20.719 5.773 1 91.56 192 ALA B N 1
ATOM 4411 C CA . ALA B 1 192 ? -12.141 19.891 4.734 1 91.56 192 ALA B CA 1
ATOM 4412 C C . ALA B 1 192 ? -13.195 19.047 4.023 1 91.56 192 ALA B C 1
ATOM 4414 O O . ALA B 1 192 ? -14.383 19.156 4.32 1 91.56 192 ALA B O 1
ATOM 4415 N N . GLY B 1 193 ? -12.766 18.234 3.109 1 85.88 193 GLY B N 1
ATOM 4416 C CA . GLY B 1 193 ? -13.672 17.391 2.344 1 85.88 193 GLY B CA 1
ATOM 4417 C C . GLY B 1 193 ? -13.781 17.812 0.888 1 85.88 193 GLY B C 1
ATOM 4418 O O . GLY B 1 193 ? -12.773 18.078 0.235 1 85.88 193 GLY B O 1
ATOM 4419 N N . TYR B 1 194 ? -15.039 17.859 0.441 1 82.31 194 TYR B N 1
ATOM 4420 C CA . TYR B 1 194 ? -15.266 18.172 -0.965 1 82.31 194 TYR B CA 1
ATOM 4421 C C . TYR B 1 194 ? -15.023 19.656 -1.238 1 82.31 194 TYR B C 1
ATOM 4423 O O . TYR B 1 194 ? -15.266 20.5 -0.374 1 82.31 194 TYR B O 1
ATOM 4431 N N . PRO B 1 195 ? -14.555 19.938 -2.389 1 81.31 195 PRO B N 1
ATOM 4432 C CA . PRO B 1 195 ? -14.297 21.344 -2.727 1 81.31 195 PRO B CA 1
ATOM 4433 C C . PRO B 1 195 ? -15.586 22.125 -2.996 1 81.31 195 PRO B C 1
ATOM 4435 O O . PRO B 1 195 ? -16 22.234 -4.148 1 81.31 195 PRO B O 1
ATOM 4438 N N . ALA B 1 196 ? -16.172 22.594 -1.953 1 83.62 196 ALA B N 1
ATOM 4439 C CA . ALA B 1 196 ? -17.422 23.344 -2.035 1 83.62 196 ALA B CA 1
ATOM 4440 C C . ALA B 1 196 ? -17.25 24.766 -1.507 1 83.62 196 ALA B C 1
ATOM 4442 O O . ALA B 1 196 ? -16.344 25.031 -0.699 1 83.62 196 ALA B O 1
ATOM 4443 N N . SER B 1 197 ? -18.062 25.625 -1.955 1 87.56 197 SER B N 1
ATOM 4444 C CA . SER B 1 197 ? -18.016 27.031 -1.555 1 87.56 197 SER B CA 1
ATOM 4445 C C . SER B 1 197 ? -18.328 27.188 -0.073 1 87.56 197 SER B C 1
ATOM 4447 O O . SER B 1 197 ? -19.188 26.484 0.466 1 87.56 197 SER B O 1
ATOM 4449 N N . PHE B 1 198 ? -17.688 28.25 0.551 1 91.56 198 PHE B N 1
ATOM 4450 C CA . PHE B 1 198 ? -17.984 28.594 1.935 1 91.56 198 PHE B CA 1
ATOM 4451 C C . PHE B 1 198 ? -19.234 29.453 2.02 1 91.56 198 PHE B C 1
ATOM 4453 O O . PHE B 1 198 ? -19.828 29.609 3.094 1 91.56 198 PHE B O 1
ATOM 4460 N N . ALA B 1 199 ? -19.688 29.984 0.898 1 90.31 199 ALA B N 1
ATOM 4461 C CA . ALA B 1 199 ? -20.672 31.062 0.843 1 90.31 199 ALA B CA 1
ATOM 4462 C C . ALA B 1 199 ? -21.969 30.656 1.561 1 90.31 199 ALA B C 1
ATOM 4464 O O . ALA B 1 199 ? -22.516 31.438 2.332 1 90.31 199 ALA B O 1
ATOM 4465 N N . PRO B 1 200 ? -22.422 29.453 1.342 1 90.19 200 PRO B N 1
ATOM 4466 C CA . PRO B 1 200 ? -23.688 29.094 2 1 90.19 200 PRO B CA 1
ATOM 4467 C C . PRO B 1 200 ? -23.531 28.938 3.512 1 90.19 200 PRO B C 1
ATOM 4469 O O . PRO B 1 200 ? -24.531 28.844 4.227 1 90.19 200 PRO B O 1
ATOM 4472 N N . HIS B 1 201 ? -22.344 29 4.039 1 92.56 201 HIS B N 1
ATOM 4473 C CA . HIS B 1 201 ? -22.125 28.656 5.438 1 92.56 201 HIS B CA 1
ATOM 4474 C C . HIS B 1 201 ? -21.469 29.797 6.199 1 92.56 201 HIS B C 1
ATOM 4476 O O . HIS B 1 201 ? -20.859 29.594 7.254 1 92.56 201 HIS B O 1
ATOM 4482 N N . VAL B 1 202 ? -21.484 30.969 5.691 1 92.62 202 VAL B N 1
ATOM 4483 C CA . VAL B 1 202 ? -20.812 32.156 6.242 1 92.62 202 VAL B CA 1
ATOM 4484 C C . VAL B 1 202 ? -21.281 32.375 7.672 1 92.62 202 VAL B C 1
ATOM 4486 O O . VAL B 1 202 ? -20.5 32.781 8.531 1 92.62 202 VAL B O 1
ATOM 4489 N N . GLU B 1 203 ? -22.594 32.188 7.891 1 94.5 203 GLU B N 1
ATOM 4490 C CA . GLU B 1 203 ? -23.141 32.406 9.227 1 94.5 203 GLU B CA 1
ATOM 4491 C C . GLU B 1 203 ? -22.531 31.438 10.242 1 94.5 203 GLU B C 1
ATOM 4493 O O . GLU B 1 203 ? -22.281 31.812 11.391 1 94.5 203 GLU B O 1
ATOM 4498 N N . GLN B 1 204 ? -22.359 30.203 9.844 1 95.5 204 GLN B N 1
ATOM 4499 C CA . GLN B 1 204 ? -21.734 29.203 10.727 1 95.5 204 GLN B CA 1
ATOM 4500 C C . GLN B 1 204 ? -20.281 29.562 11.008 1 95.5 204 GLN B C 1
ATOM 4502 O O . GLN B 1 204 ? -19.812 29.422 12.141 1 95.5 204 GLN B O 1
ATOM 4507 N N . PHE B 1 205 ? -19.594 30.031 10.023 1 96.81 205 PHE B N 1
ATOM 4508 C CA . PHE B 1 205 ? -18.203 30.438 10.227 1 96.81 205 PHE B CA 1
ATOM 4509 C C . PHE B 1 205 ? -18.125 31.672 11.133 1 96.81 205 PHE B C 1
ATOM 4511 O O . PHE B 1 205 ? -17.234 31.766 11.961 1 96.81 205 PHE B O 1
ATOM 4518 N N . LYS B 1 206 ? -19.031 32.562 10.969 1 96.56 206 LYS B N 1
ATOM 4519 C CA . LYS B 1 206 ? -19.094 33.75 11.828 1 96.56 206 LYS B CA 1
ATOM 4520 C C . LYS B 1 206 ? -19.266 33.344 13.289 1 96.56 206 LYS B C 1
ATOM 4522 O O . LYS B 1 206 ? -18.656 33.938 14.18 1 96.56 206 LYS B O 1
ATOM 4527 N N . ARG B 1 207 ? -20.141 32.344 13.539 1 97.5 207 ARG B N 1
ATOM 4528 C CA . ARG B 1 207 ? -20.328 31.844 14.898 1 97.5 207 ARG B CA 1
ATOM 4529 C C . ARG B 1 207 ? -19.016 31.359 15.492 1 97.5 207 ARG B C 1
ATOM 4531 O O . ARG B 1 207 ? -18.734 31.594 16.672 1 97.5 207 ARG B O 1
ATOM 4538 N N . LEU B 1 208 ? -18.219 30.703 14.719 1 98.12 208 LEU B N 1
ATOM 4539 C CA . LEU B 1 208 ? -16.938 30.188 15.164 1 98.12 208 LEU B CA 1
ATOM 4540 C C . LEU B 1 208 ? -15.961 31.328 15.461 1 98.12 208 LEU B C 1
ATOM 4542 O O . LEU B 1 208 ? -15.312 31.328 16.5 1 98.12 208 LEU B O 1
ATOM 4546 N N . VAL B 1 209 ? -15.906 32.281 14.562 1 97.25 209 VAL B N 1
ATOM 4547 C CA . VAL B 1 209 ? -15.008 33.438 14.711 1 97.25 209 VAL B CA 1
ATOM 4548 C C . VAL B 1 209 ? -15.406 34.25 15.938 1 97.25 209 VAL B C 1
ATOM 4550 O O . VAL B 1 209 ? -14.547 34.625 16.75 1 97.25 209 VAL B O 1
ATOM 4553 N N . ASP B 1 210 ? -16.672 34.5 16.078 1 97.19 210 ASP B N 1
ATOM 4554 C CA . ASP B 1 210 ? -17.188 35.281 17.203 1 97.19 210 ASP B CA 1
ATOM 4555 C C . ASP B 1 210 ? -16.891 34.562 18.531 1 97.19 210 ASP B C 1
ATOM 4557 O O . ASP B 1 210 ? -16.719 35.25 19.547 1 97.19 210 ASP B O 1
ATOM 4561 N N . ALA B 1 211 ? -16.844 33.312 18.469 1 97.75 211 ALA B N 1
ATOM 4562 C CA . ALA B 1 211 ? -16.578 32.531 19.672 1 97.75 211 ALA B CA 1
ATOM 4563 C C . ALA B 1 211 ? -15.078 32.469 19.969 1 97.75 211 ALA B C 1
ATOM 4565 O O . ALA B 1 211 ? -14.641 31.844 20.938 1 97.75 211 ALA B O 1
ATOM 4566 N N . GLY B 1 212 ? -14.25 33.062 19.094 1 97.38 212 GLY B N 1
ATOM 4567 C CA . GLY B 1 212 ? -12.812 33.125 19.312 1 97.38 212 GLY B CA 1
ATOM 4568 C C . GLY B 1 212 ? -12.094 31.844 18.891 1 97.38 212 GLY B C 1
ATOM 4569 O O . GLY B 1 212 ? -10.992 31.562 19.375 1 97.38 212 GLY B O 1
ATOM 4570 N N . VAL B 1 213 ? -12.68 31.016 18.078 1 98.12 213 VAL B N 1
ATOM 4571 C CA . VAL B 1 213 ? -12.133 29.734 17.656 1 98.12 213 VAL B CA 1
ATOM 4572 C C . VAL B 1 213 ? -10.977 29.953 16.672 1 98.12 213 VAL B C 1
ATOM 4574 O O . VAL B 1 213 ? -11.062 30.828 15.797 1 98.12 213 VAL B O 1
ATOM 4577 N N . ASN B 1 214 ? -9.797 29.266 16.938 1 98.44 214 ASN B N 1
ATOM 4578 C CA . ASN B 1 214 ? -8.758 29.203 15.906 1 98.44 214 ASN B CA 1
ATOM 4579 C C . ASN B 1 214 ? -9.25 28.469 14.664 1 98.44 214 ASN B C 1
ATOM 4581 O O . ASN B 1 214 ? -9.523 27.266 14.711 1 98.44 214 ASN B O 1
ATOM 4585 N N . LEU B 1 215 ? -9.273 29.188 13.57 1 98.19 215 LEU B N 1
ATOM 4586 C CA . LEU B 1 215 ? -9.836 28.625 12.344 1 98.19 215 LEU B CA 1
ATOM 4587 C C . LEU B 1 215 ? -8.75 28.375 11.305 1 98.19 215 LEU B C 1
ATOM 4589 O O . LEU B 1 215 ? -7.938 29.266 11.031 1 98.19 215 LEU B O 1
ATOM 4593 N N . THR B 1 216 ? -8.617 27.203 10.844 1 98.5 216 THR B N 1
ATOM 4594 C CA . THR B 1 216 ? -7.93 26.859 9.602 1 98.5 216 THR B CA 1
ATOM 4595 C C . THR B 1 216 ? -8.914 26.312 8.57 1 98.5 216 THR B C 1
ATOM 4597 O O . THR B 1 216 ? -9.922 25.703 8.93 1 98.5 216 THR B O 1
ATOM 4600 N N . LEU B 1 217 ? -8.719 26.625 7.332 1 97.12 217 LEU B N 1
ATOM 4601 C CA . LEU B 1 217 ? -9.633 26.219 6.273 1 97.12 217 LEU B CA 1
ATOM 4602 C C . LEU B 1 217 ? -8.867 25.688 5.066 1 97.12 217 LEU B C 1
ATOM 4604 O O . LEU B 1 217 ? -7.922 26.328 4.598 1 97.12 217 LEU B O 1
ATOM 4608 N N . HIS B 1 218 ? -9.25 24.469 4.621 1 96.69 218 HIS B N 1
ATOM 4609 C CA . HIS B 1 218 ? -8.75 24.031 3.326 1 96.69 218 HIS B CA 1
ATOM 4610 C C . HIS B 1 218 ? -9.195 24.969 2.211 1 96.69 218 HIS B C 1
ATOM 4612 O O . HIS B 1 218 ? -10.391 25.172 2.006 1 96.69 218 HIS B O 1
ATOM 4618 N N . ALA B 1 219 ? -8.266 25.438 1.508 1 96.06 219 ALA B N 1
ATOM 4619 C CA . ALA B 1 219 ? -8.57 26.344 0.401 1 96.06 219 ALA B CA 1
ATOM 4620 C C . ALA B 1 219 ? -7.406 26.422 -0.579 1 96.06 219 ALA B C 1
ATOM 4622 O O . ALA B 1 219 ? -6.242 26.453 -0.168 1 96.06 219 ALA B O 1
ATOM 4623 N N . GLY B 1 220 ? -7.785 26.438 -1.843 1 95.06 220 GLY B N 1
ATOM 4624 C CA . GLY B 1 220 ? -6.766 26.594 -2.869 1 95.06 220 GLY B CA 1
ATOM 4625 C C . GLY B 1 220 ? -5.852 25.375 -2.986 1 95.06 220 GLY B C 1
ATOM 4626 O O . GLY B 1 220 ? -4.641 25.531 -3.168 1 95.06 220 GLY B O 1
ATOM 4627 N N . GLU B 1 221 ? -6.395 24.172 -2.797 1 93.56 221 GLU B N 1
ATOM 4628 C CA . GLU B 1 221 ? -5.621 22.922 -2.826 1 93.56 221 GLU B CA 1
ATOM 4629 C C . GLU B 1 221 ? -5.414 22.438 -4.258 1 93.56 221 GLU B C 1
ATOM 4631 O O . GLU B 1 221 ? -4.285 22.172 -4.668 1 93.56 221 GLU B O 1
ATOM 4636 N N . THR B 1 222 ? -6.41 22.203 -4.949 1 89.44 222 THR B N 1
ATOM 4637 C CA . THR B 1 222 ? -6.445 21.688 -6.312 1 89.44 222 THR B CA 1
ATOM 4638 C C . THR B 1 222 ? -7.648 22.25 -7.07 1 89.44 222 THR B C 1
ATOM 4640 O O . THR B 1 222 ? -8.68 22.547 -6.469 1 89.44 222 THR B O 1
ATOM 4643 N N . PRO B 1 223 ? -7.48 22.391 -8.344 1 83.75 223 PRO B N 1
ATOM 4644 C CA . PRO B 1 223 ? -8.68 22.781 -9.102 1 83.75 223 PRO B CA 1
ATOM 4645 C C . PRO B 1 223 ? -9.828 21.797 -8.906 1 83.75 223 PRO B C 1
ATOM 4647 O O . PRO B 1 223 ? -9.609 20.594 -8.773 1 83.75 223 PRO B O 1
ATOM 4650 N N . PRO B 1 224 ? -11.062 22.344 -8.812 1 77.94 224 PRO B N 1
ATOM 4651 C CA . PRO B 1 224 ? -11.516 23.703 -9.133 1 77.94 224 PRO B CA 1
ATOM 4652 C C . PRO B 1 224 ? -11.453 24.641 -7.934 1 77.94 224 PRO B C 1
ATOM 4654 O O . PRO B 1 224 ? -11.898 25.797 -8.023 1 77.94 224 PRO B O 1
ATOM 4657 N N . ASP B 1 225 ? -11.047 24 -6.836 1 73.44 225 ASP B N 1
ATOM 4658 C CA . ASP B 1 225 ? -10.805 24.891 -5.707 1 73.44 225 ASP B CA 1
ATOM 4659 C C . ASP B 1 225 ? -9.844 26.016 -6.09 1 73.44 225 ASP B C 1
ATOM 4661 O O . ASP B 1 225 ? -8.656 25.781 -6.293 1 73.44 225 ASP B O 1
ATOM 4665 N N . ASN B 1 226 ? -10.375 27.188 -6.199 1 79.19 226 ASN B N 1
ATOM 4666 C CA . ASN B 1 226 ? -9.648 28.266 -6.875 1 79.19 226 ASN B CA 1
ATOM 4667 C C . ASN B 1 226 ? -9.383 29.438 -5.934 1 79.19 226 ASN B C 1
ATOM 4669 O O . ASN B 1 226 ? -9.57 29.328 -4.723 1 79.19 226 ASN B O 1
ATOM 4673 N N . ILE B 1 227 ? -8.961 30.469 -6.469 1 91.94 227 ILE B N 1
ATOM 4674 C CA . ILE B 1 227 ? -8.523 31.703 -5.805 1 91.94 227 ILE B CA 1
ATOM 4675 C C . ILE B 1 227 ? -9.68 32.312 -5.016 1 91.94 227 ILE B C 1
ATOM 4677 O O . ILE B 1 227 ? -9.477 32.875 -3.941 1 91.94 227 ILE B O 1
ATOM 4681 N N . GLU B 1 228 ? -10.844 32.031 -5.461 1 92.25 228 GLU B N 1
ATOM 4682 C CA . GLU B 1 228 ? -12.023 32.562 -4.785 1 92.25 228 GLU B CA 1
ATOM 4683 C C . GLU B 1 228 ? -12.195 31.953 -3.398 1 92.25 228 GLU B C 1
ATOM 4685 O O . GLU B 1 228 ? -12.523 32.656 -2.441 1 92.25 228 GLU B O 1
ATOM 4690 N N . ARG B 1 229 ? -12.008 30.688 -3.295 1 93.31 229 ARG B N 1
ATOM 4691 C CA . ARG B 1 229 ? -12.125 30.016 -2.006 1 93.31 229 ARG B CA 1
ATOM 4692 C C . ARG B 1 229 ? -11.047 30.484 -1.039 1 93.31 229 ARG B C 1
ATOM 4694 O O . ARG B 1 229 ? -11.305 30.656 0.156 1 93.31 229 ARG B O 1
ATOM 4701 N N . LEU B 1 230 ? -9.883 30.719 -1.542 1 95.94 230 LEU B N 1
ATOM 4702 C CA . LEU B 1 230 ? -8.781 31.234 -0.736 1 95.94 230 LEU B CA 1
ATOM 4703 C C . LEU B 1 230 ? -9.125 32.625 -0.192 1 95.94 230 LEU B C 1
ATOM 4705 O O . LEU B 1 230 ? -8.922 32.906 0.992 1 95.94 230 LEU B O 1
ATOM 4709 N N . ALA B 1 231 ? -9.633 33.406 -1.099 1 96.38 231 ALA B N 1
ATOM 4710 C CA . ALA B 1 231 ? -10.016 34.781 -0.696 1 96.38 231 ALA B CA 1
ATOM 4711 C C . ALA B 1 231 ? -11.094 34.75 0.387 1 96.38 231 ALA B C 1
ATOM 4713 O O . ALA B 1 231 ? -11.016 35.469 1.371 1 96.38 231 ALA B O 1
ATOM 4714 N N . MET B 1 232 ? -12.039 33.906 0.184 1 95.75 232 MET B N 1
ATOM 4715 C CA . MET B 1 232 ? -13.125 33.812 1.153 1 95.75 232 MET B CA 1
ATOM 4716 C C . MET B 1 232 ? -12.602 33.312 2.498 1 95.75 232 MET B C 1
ATOM 4718 O O . MET B 1 232 ? -13.055 33.75 3.551 1 95.75 232 MET B O 1
ATOM 4722 N N . ALA B 1 233 ? -11.703 32.344 2.482 1 96.88 233 ALA B N 1
ATOM 4723 C CA . ALA B 1 233 ? -11.125 31.812 3.721 1 96.88 233 ALA B CA 1
ATOM 4724 C C . ALA B 1 233 ? -10.453 32.938 4.516 1 96.88 233 ALA B C 1
ATOM 4726 O O . ALA B 1 233 ? -10.625 33.031 5.734 1 96.88 233 ALA B O 1
ATOM 4727 N N . LEU B 1 234 ? -9.688 33.781 3.836 1 97.5 234 LEU B N 1
ATOM 4728 C CA . LEU B 1 234 ? -9.008 34.906 4.473 1 97.5 234 LEU B CA 1
ATOM 4729 C C . LEU B 1 234 ? -10.016 35.906 5 1 97.5 234 LEU B C 1
ATOM 4731 O O . LEU B 1 234 ? -9.844 36.438 6.105 1 97.5 234 LEU B O 1
ATOM 4735 N N . ASP B 1 235 ? -11.055 36.156 4.184 1 97.25 235 ASP B N 1
ATOM 4736 C CA . ASP B 1 235 ? -12.086 37.094 4.586 1 97.25 235 ASP B CA 1
ATOM 4737 C C . ASP B 1 235 ? -12.828 36.594 5.828 1 97.25 235 ASP B C 1
ATOM 4739 O O . ASP B 1 235 ? -13.242 37.406 6.664 1 97.25 235 ASP B O 1
ATOM 4743 N N . ILE B 1 236 ? -13.039 35.344 5.91 1 96.44 236 ILE B N 1
ATOM 4744 C CA . ILE B 1 236 ? -13.742 34.719 7.035 1 96.44 236 ILE B CA 1
ATOM 4745 C C . ILE B 1 236 ? -12.906 34.875 8.305 1 96.44 236 ILE B C 1
ATOM 4747 O O . ILE B 1 236 ? -13.453 34.969 9.406 1 96.44 236 ILE B O 1
ATOM 4751 N N . GLY B 1 237 ? -11.609 34.906 8.164 1 95.94 237 GLY B N 1
ATOM 4752 C CA . GLY B 1 237 ? -10.75 35.062 9.328 1 95.94 237 GLY B CA 1
ATOM 4753 C C . GLY B 1 237 ? -9.914 33.844 9.641 1 95.94 237 GLY B C 1
ATOM 4754 O O . GLY B 1 237 ? -9.484 33.656 10.773 1 95.94 237 GLY B O 1
ATOM 4755 N N . ALA B 1 238 ? -9.711 33 8.664 1 97.62 238 ALA B N 1
ATOM 4756 C CA . ALA B 1 238 ? -8.828 31.859 8.867 1 97.62 238 ALA B CA 1
ATOM 4757 C C . ALA B 1 238 ? -7.43 32.312 9.281 1 97.62 238 ALA B C 1
ATOM 4759 O O . ALA B 1 238 ? -6.855 33.219 8.664 1 97.62 238 ALA B O 1
ATOM 4760 N N . LYS B 1 239 ? -6.914 31.703 10.297 1 98.06 239 LYS B N 1
ATOM 4761 C CA . LYS B 1 239 ? -5.578 32.031 10.781 1 98.06 239 LYS B CA 1
ATOM 4762 C C . LYS B 1 239 ? -4.508 31.266 10.008 1 98.06 239 LYS B C 1
ATOM 4764 O O . LYS B 1 239 ? -3.338 31.656 10 1 98.06 239 LYS B O 1
ATOM 4769 N N . ARG B 1 240 ? -4.863 30.156 9.453 1 98.69 240 ARG B N 1
ATOM 4770 C CA . ARG B 1 240 ? -4.031 29.328 8.594 1 98.69 240 ARG B CA 1
ATOM 4771 C C . ARG B 1 240 ? -4.836 28.766 7.422 1 98.69 240 ARG B C 1
ATOM 4773 O O . ARG B 1 240 ? -6.066 28.75 7.461 1 98.69 240 ARG B O 1
ATOM 4780 N N . ILE B 1 241 ? -4.121 28.375 6.375 1 98.56 241 ILE B N 1
ATOM 4781 C CA . ILE B 1 241 ? -4.766 27.797 5.199 1 98.56 241 ILE B CA 1
ATOM 4782 C C . ILE B 1 241 ? -4.223 26.391 4.949 1 98.56 241 ILE B C 1
ATOM 4784 O O . ILE B 1 241 ? -3.01 26.188 4.867 1 98.56 241 ILE B O 1
ATOM 4788 N N . GLY B 1 242 ? -5.164 25.422 4.906 1 98.12 242 GLY B N 1
ATOM 4789 C CA . GLY B 1 242 ? -4.766 24.094 4.473 1 98.12 242 GLY B CA 1
ATOM 4790 C C . GLY B 1 242 ? -4.391 24.031 3.004 1 98.12 242 GLY B C 1
ATOM 4791 O O . GLY B 1 242 ? -5.168 24.438 2.143 1 98.12 242 GLY B O 1
ATOM 4792 N N . HIS B 1 243 ? -3.215 23.484 2.684 1 97.69 243 HIS B N 1
ATOM 4793 C CA . HIS B 1 243 ? -2.625 23.359 1.355 1 97.69 243 HIS B CA 1
ATOM 4794 C C . HIS B 1 243 ? -2.309 24.719 0.764 1 97.69 243 HIS B C 1
ATOM 4796 O O . HIS B 1 243 ? -1.191 25.219 0.909 1 97.69 243 HIS B O 1
ATOM 4802 N N . GLY B 1 244 ? -3.283 25.391 0.125 1 97.25 244 GLY B N 1
ATOM 4803 C CA . GLY B 1 244 ? -3.248 26.781 -0.315 1 97.25 244 GLY B CA 1
ATOM 4804 C C . GLY B 1 244 ? -2.33 27 -1.502 1 97.25 244 GLY B C 1
ATOM 4805 O O . GLY B 1 244 ? -2.027 28.141 -1.851 1 97.25 244 GLY B O 1
ATOM 4806 N N . ILE B 1 245 ? -1.874 25.969 -2.238 1 96.88 245 ILE B N 1
ATOM 4807 C CA . ILE B 1 245 ? -0.781 26.094 -3.195 1 96.88 245 ILE B CA 1
ATOM 4808 C C . ILE B 1 245 ? -1.27 26.828 -4.441 1 96.88 245 ILE B C 1
ATOM 4810 O O . ILE B 1 245 ? -0.466 27.359 -5.211 1 96.88 245 ILE B O 1
ATOM 4814 N N . GLU B 1 246 ? -2.559 26.922 -4.652 1 95.88 246 GLU B N 1
ATOM 4815 C CA . GLU B 1 246 ? -3.092 27.625 -5.809 1 95.88 246 GLU B CA 1
ATOM 4816 C C . GLU B 1 246 ? -2.854 29.125 -5.695 1 95.88 246 GLU B C 1
ATOM 4818 O O . GLU B 1 246 ? -3.01 29.859 -6.672 1 95.88 246 GLU B O 1
ATOM 4823 N N . CYS B 1 247 ? -2.455 29.578 -4.562 1 97.44 247 CYS B N 1
ATOM 4824 C CA . CYS B 1 247 ? -2.176 31 -4.371 1 97.44 247 CYS B CA 1
ATOM 4825 C C . CYS B 1 247 ? -1.109 31.484 -5.348 1 97.44 247 CYS B C 1
ATOM 4827 O O . CYS B 1 247 ? -1.025 32.688 -5.641 1 97.44 247 CYS B O 1
ATOM 4829 N N . ILE B 1 248 ? -0.314 30.547 -5.867 1 96.69 248 ILE B N 1
ATOM 4830 C CA . ILE B 1 248 ? 0.761 30.875 -6.797 1 96.69 248 ILE B CA 1
ATOM 4831 C C . ILE B 1 248 ? 0.186 31.578 -8.023 1 96.69 248 ILE B C 1
ATOM 4833 O O . ILE B 1 248 ? 0.898 32.312 -8.719 1 96.69 248 ILE B O 1
ATOM 4837 N N . LYS B 1 249 ? -1.077 31.453 -8.234 1 95.5 249 LYS B N 1
ATOM 4838 C CA . LYS B 1 249 ? -1.73 31.969 -9.43 1 95.5 249 LYS B CA 1
ATOM 4839 C C . LYS B 1 249 ? -2.242 33.406 -9.195 1 95.5 249 LYS B C 1
ATOM 4841 O O . LYS B 1 249 ? -2.734 34.031 -10.117 1 95.5 249 LYS B O 1
ATOM 4846 N N . SER B 1 250 ? -2.123 33.875 -8.031 1 97.06 250 SER B N 1
ATOM 4847 C CA . SER B 1 250 ? -2.656 35.188 -7.719 1 97.06 250 SER B CA 1
ATOM 4848 C C . SER B 1 250 ? -1.687 35.969 -6.848 1 97.06 250 SER B C 1
ATOM 4850 O O . SER B 1 250 ? -1.686 35.844 -5.621 1 97.06 250 SER B O 1
ATOM 4852 N N . PRO B 1 251 ? -0.994 36.875 -7.461 1 97.06 251 PRO B N 1
ATOM 4853 C CA . PRO B 1 251 ? -0.103 37.75 -6.676 1 97.06 251 PRO B CA 1
ATOM 4854 C C . PRO B 1 251 ? -0.832 38.5 -5.562 1 97.06 251 PRO B C 1
ATOM 4856 O O . PRO B 1 251 ? -0.257 38.719 -4.496 1 97.06 251 PRO B O 1
ATOM 4859 N N . GLU B 1 252 ? -2.01 38.781 -5.812 1 97.25 252 GLU B N 1
ATOM 4860 C CA . GLU B 1 252 ? -2.805 39.5 -4.809 1 97.25 252 GLU B CA 1
ATOM 4861 C C . GLU B 1 252 ? -3.025 38.625 -3.572 1 97.25 252 GLU B C 1
ATOM 4863 O O . GLU B 1 252 ? -2.889 39.125 -2.443 1 97.25 252 GLU B O 1
ATOM 4868 N N . ILE B 1 253 ? -3.363 37.406 -3.775 1 97.88 253 ILE B N 1
ATOM 4869 C CA . ILE B 1 253 ? -3.588 36.5 -2.66 1 97.88 253 ILE B CA 1
ATOM 4870 C C . ILE B 1 253 ? -2.279 36.281 -1.908 1 97.88 253 ILE B C 1
ATOM 4872 O O . ILE B 1 253 ? -2.262 36.219 -0.675 1 97.88 253 ILE B O 1
ATOM 4876 N N . MET B 1 254 ? -1.198 36.125 -2.596 1 98.06 254 MET B N 1
ATOM 4877 C CA . MET B 1 254 ? 0.1 35.938 -1.952 1 98.06 254 MET B CA 1
ATOM 4878 C C . MET B 1 254 ? 0.445 37.125 -1.073 1 98.06 254 MET B C 1
ATOM 4880 O O . MET B 1 254 ? 0.946 36.969 0.04 1 98.06 254 MET B O 1
ATOM 4884 N N . LYS B 1 255 ? 0.171 38.281 -1.62 1 98.25 255 LYS B N 1
ATOM 4885 C CA . LYS B 1 255 ? 0.403 39.5 -0.847 1 98.25 255 LYS B CA 1
ATOM 4886 C C . LYS B 1 255 ? -0.425 39.5 0.435 1 98.25 255 LYS B C 1
ATOM 4888 O O . LYS B 1 255 ? 0.074 39.875 1.502 1 98.25 255 LYS B O 1
ATOM 4893 N N . ARG B 1 256 ? -1.667 39.125 0.327 1 98.19 256 ARG B N 1
ATOM 4894 C CA . ARG B 1 256 ? -2.537 39.062 1.497 1 98.19 256 ARG B CA 1
ATOM 4895 C C . ARG B 1 256 ? -2.006 38.062 2.525 1 98.19 256 ARG B C 1
ATOM 4897 O O . ARG B 1 256 ? -2.027 38.344 3.727 1 98.19 256 ARG B O 1
ATOM 4904 N N . LEU B 1 257 ? -1.56 36.938 2.045 1 98.69 257 LEU B N 1
ATOM 4905 C CA . LEU B 1 257 ? -1.015 35.906 2.934 1 98.69 257 LEU B CA 1
ATOM 4906 C C . LEU B 1 257 ? 0.172 36.438 3.723 1 98.69 257 LEU B C 1
ATOM 4908 O O . LEU B 1 257 ? 0.296 36.188 4.922 1 98.69 257 LEU B O 1
ATOM 4912 N N . ILE B 1 258 ? 1.032 37.188 3.09 1 98.62 258 ILE B N 1
ATOM 4913 C CA . ILE B 1 258 ? 2.229 37.75 3.707 1 98.62 258 ILE B CA 1
ATOM 4914 C C . ILE B 1 258 ? 1.831 38.844 4.715 1 98.62 258 ILE B C 1
ATOM 4916 O O . ILE B 1 258 ? 2.273 38.812 5.863 1 98.62 258 ILE B O 1
ATOM 4920 N N . GLU B 1 259 ? 0.954 39.719 4.266 1 98.31 259 GLU B N 1
ATOM 4921 C CA . GLU B 1 259 ? 0.564 40.844 5.086 1 98.31 259 GLU B CA 1
ATOM 4922 C C . GLU B 1 259 ? -0.208 40.406 6.324 1 98.31 259 GLU B C 1
ATOM 4924 O O . GLU B 1 259 ? -0.051 40.969 7.402 1 98.31 259 GLU B O 1
ATOM 4929 N N . GLN B 1 260 ? -1.021 39.438 6.141 1 98.06 260 GLN B N 1
ATOM 4930 C CA . GLN B 1 260 ? -1.832 38.938 7.246 1 98.06 260 GLN B CA 1
ATOM 4931 C C . GLN B 1 260 ? -1.082 37.875 8.039 1 98.06 260 GLN B C 1
ATOM 4933 O O . GLN B 1 260 ? -1.595 37.344 9.039 1 98.06 260 GLN B O 1
ATOM 4938 N N . ASP B 1 261 ? 0.113 37.5 7.621 1 98.25 261 ASP B N 1
ATOM 4939 C CA . ASP B 1 261 ? 0.993 36.531 8.289 1 98.25 261 ASP B CA 1
ATOM 4940 C C . ASP B 1 261 ? 0.313 35.188 8.445 1 98.25 261 ASP B C 1
ATOM 4942 O O . ASP B 1 261 ? 0.273 34.625 9.547 1 98.25 261 ASP B O 1
ATOM 4946 N N . VAL B 1 262 ? -0.327 34.75 7.363 1 98.75 262 VAL B N 1
ATOM 4947 C CA . VAL B 1 262 ? -1.016 33.469 7.312 1 98.75 262 VAL B CA 1
ATOM 4948 C C . VAL B 1 262 ? -0.071 32.375 6.77 1 98.75 262 VAL B C 1
ATOM 4950 O O . VAL B 1 262 ? 0.544 32.562 5.715 1 98.75 262 VAL B O 1
ATOM 4953 N N . ILE B 1 263 ? 0.097 31.281 7.5 1 98.88 263 ILE B N 1
ATOM 4954 C CA . ILE B 1 263 ? 0.962 30.188 7.066 1 98.88 263 ILE B CA 1
ATOM 4955 C C . ILE B 1 263 ? 0.156 29.188 6.238 1 98.88 263 ILE B C 1
ATOM 4957 O O . ILE B 1 263 ? -1.022 28.953 6.512 1 98.88 263 ILE B O 1
ATOM 4961 N N . LEU B 1 264 ? 0.747 28.641 5.18 1 98.88 264 LEU B N 1
ATOM 4962 C CA . LEU B 1 264 ? 0.159 27.562 4.398 1 98.88 264 LEU B CA 1
ATOM 4963 C C . LEU B 1 264 ? 0.628 26.203 4.91 1 98.88 264 LEU B C 1
ATOM 4965 O O . LEU B 1 264 ? 1.825 26 5.121 1 98.88 264 LEU B O 1
ATOM 4969 N N . GLU B 1 265 ? -0.34 25.312 5.168 1 98.94 265 GLU B N 1
ATOM 4970 C CA . GLU B 1 265 ? -0.051 23.922 5.527 1 98.94 265 GLU B CA 1
ATOM 4971 C C . GLU B 1 265 ? 0.112 23.062 4.285 1 98.94 265 GLU B C 1
ATOM 4973 O O . GLU B 1 265 ? -0.8 22.312 3.916 1 98.94 265 GLU B O 1
ATOM 4978 N N . VAL B 1 266 ? 1.26 23.078 3.734 1 98.81 266 VAL B N 1
ATOM 4979 C CA . VAL B 1 266 ? 1.46 22.453 2.43 1 98.81 266 VAL B CA 1
ATOM 4980 C C . VAL B 1 266 ? 1.723 20.953 2.604 1 98.81 266 VAL B C 1
ATOM 4982 O O . VAL B 1 266 ? 2.449 20.547 3.514 1 98.81 266 VAL B O 1
ATOM 4985 N N . CYS B 1 267 ? 1.164 20.156 1.775 1 98.62 267 CYS B N 1
ATOM 4986 C CA . CYS B 1 267 ? 1.317 18.703 1.741 1 98.62 267 CYS B CA 1
ATOM 4987 C C . CYS B 1 267 ? 1.778 18.234 0.366 1 98.62 267 CYS B C 1
ATOM 4989 O O . CYS B 1 267 ? 0.965 17.797 -0.45 1 98.62 267 CYS B O 1
ATOM 4991 N N . PRO B 1 268 ? 3.057 18.203 0.127 1 98.5 268 PRO B N 1
ATOM 4992 C CA . PRO B 1 268 ? 3.592 18.047 -1.228 1 98.5 268 PRO B CA 1
ATOM 4993 C C . PRO B 1 268 ? 3.127 16.766 -1.904 1 98.5 268 PRO B C 1
ATOM 4995 O O . PRO B 1 268 ? 2.619 16.797 -3.027 1 98.5 268 PRO B O 1
ATOM 4998 N N . LYS B 1 269 ? 3.324 15.641 -1.244 1 97.88 269 LYS B N 1
ATOM 4999 C CA . LYS B 1 269 ? 2.924 14.375 -1.854 1 97.88 269 LYS B CA 1
ATOM 5000 C C . LYS B 1 269 ? 1.415 14.32 -2.072 1 97.88 269 LYS B C 1
ATOM 5002 O O . LYS B 1 269 ? 0.948 13.805 -3.092 1 97.88 269 LYS B O 1
ATOM 5007 N N . SER B 1 270 ? 0.634 14.75 -1.095 1 97.88 270 SER B N 1
ATOM 5008 C CA . SER B 1 270 ? -0.815 14.82 -1.251 1 97.88 270 SER B CA 1
ATOM 5009 C C . SER B 1 270 ? -1.202 15.664 -2.463 1 97.88 270 SER B C 1
ATOM 5011 O O . SER B 1 270 ? -2.074 15.273 -3.242 1 97.88 270 SER B O 1
ATOM 5013 N N . ASN B 1 271 ? -0.556 16.859 -2.604 1 97.06 271 ASN B N 1
ATOM 5014 C CA . ASN B 1 271 ? -0.804 17.719 -3.762 1 97.06 271 ASN B CA 1
ATOM 5015 C C . ASN B 1 271 ? -0.509 16.984 -5.07 1 97.06 271 ASN B C 1
ATOM 5017 O O . ASN B 1 271 ? -1.26 17.109 -6.039 1 97.06 271 ASN B O 1
ATOM 5021 N N . TRP B 1 272 ? 0.587 16.234 -5.062 1 97.31 272 TRP B N 1
ATOM 5022 C CA . TRP B 1 272 ? 0.977 15.469 -6.246 1 97.31 272 TRP B CA 1
ATOM 5023 C C . TRP B 1 272 ? -0.046 14.383 -6.551 1 97.31 272 TRP B C 1
ATOM 5025 O O . TRP B 1 272 ? -0.42 14.18 -7.707 1 97.31 272 TRP B O 1
ATOM 5035 N N . ILE B 1 273 ? -0.524 13.648 -5.586 1 97.19 273 ILE B N 1
ATOM 5036 C CA . ILE B 1 273 ? -1.44 12.523 -5.75 1 97.19 273 ILE B CA 1
ATOM 5037 C C . ILE B 1 273 ? -2.779 13.023 -6.289 1 97.19 273 ILE B C 1
ATOM 5039 O O . ILE B 1 273 ? -3.379 12.398 -7.164 1 97.19 273 ILE B O 1
ATOM 5043 N N . THR B 1 274 ? -3.256 14.172 -5.832 1 95.25 274 THR B N 1
ATOM 5044 C CA . THR B 1 274 ? -4.641 14.57 -6.059 1 95.25 274 THR B CA 1
ATOM 5045 C C . THR B 1 274 ? -4.73 15.586 -7.199 1 95.25 274 THR B C 1
ATOM 5047 O O . THR B 1 274 ? -5.828 15.992 -7.582 1 95.25 274 THR B O 1
ATOM 5050 N N . ASN B 1 275 ? -3.609 16.031 -7.699 1 93.81 275 ASN B N 1
ATOM 5051 C CA . ASN B 1 275 ? -3.562 17 -8.781 1 93.81 275 ASN B CA 1
ATOM 5052 C C . ASN B 1 275 ? -2.695 16.516 -9.938 1 93.81 275 ASN B C 1
ATOM 5054 O O . ASN B 1 275 ? -1.477 16.703 -9.922 1 93.81 275 ASN B O 1
ATOM 5058 N N . PRO B 1 276 ? -3.287 16.062 -11.016 1 90.44 276 PRO B N 1
ATOM 5059 C CA . PRO B 1 276 ? -2.543 15.461 -12.125 1 90.44 276 PRO B CA 1
ATOM 5060 C C . PRO B 1 276 ? -1.583 16.438 -12.789 1 90.44 276 PRO B C 1
ATOM 5062 O O . PRO B 1 276 ? -0.625 16.031 -13.445 1 90.44 276 PRO B O 1
ATOM 5065 N N . SER B 1 277 ? -1.8 17.719 -12.625 1 92.19 277 SER B N 1
ATOM 5066 C CA . SER B 1 277 ? -0.967 18.703 -13.297 1 92.19 277 SER B CA 1
ATOM 5067 C C . SER B 1 277 ? 0.325 18.953 -12.523 1 92.19 277 SER B C 1
ATOM 5069 O O . SER B 1 277 ? 1.256 19.578 -13.047 1 92.19 277 SER B O 1
ATOM 5071 N N . ILE B 1 278 ? 0.447 18.453 -11.344 1 94.62 278 ILE B N 1
ATOM 5072 C CA . ILE B 1 278 ? 1.596 18.719 -10.484 1 94.62 278 ILE B CA 1
ATOM 5073 C C . ILE B 1 278 ? 2.627 17.609 -10.633 1 94.62 278 ILE B C 1
ATOM 5075 O O . ILE B 1 278 ? 2.285 16.422 -10.555 1 94.62 278 ILE B O 1
ATOM 5079 N N . THR B 1 279 ? 3.797 17.969 -10.93 1 96.19 279 THR B N 1
ATOM 5080 C CA . THR B 1 279 ? 4.969 17.141 -10.711 1 96.19 279 THR B CA 1
ATOM 5081 C C . THR B 1 279 ? 5.793 17.656 -9.539 1 96.19 279 THR B C 1
ATOM 5083 O O . THR B 1 279 ? 5.68 18.828 -9.164 1 96.19 279 THR B O 1
ATOM 5086 N N . MET B 1 280 ? 6.621 16.797 -8.961 1 96.25 280 MET B N 1
ATOM 5087 C CA . MET B 1 280 ? 7.402 17.25 -7.816 1 96.25 280 MET B CA 1
ATOM 5088 C C . MET B 1 280 ? 8.383 18.359 -8.219 1 96.25 280 MET B C 1
ATOM 5090 O O . MET B 1 280 ? 8.617 19.297 -7.457 1 96.25 280 MET B O 1
ATOM 5094 N N . ASP B 1 281 ? 8.82 18.312 -9.414 1 97.44 281 ASP B N 1
ATOM 5095 C CA . ASP B 1 281 ? 9.789 19.281 -9.891 1 97.44 281 ASP B CA 1
ATOM 5096 C C . ASP B 1 281 ? 9.133 20.656 -10.102 1 97.44 281 ASP B C 1
ATOM 5098 O O . ASP B 1 281 ? 9.805 21.688 -10.023 1 97.44 281 ASP B O 1
ATOM 5102 N N . ASN B 1 282 ? 7.852 20.609 -10.312 1 96.56 282 ASN B N 1
ATOM 5103 C CA . ASN B 1 282 ? 7.176 21.875 -10.594 1 96.56 282 ASN B CA 1
ATOM 5104 C C . ASN B 1 282 ? 6.223 22.266 -9.469 1 96.56 282 ASN B C 1
ATOM 5106 O O . ASN B 1 282 ? 5.371 23.141 -9.648 1 96.56 282 ASN B O 1
ATOM 5110 N N . HIS B 1 283 ? 6.258 21.562 -8.422 1 98 283 HIS B N 1
ATOM 5111 C CA . HIS B 1 283 ? 5.418 21.938 -7.289 1 98 283 HIS B CA 1
ATOM 5112 C C . HIS B 1 283 ? 5.598 23.406 -6.926 1 98 283 HIS B C 1
ATOM 5114 O O . HIS B 1 283 ? 6.73 23.891 -6.82 1 98 283 HIS B O 1
ATOM 5120 N N . PRO B 1 284 ? 4.59 24.125 -6.633 1 97.38 284 PRO B N 1
ATOM 5121 C CA . PRO B 1 284 ? 4.676 25.578 -6.5 1 97.38 284 PRO B CA 1
ATOM 5122 C C . PRO B 1 284 ? 5.293 26.016 -5.176 1 97.38 284 PRO B C 1
ATOM 5124 O O . PRO B 1 284 ? 5.582 27.203 -4.984 1 97.38 284 PRO B O 1
ATOM 5127 N N . ILE B 1 285 ? 5.496 25.172 -4.258 1 98.62 285 ILE B N 1
ATOM 5128 C CA . ILE B 1 285 ? 5.871 25.5 -2.889 1 98.62 285 ILE B CA 1
ATOM 5129 C C . ILE B 1 285 ? 7.16 26.328 -2.896 1 98.62 285 ILE B C 1
ATOM 5131 O O . ILE B 1 285 ? 7.328 27.234 -2.088 1 98.62 285 ILE B O 1
ATOM 5135 N N . ARG B 1 286 ? 8.117 26.016 -3.746 1 98.5 286 ARG B N 1
ATOM 5136 C CA . ARG B 1 286 ? 9.383 26.75 -3.766 1 98.5 286 ARG B CA 1
ATOM 5137 C C . ARG B 1 286 ? 9.156 28.219 -4.113 1 98.5 286 ARG B C 1
ATOM 5139 O O . ARG B 1 286 ? 9.664 29.109 -3.43 1 98.5 286 ARG B O 1
ATOM 5146 N N . LYS B 1 287 ? 8.391 28.438 -5.133 1 98.25 287 LYS B N 1
ATOM 5147 C CA . LYS B 1 287 ? 8.094 29.812 -5.559 1 98.25 287 LYS B CA 1
ATOM 5148 C C . LYS B 1 287 ? 7.312 30.562 -4.488 1 98.25 287 LYS B C 1
ATOM 5150 O O . LYS B 1 287 ? 7.547 31.75 -4.262 1 98.25 287 LYS B O 1
ATOM 5155 N N . ILE B 1 288 ? 6.383 29.906 -3.891 1 98.69 288 ILE B N 1
ATOM 5156 C CA . ILE B 1 288 ? 5.57 30.484 -2.83 1 98.69 288 ILE B CA 1
ATOM 5157 C C . ILE B 1 288 ? 6.465 30.875 -1.655 1 98.69 288 ILE B C 1
ATOM 5159 O O . ILE B 1 288 ? 6.371 32 -1.145 1 98.69 288 ILE B O 1
ATOM 5163 N N . TYR B 1 289 ? 7.293 30 -1.285 1 98.81 289 TYR B N 1
ATOM 5164 C CA . TYR B 1 289 ? 8.25 30.203 -0.204 1 98.81 289 TYR B CA 1
ATOM 5165 C C . TYR B 1 289 ? 9.188 31.375 -0.521 1 98.81 289 TYR B C 1
ATOM 5167 O O . TYR B 1 289 ? 9.406 32.25 0.322 1 98.81 289 TYR B O 1
ATOM 5175 N N . ASP B 1 290 ? 9.719 31.406 -1.705 1 98.31 290 ASP B N 1
ATOM 5176 C CA . ASP B 1 290 ? 10.664 32.438 -2.119 1 98.31 290 ASP B CA 1
ATOM 5177 C C . ASP B 1 290 ? 9.984 33.812 -2.172 1 98.31 290 ASP B C 1
ATOM 5179 O O . ASP B 1 290 ? 10.641 34.844 -2.021 1 98.31 290 ASP B O 1
ATOM 5183 N N . ALA B 1 291 ? 8.695 33.781 -2.361 1 98.31 291 ALA B N 1
ATOM 5184 C CA . ALA B 1 291 ? 7.93 35.031 -2.42 1 98.31 291 ALA B CA 1
ATOM 5185 C C . ALA B 1 291 ? 7.707 35.594 -1.021 1 98.31 291 ALA B C 1
ATOM 5187 O O . ALA B 1 291 ? 7.285 36.75 -0.874 1 98.31 291 ALA B O 1
ATOM 5188 N N . GLY B 1 292 ? 7.902 34.781 -0.037 1 98.44 292 GLY B N 1
ATOM 5189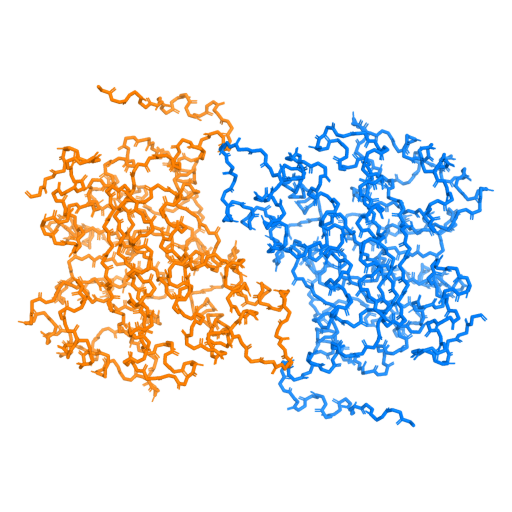 C CA . GLY B 1 292 ? 7.824 35.281 1.321 1 98.44 292 GLY B CA 1
ATOM 5190 C C . GLY B 1 292 ? 6.645 34.75 2.1 1 98.44 292 GLY B C 1
ATOM 5191 O O . GLY B 1 292 ? 6.445 35.094 3.266 1 98.44 292 GLY B O 1
ATOM 5192 N N . VAL B 1 293 ? 5.863 33.938 1.475 1 98.81 293 VAL B N 1
ATOM 5193 C CA . VAL B 1 293 ? 4.742 33.312 2.174 1 98.81 293 VAL B CA 1
ATOM 5194 C C . VAL B 1 293 ? 5.258 32.219 3.127 1 98.81 293 VAL B C 1
ATOM 5196 O O . VAL B 1 293 ? 6.09 31.406 2.746 1 98.81 293 VAL B O 1
ATOM 5199 N N . LYS B 1 294 ? 4.84 32.219 4.418 1 98.81 294 LYS B N 1
ATOM 5200 C CA . LYS B 1 294 ? 5.215 31.188 5.363 1 98.81 294 LYS B CA 1
ATOM 5201 C C . LYS B 1 294 ? 4.551 29.859 5.008 1 98.81 294 LYS B C 1
ATOM 5203 O O . LYS B 1 294 ? 3.361 29.812 4.68 1 98.81 294 LYS B O 1
ATOM 5208 N N . VAL B 1 295 ? 5.34 28.828 5.004 1 98.88 295 VAL B N 1
ATOM 5209 C CA . VAL B 1 295 ? 4.82 27.5 4.711 1 98.88 295 VAL B CA 1
ATOM 5210 C C . VAL B 1 295 ? 5.359 26.5 5.73 1 98.88 295 VAL B C 1
ATOM 5212 O O . VAL B 1 295 ? 6.426 26.703 6.309 1 98.88 295 VAL B O 1
ATOM 5215 N N . CYS B 1 296 ? 4.66 25.484 6.043 1 98.81 296 CYS B N 1
ATOM 5216 C CA . CYS B 1 296 ? 5.129 24.281 6.734 1 98.81 296 CYS B CA 1
ATOM 5217 C C . CYS B 1 296 ? 4.766 23.031 5.957 1 98.81 296 CYS B C 1
ATOM 5219 O O . CYS B 1 296 ? 3.898 23.062 5.078 1 98.81 296 CYS B O 1
ATOM 5221 N N . ILE B 1 297 ? 5.477 21.938 6.211 1 98.88 297 ILE B N 1
ATOM 5222 C CA . ILE B 1 297 ? 5.328 20.703 5.449 1 98.88 297 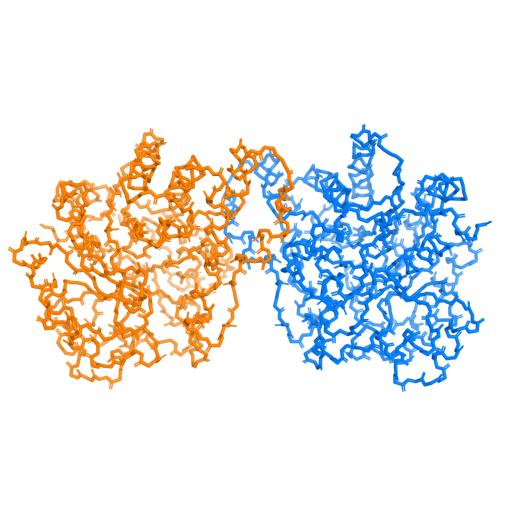ILE B CA 1
ATOM 5223 C C . ILE B 1 297 ? 4.562 19.688 6.281 1 98.88 297 ILE B C 1
ATOM 5225 O O . ILE B 1 297 ? 4.828 19.516 7.473 1 98.88 297 ILE B O 1
ATOM 5229 N N . ASN B 1 298 ? 3.625 19.016 5.672 1 98.88 298 ASN B N 1
ATOM 5230 C CA . ASN B 1 298 ? 2.764 18.047 6.352 1 98.88 298 ASN B CA 1
ATOM 5231 C C . ASN B 1 298 ? 2.477 16.844 5.473 1 98.88 298 ASN B C 1
ATOM 5233 O O . ASN B 1 298 ? 2.773 16.859 4.273 1 98.88 298 ASN B O 1
ATOM 5237 N N . THR B 1 299 ? 1.876 15.781 6.059 1 98.69 299 THR B N 1
ATOM 5238 C CA . THR B 1 299 ? 1.697 14.531 5.332 1 98.69 299 THR B CA 1
ATOM 5239 C C . THR B 1 299 ? 0.251 14.375 4.867 1 98.69 299 THR B C 1
ATOM 5241 O O . THR B 1 299 ? -0.041 13.562 3.988 1 98.69 299 THR B O 1
ATOM 5244 N N . ASP B 1 300 ? -0.68 15.094 5.473 1 98.44 300 ASP B N 1
ATOM 5245 C CA . ASP B 1 300 ? -2.09 15.07 5.094 1 98.44 300 ASP B CA 1
ATOM 5246 C C . ASP B 1 300 ? -2.74 13.75 5.488 1 98.44 300 ASP B C 1
ATOM 5248 O O . ASP B 1 300 ? -3.168 13.578 6.629 1 98.44 300 ASP B O 1
ATOM 5252 N N . ASP B 1 301 ? -2.684 12.688 4.707 1 98.12 301 ASP B N 1
ATOM 5253 C CA . ASP B 1 301 ? -3.373 11.414 4.902 1 98.12 301 ASP B CA 1
ATOM 5254 C C . ASP B 1 301 ? -2.402 10.242 4.773 1 98.12 301 ASP B C 1
ATOM 5256 O O . ASP B 1 301 ? -2.529 9.414 3.863 1 98.12 301 ASP B O 1
ATOM 5260 N N . PRO B 1 302 ? -1.53 9.992 5.742 1 98.44 302 PRO B N 1
ATOM 5261 C CA . PRO B 1 302 ? -0.434 9.039 5.562 1 98.44 302 PRO B CA 1
ATOM 5262 C C . PRO B 1 302 ? -0.904 7.59 5.609 1 98.44 302 PRO B C 1
ATOM 5264 O O . PRO B 1 302 ? -0.179 6.688 5.184 1 98.44 302 PRO B O 1
ATOM 5267 N N . MET B 1 303 ? -2.113 7.301 6.172 1 98.31 303 MET B N 1
ATOM 5268 C CA . MET B 1 303 ? -2.633 5.938 6.098 1 98.31 303 MET B CA 1
ATOM 5269 C C . MET B 1 303 ? -2.775 5.488 4.648 1 98.31 303 MET B C 1
ATOM 5271 O O . MET B 1 303 ? -2.408 4.363 4.305 1 98.31 303 MET B O 1
ATOM 5275 N N . MET B 1 304 ? -3.289 6.332 3.863 1 98.19 304 MET B N 1
ATOM 5276 C CA . MET B 1 304 ? -3.584 6.012 2.469 1 98.19 304 MET B CA 1
ATOM 5277 C C . MET B 1 304 ? -2.391 6.328 1.573 1 98.19 304 MET B C 1
ATOM 5279 O O . MET B 1 304 ? -2.025 5.527 0.711 1 98.19 304 MET B O 1
ATOM 5283 N N . MET B 1 305 ? -1.759 7.457 1.818 1 98.31 305 MET B N 1
ATOM 5284 C CA . MET B 1 305 ? -0.713 7.961 0.932 1 98.31 305 MET B CA 1
ATOM 5285 C C . MET B 1 305 ? 0.646 7.379 1.308 1 98.31 305 MET B C 1
ATOM 5287 O O . MET B 1 305 ? 1.604 7.484 0.542 1 98.31 305 MET B O 1
ATOM 5291 N N . THR B 1 306 ? 0.765 6.812 2.441 1 98.12 306 THR B N 1
ATOM 5292 C CA . THR B 1 306 ? 1.882 6.027 2.955 1 98.12 306 THR B CA 1
ATOM 5293 C C . THR B 1 306 ? 3.141 6.883 3.061 1 98.12 306 THR B C 1
ATOM 5295 O O . THR B 1 306 ? 4.258 6.359 3.047 1 98.12 306 THR B O 1
ATOM 5298 N N . ASN B 1 307 ? 2.994 8.172 3.074 1 98.06 307 ASN B N 1
ATOM 5299 C CA . ASN B 1 307 ? 4.133 9.078 3.17 1 98.06 307 ASN B CA 1
ATOM 5300 C C . ASN B 1 307 ? 4.48 9.391 4.621 1 98.06 307 ASN B C 1
ATOM 5302 O O . ASN B 1 307 ? 3.752 9 5.539 1 98.06 307 ASN B O 1
ATOM 5306 N N . SER B 1 308 ? 5.637 9.961 4.863 1 98.44 308 SER B N 1
ATOM 5307 C CA . SER B 1 308 ? 6.16 10.477 6.121 1 98.44 308 SER B CA 1
ATOM 5308 C C . SER B 1 308 ? 6.781 11.859 5.93 1 98.44 308 SER B C 1
ATOM 5310 O O . SER B 1 308 ? 7 12.297 4.797 1 98.44 308 SER B O 1
ATOM 5312 N N . LEU B 1 309 ? 6.98 12.516 7.031 1 98.56 309 LEU B N 1
ATOM 5313 C CA . LEU B 1 309 ? 7.562 13.844 6.91 1 98.56 309 LEU B CA 1
ATOM 5314 C C . LEU B 1 309 ? 9 13.773 6.395 1 98.56 309 LEU B C 1
ATOM 5316 O O . LEU B 1 309 ? 9.43 14.633 5.629 1 98.56 309 LEU B O 1
ATOM 5320 N N . HIS B 1 310 ? 9.766 12.773 6.863 1 98.31 310 HIS B N 1
ATOM 5321 C CA . HIS B 1 310 ? 11.133 12.672 6.359 1 98.31 310 HIS B CA 1
ATOM 5322 C C . HIS B 1 310 ? 11.141 12.344 4.867 1 98.31 310 HIS B C 1
ATOM 5324 O O . HIS B 1 310 ? 12.055 12.758 4.145 1 98.31 310 HIS B O 1
ATOM 5330 N N . GLU B 1 311 ? 10.164 11.602 4.391 1 97.88 311 GLU B N 1
ATOM 5331 C CA . GLU B 1 311 ? 10.031 11.414 2.947 1 97.88 311 GLU B CA 1
ATOM 5332 C C . GLU B 1 311 ? 9.711 12.734 2.252 1 97.88 311 GLU B C 1
ATOM 5334 O O . GLU B 1 311 ? 10.227 13.016 1.17 1 97.88 311 GLU B O 1
ATOM 5339 N N . GLU B 1 312 ? 8.727 13.531 2.848 1 98.62 312 GLU B N 1
ATOM 5340 C CA . GLU B 1 312 ? 8.391 14.836 2.289 1 98.62 312 GLU B CA 1
ATOM 5341 C C . GLU B 1 312 ? 9.625 15.719 2.172 1 98.62 312 GLU B C 1
ATOM 5343 O O . GLU B 1 312 ? 9.82 16.391 1.158 1 98.62 312 GLU B O 1
ATOM 5348 N N . TYR B 1 313 ? 10.406 15.734 3.201 1 98.62 313 TYR B N 1
ATOM 5349 C CA . TYR B 1 313 ? 11.609 16.547 3.217 1 98.62 313 TYR B CA 1
ATOM 5350 C C . TYR B 1 313 ? 12.586 16.094 2.141 1 98.62 313 TYR B C 1
ATOM 5352 O O . TYR B 1 313 ? 13.172 16.922 1.436 1 98.62 313 TYR B O 1
ATOM 5360 N N . ASP B 1 314 ? 12.766 14.766 1.966 1 98.44 314 ASP B N 1
ATOM 5361 C CA . ASP B 1 314 ? 13.703 14.258 0.966 1 98.44 314 ASP B CA 1
ATOM 5362 C C . ASP B 1 314 ? 13.234 14.609 -0.446 1 98.44 314 ASP B C 1
ATOM 5364 O O . ASP B 1 314 ? 14.055 14.914 -1.316 1 98.44 314 ASP B O 1
ATOM 5368 N N . LEU B 1 315 ? 11.969 14.57 -0.664 1 98.12 315 LEU B N 1
ATOM 5369 C CA . LEU B 1 315 ? 11.406 14.953 -1.952 1 98.12 315 LEU B CA 1
ATOM 5370 C C . LEU B 1 315 ? 11.672 16.422 -2.246 1 98.12 315 LEU B C 1
ATOM 5372 O O . LEU B 1 315 ? 12.094 16.781 -3.354 1 98.12 315 LEU B O 1
ATOM 5376 N N . LEU B 1 316 ? 11.391 17.234 -1.271 1 98.69 316 LEU B N 1
ATOM 5377 C CA . LEU B 1 316 ? 11.57 18.672 -1.457 1 98.69 316 LEU B CA 1
ATOM 5378 C C . LEU B 1 316 ? 13.039 19.031 -1.632 1 98.69 316 LEU B C 1
ATOM 5380 O O . LEU B 1 316 ? 13.383 19.938 -2.385 1 98.69 316 LEU B O 1
ATOM 5384 N N . PHE B 1 317 ? 13.93 18.328 -0.923 1 98.5 317 PHE B N 1
ATOM 5385 C CA . PHE B 1 317 ? 15.375 18.5 -1.065 1 98.5 317 PHE B CA 1
ATOM 5386 C C . PHE B 1 317 ? 15.828 18.125 -2.471 1 98.5 317 PHE B C 1
ATOM 5388 O O . PHE B 1 317 ? 16.562 18.875 -3.115 1 98.5 317 PHE B O 1
ATOM 5395 N N . THR B 1 318 ? 15.391 17 -2.992 1 97.94 318 THR B N 1
ATOM 5396 C CA . THR B 1 318 ? 15.875 16.406 -4.234 1 97.94 318 THR B CA 1
ATOM 5397 C C . THR B 1 318 ? 15.289 17.125 -5.445 1 97.94 318 THR B C 1
ATOM 5399 O O . THR B 1 318 ? 15.969 17.297 -6.461 1 97.94 318 THR B O 1
ATOM 5402 N N . HIS B 1 319 ? 14.078 17.641 -5.32 1 98.06 319 HIS B N 1
ATOM 5403 C CA . HIS B 1 319 ? 13.391 18.141 -6.512 1 98.06 319 HIS B CA 1
ATOM 5404 C C . HIS B 1 319 ? 13.352 19.656 -6.535 1 98.06 319 HIS B C 1
ATOM 5406 O O . HIS B 1 319 ? 13.258 20.266 -7.602 1 98.06 319 HIS B O 1
ATOM 5412 N N . LEU B 1 320 ? 13.406 20.281 -5.328 1 98.31 320 LEU B N 1
ATOM 5413 C CA . LEU B 1 320 ? 13.109 21.719 -5.316 1 98.31 320 LEU B CA 1
ATOM 5414 C C . LEU B 1 320 ? 14.211 22.5 -4.617 1 98.31 320 LEU B C 1
ATOM 5416 O O . LEU B 1 320 ? 14.102 23.703 -4.434 1 98.31 320 LEU B O 1
ATOM 5420 N N . GLY B 1 321 ? 15.188 21.828 -4.098 1 97 321 GLY B N 1
ATOM 5421 C CA . GLY B 1 321 ? 16.391 22.484 -3.613 1 97 321 GLY B CA 1
ATOM 5422 C C . GLY B 1 321 ? 16.266 23 -2.195 1 97 321 GLY B C 1
ATOM 5423 O O . GLY B 1 321 ? 17.062 23.828 -1.756 1 97 321 GLY B O 1
ATOM 5424 N N . PHE B 1 322 ? 15.234 22.609 -1.506 1 98.19 322 PHE B N 1
ATOM 5425 C CA . PHE B 1 322 ? 15.18 22.938 -0.088 1 98.19 322 PHE B CA 1
ATOM 5426 C C . PHE B 1 322 ? 16.312 22.266 0.674 1 98.19 322 PHE B C 1
ATOM 5428 O O . PHE B 1 322 ? 16.828 21.234 0.229 1 98.19 322 PHE B O 1
ATOM 5435 N N . GLY B 1 323 ? 16.688 22.812 1.79 1 96.62 323 GLY B N 1
ATOM 5436 C CA . GLY B 1 323 ? 17.75 22.25 2.602 1 96.62 323 GLY B CA 1
ATOM 5437 C C . GLY B 1 323 ? 17.406 22.172 4.078 1 96.62 323 GLY B C 1
ATOM 5438 O O . GLY B 1 323 ? 16.25 22.422 4.461 1 96.62 323 GLY B O 1
ATOM 5439 N N . TYR B 1 324 ? 18.391 21.828 4.844 1 96.81 324 TYR B N 1
ATOM 5440 C CA . TYR B 1 324 ? 18.203 21.609 6.273 1 96.81 324 TYR B CA 1
ATOM 5441 C C . TYR B 1 324 ? 17.703 22.875 6.965 1 96.81 324 TYR B C 1
ATOM 5443 O O . TYR B 1 324 ? 16.766 22.828 7.75 1 96.81 324 TYR B O 1
ATOM 5451 N N . GLU B 1 325 ? 18.312 23.953 6.648 1 96.62 325 GLU B N 1
ATOM 5452 C CA . GLU B 1 325 ? 17.969 25.219 7.297 1 96.62 325 GLU B CA 1
ATOM 5453 C C . GLU B 1 325 ? 16.547 25.656 6.926 1 96.62 325 GLU B C 1
ATOM 5455 O O . GLU B 1 325 ? 15.852 26.266 7.742 1 96.62 325 GLU B O 1
ATOM 5460 N N . ASP B 1 326 ? 16.172 25.422 5.668 1 98.06 326 ASP B N 1
ATOM 5461 C CA . ASP B 1 326 ? 14.805 25.719 5.262 1 98.06 326 ASP B CA 1
ATOM 5462 C C . ASP B 1 326 ? 13.789 24.969 6.125 1 98.06 326 ASP B C 1
ATOM 5464 O O . ASP B 1 326 ? 12.797 25.547 6.562 1 98.06 326 ASP B O 1
ATOM 5468 N N . PHE B 1 327 ? 14.094 23.719 6.355 1 98.38 327 PHE B N 1
ATOM 5469 C CA . PHE B 1 327 ? 13.164 22.891 7.113 1 98.38 327 PHE B CA 1
ATOM 5470 C C . PHE B 1 327 ? 13.117 23.328 8.578 1 98.38 327 PHE B C 1
ATOM 5472 O O . PHE B 1 327 ? 12.055 23.297 9.203 1 98.38 327 PHE B O 1
ATOM 5479 N N . VAL B 1 328 ? 14.219 23.703 9.148 1 97.5 328 VAL B N 1
ATOM 5480 C CA . VAL B 1 328 ? 14.242 24.234 10.508 1 97.5 328 VAL B CA 1
ATOM 5481 C C . VAL B 1 328 ? 13.359 25.484 10.586 1 97.5 328 VAL B C 1
ATOM 5483 O O . VAL B 1 328 ? 12.57 25.625 11.523 1 97.5 328 VAL B O 1
ATOM 5486 N N . LYS B 1 329 ? 13.523 26.328 9.633 1 98.12 329 LYS B N 1
ATOM 5487 C CA . LYS B 1 329 ? 12.734 27.547 9.578 1 98.12 329 LYS B CA 1
ATOM 5488 C C . LYS B 1 329 ? 11.242 27.25 9.484 1 98.12 329 LYS B C 1
ATOM 5490 O O . LYS B 1 329 ? 10.438 27.844 10.195 1 98.12 329 LYS B O 1
ATOM 5495 N N . MET B 1 330 ? 10.914 26.344 8.633 1 98.75 330 MET B N 1
ATOM 5496 C CA . MET B 1 330 ? 9.516 25.953 8.445 1 98.75 330 MET B CA 1
ATOM 5497 C C . MET B 1 330 ? 8.93 25.375 9.734 1 98.75 330 MET B C 1
ATOM 5499 O O . MET B 1 330 ? 7.777 25.641 10.07 1 98.75 330 MET B O 1
ATOM 5503 N N . ASN B 1 331 ? 9.719 24.562 10.391 1 98.81 331 ASN B N 1
ATOM 5504 C CA . ASN B 1 331 ? 9.258 24 11.656 1 98.81 331 ASN B CA 1
ATOM 5505 C C . ASN B 1 331 ? 9.109 25.078 12.734 1 98.81 331 ASN B C 1
ATOM 5507 O O . ASN B 1 331 ? 8.203 25 13.57 1 98.81 331 ASN B O 1
ATOM 5511 N N . THR B 1 332 ? 9.977 26.016 12.727 1 98.81 332 THR B N 1
ATOM 5512 C CA . THR B 1 332 ? 9.883 27.125 13.664 1 98.81 332 THR B CA 1
ATOM 5513 C C . THR B 1 332 ? 8.609 27.938 13.414 1 98.81 332 THR B C 1
ATOM 5515 O O . THR B 1 332 ? 7.875 28.25 14.352 1 98.81 332 THR B O 1
ATOM 5518 N N . TRP B 1 333 ? 8.367 28.25 12.117 1 98.88 333 TRP B N 1
ATOM 5519 C CA . TRP B 1 333 ? 7.129 28.938 11.758 1 98.88 333 TRP B CA 1
ATOM 5520 C C . TRP B 1 333 ? 5.918 28.125 12.195 1 98.88 333 TRP B C 1
ATOM 5522 O O . TRP B 1 333 ? 4.93 28.672 12.688 1 98.88 333 TRP B O 1
ATOM 5532 N N . ALA B 1 334 ? 5.996 26.812 12 1 98.94 334 ALA B N 1
ATOM 5533 C CA . ALA B 1 334 ? 4.883 25.938 12.344 1 98.94 334 ALA B CA 1
ATOM 5534 C C . ALA B 1 334 ? 4.582 25.984 13.844 1 98.94 334 ALA B C 1
ATOM 5536 O O . ALA B 1 334 ? 3.418 26.047 14.242 1 98.94 334 ALA B O 1
ATOM 5537 N N . LEU B 1 335 ? 5.617 25.953 14.648 1 98.88 335 LEU B N 1
ATOM 5538 C CA . LEU B 1 335 ? 5.41 26.078 16.078 1 98.88 335 LEU B CA 1
ATOM 5539 C C . LEU B 1 335 ? 4.766 27.422 16.422 1 98.88 335 LEU B C 1
ATOM 5541 O O . LEU B 1 335 ? 3.785 27.484 17.172 1 98.88 335 LEU B O 1
ATOM 5545 N N . GLU B 1 336 ? 5.277 28.484 15.836 1 98.88 336 GLU B N 1
ATOM 5546 C CA . GLU B 1 336 ? 4.789 29.828 16.109 1 98.88 336 GLU B CA 1
ATOM 5547 C C . GLU B 1 336 ? 3.322 29.984 15.719 1 98.88 336 GLU B C 1
ATOM 5549 O O . GLU B 1 336 ? 2.557 30.656 16.406 1 98.88 336 GLU B O 1
ATOM 5554 N N . LYS B 1 337 ? 2.932 29.297 14.656 1 98.81 337 LYS B N 1
ATOM 5555 C CA . LYS B 1 337 ? 1.597 29.484 14.094 1 98.81 337 LYS B CA 1
ATOM 5556 C C . LYS B 1 337 ? 0.649 28.375 14.547 1 98.81 337 LYS B C 1
ATOM 5558 O O . LYS B 1 337 ? -0.542 28.406 14.234 1 98.81 337 LYS B O 1
ATOM 5563 N N . SER B 1 338 ? 1.157 27.375 15.336 1 98.88 338 SER B N 1
ATOM 5564 C CA . SER B 1 338 ? 0.314 26.297 15.82 1 98.88 338 SER B CA 1
ATOM 5565 C C . SER B 1 338 ? -0.785 26.812 16.734 1 98.88 338 SER B C 1
ATOM 5567 O O . SER B 1 338 ? -0.661 27.906 17.312 1 98.88 338 SER B O 1
ATOM 5569 N N . PHE B 1 339 ? -1.853 26.078 16.844 1 98.88 339 PHE B N 1
ATOM 5570 C CA . PHE B 1 339 ? -2.965 26.438 17.703 1 98.88 339 PHE B CA 1
ATOM 5571 C C . PHE B 1 339 ? -2.762 25.875 19.109 1 98.88 339 PHE B C 1
ATOM 5573 O O . PHE B 1 339 ? -3.648 25.984 19.969 1 98.88 339 PHE B O 1
ATOM 5580 N N . LEU B 1 340 ? -1.617 25.234 19.391 1 98.75 340 LEU B N 1
ATOM 5581 C CA . LEU B 1 340 ? -1.31 24.719 20.719 1 98.75 340 LEU B CA 1
ATOM 5582 C C . LEU B 1 340 ? -1.31 25.844 21.75 1 98.75 340 LEU B C 1
ATOM 5584 O O . LEU B 1 340 ? -1.133 27.016 21.391 1 98.75 340 LEU B O 1
ATOM 5588 N N . SER B 1 341 ? -1.492 25.469 23.031 1 98.38 341 SER B N 1
ATOM 5589 C CA . SER B 1 341 ? -1.472 26.469 24.094 1 98.38 341 SER B CA 1
ATOM 5590 C C . SER B 1 341 ? -0.102 27.125 24.203 1 98.38 341 SER B C 1
ATOM 5592 O O . SER B 1 341 ? 0.904 26.562 23.766 1 98.38 341 SER B O 1
ATOM 5594 N N . ARG B 1 342 ? -0.129 28.328 24.734 1 98.38 342 ARG B N 1
ATOM 5595 C CA . ARG B 1 342 ? 1.131 29.031 24.953 1 98.38 342 ARG B CA 1
ATOM 5596 C C . ARG B 1 342 ? 2.092 28.188 25.781 1 98.38 342 ARG B C 1
ATOM 5598 O O . ARG B 1 342 ? 3.291 28.141 25.5 1 98.38 342 ARG B O 1
ATOM 5605 N N . GLU B 1 343 ? 1.595 27.547 26.781 1 98.38 343 GLU B N 1
ATOM 5606 C CA . GLU B 1 343 ? 2.42 26.688 27.641 1 98.38 343 GLU B CA 1
ATOM 5607 C C . GLU B 1 343 ? 3.049 25.547 26.828 1 98.38 343 GLU B C 1
ATOM 5609 O O . GLU B 1 343 ? 4.238 25.266 26.984 1 98.38 343 GLU B O 1
ATOM 5614 N N . ALA B 1 344 ? 2.236 24.938 26.047 1 98.56 344 ALA B N 1
ATOM 5615 C CA . ALA B 1 344 ? 2.732 23.859 25.203 1 98.56 344 ALA B CA 1
ATOM 5616 C C . ALA B 1 344 ? 3.807 24.359 24.234 1 98.56 344 ALA B C 1
ATOM 5618 O O . ALA B 1 344 ? 4.84 23.703 24.062 1 98.56 344 ALA B O 1
ATOM 5619 N N . LYS B 1 345 ? 3.572 25.5 23.641 1 98.75 345 LYS B N 1
ATOM 5620 C CA . LYS B 1 345 ? 4.531 26.094 22.703 1 98.75 345 LYS B CA 1
ATOM 5621 C C . LYS B 1 345 ? 5.852 26.406 23.406 1 98.75 345 LYS B C 1
ATOM 5623 O O . LYS B 1 345 ? 6.926 26.188 22.844 1 98.75 345 LYS B O 1
ATOM 5628 N N . LEU B 1 346 ? 5.77 26.922 24.547 1 98.69 346 LEU B N 1
ATOM 5629 C CA . LEU B 1 346 ? 6.977 27.266 25.281 1 98.69 346 LEU B CA 1
ATOM 5630 C C . LEU B 1 346 ? 7.77 26.016 25.656 1 98.69 346 LEU B C 1
ATOM 5632 O O . LEU B 1 346 ? 9 26.031 25.609 1 98.69 346 LEU B O 1
ATOM 5636 N N . ARG B 1 347 ? 7.07 25 26.031 1 98.38 347 ARG B N 1
ATOM 5637 C CA . ARG B 1 347 ? 7.738 23.75 26.328 1 98.38 347 ARG B CA 1
ATOM 5638 C C . ARG B 1 347 ? 8.523 23.234 25.125 1 98.38 347 ARG B C 1
ATOM 5640 O O . ARG B 1 347 ? 9.672 22.812 25.25 1 98.38 347 ARG B O 1
ATOM 5647 N N . LEU B 1 348 ? 7.879 23.281 24 1 98.75 348 LEU B N 1
ATOM 5648 C CA . LEU B 1 348 ? 8.523 22.812 22.781 1 98.75 348 LEU B CA 1
ATOM 5649 C C . LEU B 1 348 ? 9.656 23.75 22.359 1 98.75 348 LEU B C 1
ATOM 5651 O O . LEU B 1 348 ? 10.688 23.297 21.844 1 98.75 348 LEU B O 1
ATOM 5655 N N . LYS B 1 349 ? 9.391 25.078 22.547 1 98.69 349 LYS B N 1
ATOM 5656 C CA . LYS B 1 349 ? 10.438 26.047 22.266 1 98.69 349 LYS B CA 1
ATOM 5657 C C . LYS B 1 349 ? 11.703 25.75 23.062 1 98.69 349 LYS B C 1
ATOM 5659 O O . LYS B 1 349 ? 12.805 25.703 22.516 1 98.69 349 LYS B O 1
ATOM 5664 N N . HIS B 1 350 ? 11.586 25.547 24.297 1 98.31 350 HIS B N 1
ATOM 5665 C CA . HIS B 1 350 ? 12.719 25.312 25.188 1 98.31 350 HIS B CA 1
ATOM 5666 C C . HIS B 1 350 ? 13.422 24 24.859 1 98.31 350 HIS B C 1
ATOM 5668 O O . HIS B 1 350 ? 14.648 23.922 24.938 1 98.31 350 HIS B O 1
ATOM 5674 N N . ALA B 1 351 ? 12.656 23.078 24.469 1 98.25 351 ALA B N 1
ATOM 5675 C CA . ALA B 1 351 ? 13.219 21.75 24.234 1 98.25 351 ALA B CA 1
ATOM 5676 C C . ALA B 1 351 ? 13.883 21.672 22.859 1 98.25 351 ALA B C 1
ATOM 5678 O O . ALA B 1 351 ? 14.898 20.984 22.703 1 98.25 351 ALA B O 1
ATOM 5679 N N . TYR B 1 352 ? 13.219 22.344 21.797 1 98.06 352 TYR B N 1
ATOM 5680 C CA . TYR B 1 352 ? 13.617 21.953 20.453 1 98.06 352 TYR B CA 1
ATOM 5681 C C . TYR B 1 352 ? 13.828 23.172 19.562 1 98.06 352 TYR B C 1
ATOM 5683 O O . TYR B 1 352 ? 14.516 23.094 18.547 1 98.06 352 TYR B O 1
ATOM 5691 N N . PHE B 1 353 ? 13.117 24.25 19.875 1 97.94 353 PHE B N 1
ATOM 5692 C CA . PHE B 1 353 ? 13.086 25.391 18.969 1 97.94 353 PHE B CA 1
ATOM 5693 C C . PHE B 1 353 ? 13.445 26.672 19.703 1 97.94 353 PHE B C 1
ATOM 5695 O O . PHE B 1 353 ? 12.641 27.609 19.781 1 97.94 353 PHE B O 1
ATOM 5702 N N . PRO B 1 354 ? 14.641 26.906 20.062 1 96.56 354 PRO B N 1
ATOM 5703 C CA . PRO B 1 354 ? 15.031 28.016 20.938 1 96.56 354 PRO B CA 1
ATOM 5704 C C . PRO B 1 354 ? 14.82 29.375 20.281 1 96.56 354 PRO B C 1
ATOM 5706 O O . PRO B 1 354 ? 14.641 30.375 20.984 1 96.56 354 PRO B O 1
ATOM 5709 N N . ASN B 1 355 ? 14.727 29.422 18.969 1 95.88 355 ASN B N 1
ATOM 5710 C CA . ASN B 1 355 ? 14.648 30.719 18.297 1 95.88 355 ASN B CA 1
ATOM 5711 C C . ASN B 1 355 ? 13.203 31.078 17.969 1 95.88 355 ASN B C 1
ATOM 5713 O O . ASN B 1 355 ? 12.945 32.125 17.375 1 95.88 355 ASN B O 1
ATOM 5717 N N . ALA B 1 356 ? 12.273 30.234 18.297 1 98.31 356 ALA B N 1
ATOM 5718 C CA . ALA B 1 356 ? 10.875 30.516 18 1 98.31 356 ALA B CA 1
ATOM 5719 C C . ALA B 1 356 ? 10.383 31.734 18.766 1 98.31 356 ALA B C 1
ATOM 5721 O O . ALA B 1 356 ? 10.734 31.922 19.938 1 98.31 356 ALA B O 1
ATOM 5722 N N . LYS B 1 357 ? 9.602 32.531 18.141 1 97 357 LYS B N 1
ATOM 5723 C CA . LYS B 1 357 ? 9 33.688 18.766 1 97 357 LYS B CA 1
ATOM 5724 C C . LYS B 1 357 ? 7.582 33.375 19.25 1 97 357 LYS B C 1
ATOM 5726 O O . LYS B 1 357 ? 6.637 33.375 18.453 1 97 357 LYS B O 1
ATOM 5731 N N . ILE B 1 358 ? 7.477 33.219 20.516 1 96.38 358 ILE B N 1
ATOM 5732 C CA . ILE B 1 358 ? 6.195 32.875 21.125 1 96.38 358 ILE B CA 1
ATOM 5733 C C . ILE B 1 358 ? 5.695 34.031 21.984 1 96.38 358 ILE B C 1
ATOM 5735 O O . ILE B 1 358 ? 6.469 34.625 22.75 1 96.38 358 ILE B O 1
#

Nearest PDB structures (foldseek):
  2pgr-assembly1_A  TM=9.108E-01  e=1.555E-30  Plasmodium vivax
  6ii7-assembly1_A  TM=9.247E-01  e=8.560E-30  Plasmodium falciparum 3D7
  3ewd-assembly1_A  TM=9.040E-01  e=8.560E-30  Plasmodium vivax
  2amx-assembly1_A  TM=9.129E-01  e=1.766E-27  Plasmodium yoelii
  4gxw-assembly2_B  TM=8.674E-01  e=1.280E-17  Burkholderia ambifaria AMMD

Solvent-accessible surface area (backbone atoms only — not comparable to full-atom values): 37119 Å² total; per-residue (Å²): 127,87,84,68,78,49,62,72,58,51,70,75,46,54,70,68,61,44,32,54,55,44,25,66,41,78,32,42,32,76,40,32,38,35,83,39,31,23,50,54,50,57,44,50,52,34,42,68,72,54,32,70,89,74,94,69,78,51,72,38,57,51,49,54,53,45,52,50,74,57,74,38,90,28,54,68,60,53,58,60,41,50,53,53,54,24,63,54,39,43,50,27,66,64,30,47,13,51,28,29,18,45,23,51,50,52,42,42,72,44,21,38,34,36,38,33,41,23,38,40,37,63,60,50,15,69,54,37,73,50,49,52,65,56,45,52,51,29,38,51,52,10,46,52,54,32,54,73,72,50,85,62,88,65,46,77,39,35,27,42,34,34,41,46,78,52,50,95,76,46,50,43,64,56,43,53,52,53,44,64,77,45,44,88,73,38,47,30,39,33,36,46,80,57,88,52,79,62,74,93,43,50,70,61,50,48,53,41,48,74,70,66,50,47,33,34,33,57,23,10,58,41,88,84,38,34,67,64,49,36,51,49,39,54,72,70,54,38,56,31,29,35,32,31,57,48,39,77,79,30,72,66,55,42,50,48,31,43,75,69,65,30,39,25,41,28,26,66,67,53,47,33,26,31,25,70,86,44,44,75,70,65,46,56,63,57,62,42,44,74,71,56,34,49,49,31,66,29,46,40,38,24,26,28,41,25,51,43,63,26,56,50,51,48,49,39,34,76,46,60,67,49,45,67,67,55,51,54,50,22,28,37,51,37,55,55,69,45,64,62,51,71,68,54,45,49,54,46,23,73,72,74,34,80,82,50,74,125,128,89,84,67,78,50,63,72,58,52,70,75,45,54,69,69,61,46,33,56,55,45,26,66,40,79,32,41,32,76,39,32,36,34,84,40,29,22,50,54,51,58,44,50,51,35,41,69,72,54,33,70,88,74,94,67,79,51,70,38,56,51,49,54,52,45,53,51,74,58,74,38,90,28,56,66,61,53,58,61,43,51,52,53,53,22,63,56,39,42,49,26,67,62,30,46,13,50,28,29,17,45,23,50,48,52,42,43,72,45,22,38,35,36,39,33,41,23,39,40,37,64,61,49,15,68,55,38,74,50,48,52,64,56,46,51,52,28,38,51,52,10,46,52,52,32,56,73,73,50,85,62,90,65,46,76,41,36,26,43,34,33,42,45,70,52,60,94,81,48,54,42,63,60,42,52,51,52,44,64,75,45,43,89,73,40,45,28,39,33,37,47,80,58,88,52,79,62,73,93,44,49,69,63,51,47,55,40,49,75,69,66,50,48,32,34,31,57,22,10,59,42,86,83,37,35,68,66,49,36,51,48,40,56,71,72,54,39,55,31,29,33,32,30,57,48,39,78,79,31,71,67,54,42,50,47,32,42,75,68,65,30,39,24,41,28,26,66,67,52,46,33,26,30,24,71,87,43,44,76,70,65,45,56,62,58,62,41,45,74,70,56,35,50,50,31,67,28,48,40,38,24,26,26,43,25,50,44,62,25,57,51,50,50,49,40,33,75,46,60,66,49,44,65,67,55,51,53,49,22,29,37,51,37,55,56,69,44,63,60,51,71,68,56,45,49,54,47,24,73,73,76,34,78,81,50,75,126

Foldseek 3Di:
DPDDDDLVVLVPDDLVVLLVSQQQAEFAAQFAALLQQFALVQLVVLLVVQADDDDDDDSCRSCVQFAQQAADPADQVNLVSCLSSLVSCLRDVLSSLSRLLRRLVVQVSSNYQEYEHEYELQSSCQSNVHHSVSNVVSNVNSVVVNVVVDDDRHYYFYEYEQEDPVPVRDNSLVSLVVCVVVVVRGLAYEYDDDLDACVVVLVSLLVCVVVVGAYEYEAQLEPPRAPVRLVVCVVSPHQEYEQNQNCLVPPVSLVSQQVSVYEYAHEQSVSVRRYVVDDLLVRRVLVSVVSRHQYAYHNNRCNHNVDHVSNVVSSCCVRPNDDDVNNLVNRLSCLQSHSDDPVSSVSCCVRRNVPRDD/DPDDDDLVVLVPDDLVVLLVSQQQAEFAAQFAALLQQFALVQLVVLLVVQADDDDDDDSCRSCVQFAQQAADPADQVNLVSCLSSLVSCLRDVLSSLSRLLRRLVVQVSSNYQHYEHEYELQSSCVSNVHHSVSNVVSNVNSVVVNVVVDDPRHDYFYEYEQEDPVPDPDDSLVSLVVCVVVVVRGLAYEYDDDLDACVVVLVSLLVCVVVVGAYEYEAQLEPPRAPVRLVVCVVSPHQEYEQNQNCLVPPVSLVSQQVSVYEYAHEQSVSVRRYVVDDLLVRRVLVSVVSPHQYAYHNNRCNHNVDHVSNVVSSCCVRPNDDDVNNLRNRLSCLQSHSDDPVSSVSCCVRRNVPRDD